Protein AF-A0A8C9L721-F1 (afdb_monomer_lite)

Structure (mmCIF, N/CA/C/O backbone):
data_AF-A0A8C9L721-F1
#
_entry.id   AF-A0A8C9L721-F1
#
loop_
_atom_site.group_PDB
_atom_site.id
_atom_site.type_symbol
_atom_site.label_atom_id
_atom_site.label_alt_id
_atom_site.label_comp_id
_atom_site.label_asym_id
_atom_site.label_entity_id
_atom_site.label_seq_id
_atom_site.pdbx_PDB_ins_code
_atom_site.Cartn_x
_atom_site.Cartn_y
_atom_site.Cartn_z
_atom_site.occupancy
_atom_site.B_iso_or_equiv
_atom_site.auth_seq_id
_atom_site.auth_comp_id
_atom_site.auth_asym_id
_atom_site.auth_atom_id
_atom_site.pdbx_PDB_model_num
ATOM 1 N N . MET A 1 1 ? 0.630 -38.611 5.380 1.00 27.62 1 MET A N 1
ATOM 2 C CA . MET A 1 1 ? 1.529 -37.898 6.313 1.00 27.62 1 MET A CA 1
ATOM 3 C C . MET A 1 1 ? 2.645 -37.284 5.487 1.00 27.62 1 MET A C 1
ATOM 5 O O . MET A 1 1 ? 3.509 -38.022 5.042 1.00 27.62 1 MET A O 1
ATOM 9 N N . ALA A 1 2 ? 2.596 -35.982 5.201 1.00 31.92 2 ALA A N 1
ATOM 10 C CA . ALA A 1 2 ? 3.755 -35.307 4.624 1.00 31.92 2 ALA A CA 1
ATOM 11 C C . ALA A 1 2 ? 4.780 -35.137 5.751 1.00 31.92 2 ALA A C 1
ATOM 13 O O . ALA A 1 2 ? 4.496 -34.458 6.738 1.00 31.92 2 ALA A O 1
ATOM 14 N N . VAL A 1 3 ? 5.934 -35.797 5.644 1.00 42.75 3 VAL A N 1
ATOM 15 C CA . VAL A 1 3 ? 7.074 -35.469 6.505 1.00 42.75 3 VAL A CA 1
ATOM 16 C C . VAL A 1 3 ? 7.469 -34.032 6.157 1.00 42.75 3 VAL A C 1
ATOM 18 O O . VAL A 1 3 ? 7.448 -33.647 4.986 1.00 42.75 3 VAL A O 1
ATOM 21 N N . VAL A 1 4 ? 7.741 -33.207 7.167 1.00 55.75 4 VAL A N 1
ATOM 22 C CA . VAL A 1 4 ? 8.250 -31.848 6.969 1.00 55.75 4 VAL A CA 1
ATOM 23 C C . VAL A 1 4 ? 9.596 -31.749 7.661 1.00 55.75 4 VAL A C 1
ATOM 25 O O . VAL A 1 4 ? 9.678 -31.876 8.880 1.00 55.75 4 VAL A O 1
ATOM 28 N N . PHE A 1 5 ? 10.651 -31.512 6.883 1.00 54.56 5 PHE A N 1
ATOM 29 C CA . PHE A 1 5 ? 11.982 -31.252 7.427 1.00 54.56 5 PHE A CA 1
ATOM 30 C C . PHE A 1 5 ? 12.206 -29.748 7.580 1.00 54.56 5 PHE A C 1
ATOM 32 O O . PHE A 1 5 ? 12.015 -28.981 6.632 1.00 54.56 5 PHE A O 1
ATOM 39 N N . LEU A 1 6 ? 12.649 -29.355 8.775 1.00 56.16 6 LEU A N 1
ATOM 40 C CA . LEU A 1 6 ? 12.871 -27.972 9.187 1.00 56.16 6 LEU A CA 1
ATOM 41 C C . LEU A 1 6 ? 14.358 -27.676 9.277 1.00 56.16 6 LEU A C 1
ATOM 43 O O . LEU A 1 6 ? 15.097 -28.453 9.875 1.00 56.16 6 LEU A O 1
ATOM 47 N N . LEU A 1 7 ? 14.783 -26.537 8.737 1.00 57.34 7 LEU A N 1
ATOM 48 C CA . LEU A 1 7 ? 16.129 -26.012 8.944 1.00 57.34 7 LEU A CA 1
ATOM 49 C C . LEU A 1 7 ? 16.066 -24.493 9.111 1.00 57.34 7 LEU A C 1
ATOM 51 O O . LEU A 1 7 ? 15.284 -23.816 8.442 1.00 57.34 7 LEU A O 1
ATOM 55 N N . SER A 1 8 ? 16.908 -23.961 9.992 1.00 47.88 8 SER A N 1
ATOM 56 C CA . SER A 1 8 ? 17.230 -22.538 10.064 1.00 47.88 8 SER A CA 1
ATOM 57 C C . SER A 1 8 ? 18.633 -22.319 9.499 1.00 47.88 8 SER A C 1
ATOM 59 O O . SER A 1 8 ? 19.533 -23.140 9.658 1.00 47.88 8 SER A O 1
ATOM 61 N N . HIS A 1 9 ? 18.804 -21.242 8.738 1.00 56.25 9 HIS A N 1
ATOM 62 C CA . HIS A 1 9 ? 20.070 -20.907 8.091 1.00 56.25 9 HIS A CA 1
ATOM 63 C C . HIS A 1 9 ? 20.909 -20.001 8.996 1.00 56.25 9 HIS A C 1
ATOM 65 O O . HIS A 1 9 ? 20.568 -18.835 9.203 1.00 56.25 9 HIS A O 1
ATOM 71 N N . THR A 1 10 ? 22.050 -20.509 9.453 1.00 41.94 10 THR A N 1
ATOM 72 C CA . THR A 1 10 ? 23.167 -19.716 9.977 1.00 41.94 10 THR A CA 1
ATOM 73 C C . THR A 1 10 ? 24.354 -19.876 9.017 1.00 41.94 10 THR A C 1
ATOM 75 O O . THR A 1 10 ? 25.065 -20.868 9.019 1.00 41.94 10 THR A O 1
ATOM 78 N N . ALA A 1 11 ? 24.519 -18.899 8.116 1.00 37.19 11 ALA A N 1
ATOM 79 C CA . ALA A 1 11 ? 25.670 -18.661 7.221 1.00 37.19 11 ALA A CA 1
ATOM 80 C C . ALA A 1 11 ? 26.119 -19.752 6.208 1.00 37.19 11 ALA A C 1
ATOM 82 O O . ALA A 1 11 ? 26.709 -19.400 5.190 1.00 37.19 11 ALA A O 1
ATOM 83 N N . SER A 1 12 ? 25.791 -21.031 6.383 1.00 43.59 12 SER A N 1
ATOM 84 C CA . SER A 1 12 ? 26.000 -22.105 5.404 1.00 43.59 12 SER A CA 1
ATOM 85 C C . SER A 1 12 ? 24.781 -23.025 5.428 1.00 43.59 12 SER A C 1
ATOM 87 O O . SER A 1 12 ? 24.272 -23.362 6.494 1.00 43.59 12 SER A O 1
ATOM 89 N N . SER A 1 13 ? 24.221 -23.361 4.265 1.00 57.38 13 SER A N 1
ATOM 90 C CA . SER A 1 13 ? 23.044 -24.231 4.242 1.00 57.38 13 SER A CA 1
ATOM 91 C C . SER A 1 13 ? 23.449 -25.620 4.774 1.00 57.38 13 SER A C 1
ATOM 93 O O . SER A 1 13 ? 24.449 -26.173 4.302 1.00 57.38 13 SER A O 1
ATOM 95 N N . PRO A 1 14 ? 22.704 -26.213 5.728 1.00 64.56 14 PRO A N 1
ATOM 96 C CA . PRO A 1 14 ? 23.053 -27.520 6.286 1.00 64.56 14 PRO A CA 1
ATOM 97 C C . PRO A 1 14 ? 23.048 -28.623 5.224 1.00 64.56 14 PRO A C 1
ATOM 99 O O . PRO A 1 14 ? 23.810 -29.576 5.315 1.00 64.56 14 PRO A O 1
ATOM 102 N N . ARG A 1 15 ? 22.218 -28.499 4.179 1.00 73.38 15 ARG A N 1
ATOM 103 C CA . ARG A 1 15 ? 22.037 -29.556 3.171 1.00 73.38 15 ARG A CA 1
ATOM 104 C C . ARG A 1 15 ? 23.202 -29.699 2.186 1.00 73.38 15 ARG A C 1
ATOM 106 O O . ARG A 1 15 ? 23.622 -30.831 2.003 1.00 73.38 15 ARG A O 1
ATOM 113 N N . PRO A 1 16 ? 23.792 -28.630 1.607 1.00 83.69 16 PRO A N 1
ATOM 114 C CA . PRO A 1 16 ? 25.094 -28.718 0.942 1.00 83.69 16 PRO A CA 1
ATOM 115 C C . PRO A 1 16 ? 26.176 -29.367 1.790 1.00 83.69 16 PRO A C 1
ATOM 117 O O . PRO A 1 16 ? 26.946 -30.165 1.268 1.00 83.69 16 PRO A O 1
ATOM 120 N N . PHE A 1 17 ? 26.223 -29.048 3.084 1.00 85.31 17 PHE A N 1
ATOM 121 C CA . PHE A 1 17 ? 27.205 -29.643 3.978 1.00 85.31 17 PHE A CA 1
ATOM 122 C C . PHE A 1 17 ? 26.949 -31.143 4.169 1.00 85.31 17 PHE A C 1
ATOM 124 O O . PHE A 1 17 ? 27.862 -31.944 3.986 1.00 85.31 17 PHE A O 1
ATOM 131 N N . VAL A 1 18 ? 25.708 -31.539 4.465 1.00 87.19 18 VAL A N 1
ATOM 132 C CA . VAL A 1 18 ? 25.321 -32.951 4.619 1.00 87.19 18 VAL A CA 1
ATOM 133 C C . VAL A 1 18 ? 25.528 -33.732 3.320 1.00 87.19 18 VAL A C 1
ATOM 135 O O . VAL A 1 18 ? 26.094 -34.815 3.377 1.00 87.19 18 VAL A O 1
ATOM 138 N N . GLU A 1 19 ? 25.158 -33.184 2.159 1.00 88.50 19 GLU A N 1
ATOM 139 C CA . GLU A 1 19 ? 25.389 -33.811 0.850 1.00 88.50 19 GLU A CA 1
ATOM 140 C C . GLU A 1 19 ? 26.885 -34.029 0.593 1.00 88.50 19 GLU A C 1
ATOM 142 O O . GLU A 1 19 ? 27.294 -35.137 0.255 1.00 88.50 19 GLU A O 1
ATOM 147 N N . ALA A 1 20 ? 27.717 -33.003 0.806 1.00 90.31 20 ALA A N 1
ATOM 148 C CA . ALA A 1 20 ? 29.160 -33.104 0.604 1.00 90.31 20 ALA A CA 1
ATOM 149 C C . ALA A 1 20 ? 29.812 -34.106 1.571 1.00 90.31 20 ALA A C 1
ATOM 151 O O . ALA A 1 20 ? 30.707 -34.855 1.180 1.00 90.31 20 ALA A O 1
ATOM 152 N N . ARG A 1 21 ? 29.358 -34.153 2.831 1.00 91.69 21 ARG A N 1
ATOM 153 C CA . ARG A 1 21 ? 29.836 -35.130 3.820 1.00 91.69 21 ARG A CA 1
ATOM 154 C C . ARG A 1 21 ? 29.367 -36.544 3.496 1.00 91.69 21 ARG A C 1
ATOM 156 O O . ARG A 1 21 ? 30.176 -37.456 3.597 1.00 91.69 21 ARG A O 1
ATOM 163 N N . ALA A 1 22 ? 28.115 -36.725 3.083 1.00 91.06 22 ALA A N 1
ATOM 164 C CA . ALA A 1 22 ? 27.593 -38.013 2.635 1.00 91.06 22 ALA A CA 1
ATOM 165 C C . ALA A 1 22 ? 28.398 -38.527 1.433 1.00 91.06 22 ALA A C 1
ATOM 167 O O . ALA A 1 22 ? 28.913 -39.641 1.479 1.00 91.06 22 ALA A O 1
ATOM 168 N N . ALA A 1 23 ? 28.626 -37.673 0.431 1.00 92.62 23 ALA A N 1
ATOM 169 C CA . ALA A 1 23 ? 29.434 -38.005 -0.738 1.00 92.62 23 ALA A CA 1
ATOM 170 C C . ALA A 1 23 ? 30.878 -38.388 -0.366 1.00 92.62 23 ALA A C 1
ATOM 172 O O . ALA A 1 23 ? 31.403 -39.365 -0.895 1.00 92.62 23 ALA A O 1
ATOM 173 N N . ALA A 1 24 ? 31.502 -37.682 0.587 1.00 94.88 24 ALA A N 1
ATOM 174 C CA . ALA A 1 24 ? 32.840 -38.019 1.087 1.00 94.88 24 ALA A CA 1
ATOM 175 C C . ALA A 1 24 ? 32.913 -39.402 1.767 1.00 94.88 24 ALA A C 1
ATOM 177 O O . ALA A 1 24 ? 33.985 -40.000 1.808 1.00 94.88 24 ALA A O 1
ATOM 178 N N . HIS A 1 25 ? 31.787 -39.913 2.271 1.00 94.69 25 HIS A N 1
ATOM 179 C CA . HIS A 1 25 ? 31.655 -41.251 2.860 1.00 94.69 25 HIS A CA 1
ATOM 180 C C . HIS A 1 25 ? 31.055 -42.282 1.890 1.00 94.69 25 HIS A C 1
ATOM 182 O O . HIS A 1 25 ? 30.687 -43.374 2.311 1.00 94.69 25 HIS A O 1
ATOM 188 N N . GLY A 1 26 ? 30.938 -41.955 0.597 1.00 94.94 26 GLY A N 1
ATOM 189 C CA . GLY A 1 26 ? 30.370 -42.852 -0.416 1.00 94.94 26 GLY A CA 1
ATOM 190 C C . GLY A 1 26 ? 28.850 -43.034 -0.329 1.00 94.94 26 GLY A C 1
ATOM 191 O O . GLY A 1 26 ? 28.313 -43.955 -0.937 1.00 94.94 26 GLY A O 1
ATOM 192 N N . ILE A 1 27 ? 28.151 -42.169 0.411 1.00 95.44 27 ILE A N 1
ATOM 193 C CA . ILE A 1 27 ? 26.700 -42.215 0.607 1.00 95.44 27 ILE A CA 1
ATOM 194 C C . ILE A 1 27 ? 26.024 -41.242 -0.363 1.00 95.44 27 ILE A C 1
ATOM 196 O O . ILE A 1 27 ? 26.324 -40.045 -0.380 1.00 95.44 27 ILE A O 1
ATOM 200 N N . ASN A 1 28 ? 25.063 -41.734 -1.148 1.00 92.69 28 ASN A N 1
ATOM 201 C CA . ASN A 1 28 ? 24.274 -40.899 -2.050 1.00 92.69 28 ASN A CA 1
ATOM 202 C C . ASN A 1 28 ? 23.003 -40.392 -1.350 1.00 92.69 28 ASN A C 1
ATOM 204 O O . ASN A 1 28 ? 22.022 -41.118 -1.210 1.00 92.69 28 ASN A O 1
ATOM 208 N N . MET A 1 29 ? 22.991 -39.113 -0.959 1.00 90.25 29 MET A N 1
ATOM 209 C CA . MET A 1 29 ? 21.868 -38.510 -0.227 1.00 90.25 29 MET A CA 1
ATOM 210 C C . MET A 1 29 ? 20.521 -38.598 -0.970 1.00 90.25 29 MET A C 1
ATOM 212 O O . MET A 1 29 ? 19.475 -38.723 -0.331 1.00 90.25 29 MET A O 1
ATOM 216 N N . TYR A 1 30 ? 20.520 -38.555 -2.305 1.00 91.38 30 TYR A N 1
ATOM 217 C CA . TYR A 1 30 ? 19.290 -38.693 -3.082 1.00 91.38 30 TYR A CA 1
ATOM 218 C C . TYR A 1 30 ? 18.730 -40.117 -3.003 1.00 91.38 30 TYR A C 1
ATOM 220 O O . TYR A 1 30 ? 17.527 -40.284 -2.825 1.00 91.38 30 TYR A O 1
ATOM 228 N N . GLN A 1 31 ? 19.588 -41.136 -3.075 1.00 92.81 31 GLN A N 1
ATOM 229 C CA . GLN A 1 31 ? 19.161 -42.532 -2.940 1.00 92.81 31 GLN A CA 1
ATOM 230 C C . GLN A 1 31 ? 18.671 -42.849 -1.522 1.00 92.81 31 GLN A C 1
ATOM 232 O O . GLN A 1 31 ? 17.670 -43.542 -1.373 1.00 92.81 31 GLN A O 1
ATOM 237 N N . GLU A 1 32 ? 19.330 -42.301 -0.498 1.00 92.25 32 GLU A N 1
ATOM 238 C CA . GLU A 1 32 ? 18.984 -42.568 0.904 1.00 92.25 32 GLU A CA 1
ATOM 239 C C . GLU A 1 32 ? 17.699 -41.861 1.360 1.00 92.25 32 GLU A C 1
ATOM 241 O O . GLU A 1 32 ? 16.858 -42.459 2.028 1.00 92.25 32 GLU A O 1
ATOM 246 N N . ILE A 1 33 ? 17.542 -40.568 1.038 1.00 89.38 33 ILE A N 1
ATOM 247 C CA . ILE A 1 33 ? 16.460 -39.732 1.598 1.00 89.38 33 ILE A CA 1
ATOM 248 C C . ILE A 1 33 ? 15.685 -38.912 0.557 1.00 89.38 33 ILE A C 1
ATOM 250 O O . ILE A 1 33 ? 14.844 -38.089 0.923 1.00 89.38 33 ILE A O 1
ATOM 254 N N . GLY A 1 34 ? 15.951 -39.096 -0.739 1.00 89.81 34 GLY A N 1
ATOM 255 C CA . GLY A 1 34 ? 15.190 -38.472 -1.829 1.00 89.81 34 GLY A CA 1
ATOM 256 C C . GLY A 1 34 ? 15.448 -36.978 -2.050 1.00 89.81 34 GLY A C 1
ATOM 257 O O . GLY A 1 34 ? 14.745 -36.358 -2.847 1.00 89.81 34 GLY A O 1
ATOM 258 N N . PHE A 1 35 ? 16.422 -36.381 -1.356 1.00 89.62 35 PHE A N 1
ATOM 259 C CA . PHE A 1 35 ? 16.755 -34.962 -1.492 1.00 89.62 35 PHE A CA 1
ATOM 260 C C . PHE A 1 35 ? 17.794 -34.721 -2.584 1.00 89.62 35 PHE A C 1
ATOM 262 O O . PHE A 1 35 ? 18.860 -35.327 -2.571 1.00 89.62 35 PHE A O 1
ATOM 269 N N . GLN A 1 36 ? 17.518 -33.762 -3.466 1.00 89.62 36 GLN A N 1
ATOM 270 C CA . GLN A 1 36 ? 18.462 -33.283 -4.478 1.00 89.62 36 GLN A CA 1
ATOM 271 C C . GLN A 1 36 ? 18.302 -31.779 -4.713 1.00 89.62 36 GLN A C 1
ATOM 273 O O . GLN A 1 36 ? 17.271 -31.195 -4.366 1.00 89.62 36 GLN A O 1
ATOM 278 N N . LYS A 1 37 ? 19.327 -31.155 -5.301 1.00 89.00 37 LYS A N 1
ATOM 279 C CA . LYS A 1 37 ? 19.274 -29.756 -5.737 1.00 89.00 37 LYS A CA 1
ATOM 280 C C . LYS A 1 37 ? 18.410 -29.609 -6.989 1.00 89.00 37 LYS A C 1
ATOM 282 O O . LYS A 1 37 ? 18.523 -30.405 -7.918 1.00 89.00 37 LYS A O 1
ATOM 287 N N . ASP A 1 38 ? 17.593 -28.566 -7.026 1.00 87.44 38 ASP A N 1
ATOM 288 C CA . ASP A 1 38 ? 16.947 -28.103 -8.250 1.00 87.44 38 ASP A CA 1
ATOM 289 C C . ASP A 1 38 ? 17.869 -27.175 -9.067 1.00 87.44 38 ASP A C 1
ATOM 291 O O . ASP A 1 38 ? 19.021 -26.917 -8.704 1.00 87.44 38 ASP A O 1
ATOM 295 N N . SER A 1 39 ? 17.356 -26.635 -10.176 1.00 87.69 39 SER A N 1
ATOM 296 C CA . SER A 1 39 ? 18.099 -25.707 -11.040 1.00 87.69 39 SER A CA 1
ATOM 297 C C . SER A 1 39 ? 18.474 -24.381 -10.364 1.00 87.69 39 SER A C 1
ATOM 299 O O . SER A 1 39 ? 19.284 -23.633 -10.905 1.00 87.69 39 SER A O 1
ATOM 301 N N . GLN A 1 40 ? 17.884 -24.061 -9.208 1.00 84.94 40 GLN A N 1
ATOM 302 C CA . GLN A 1 40 ? 18.195 -22.879 -8.399 1.00 84.94 40 GLN A CA 1
ATOM 303 C C . GLN A 1 40 ? 19.148 -23.210 -7.238 1.00 84.94 40 GLN A C 1
ATOM 305 O O . GLN A 1 40 ? 19.455 -22.341 -6.420 1.00 84.94 40 GLN A O 1
ATOM 310 N N . GLY A 1 41 ? 19.643 -24.452 -7.169 1.00 86.00 41 GLY A N 1
ATOM 311 C CA . GLY A 1 41 ? 20.522 -24.925 -6.103 1.00 86.00 41 GLY A CA 1
ATOM 312 C C . GLY A 1 41 ? 19.796 -25.177 -4.779 1.00 86.00 41 GLY A C 1
ATOM 313 O O . GLY A 1 41 ? 20.450 -25.320 -3.743 1.00 86.00 41 GLY A O 1
ATOM 314 N N . GLU A 1 42 ? 18.463 -25.231 -4.786 1.00 86.94 42 GLU A N 1
ATOM 315 C CA . GLU A 1 42 ? 17.656 -25.482 -3.599 1.00 86.94 42 GLU A CA 1
ATOM 316 C C . GLU A 1 42 ? 17.351 -26.968 -3.439 1.00 86.94 42 GLU A C 1
ATOM 318 O O . GLU A 1 42 ? 17.026 -27.661 -4.397 1.00 86.94 42 GLU A O 1
ATOM 323 N N . TYR A 1 43 ? 17.405 -27.465 -2.204 1.00 88.12 43 TYR A N 1
ATOM 324 C CA . TYR A 1 43 ? 17.099 -28.867 -1.932 1.00 88.12 43 TYR A CA 1
ATOM 325 C C . TYR A 1 43 ? 15.605 -29.112 -1.832 1.00 88.12 43 TYR A C 1
ATOM 327 O O . TYR A 1 43 ? 14.927 -28.485 -1.004 1.00 88.12 43 TYR A O 1
ATOM 335 N N . LYS A 1 44 ? 15.142 -30.087 -2.613 1.00 87.88 44 LYS A N 1
ATOM 336 C CA . LYS A 1 44 ? 13.755 -30.549 -2.680 1.00 87.88 44 LYS A CA 1
ATOM 337 C C . LYS A 1 44 ? 13.715 -32.076 -2.689 1.00 87.88 44 LYS A C 1
ATOM 339 O O . LYS A 1 44 ? 14.697 -32.724 -3.052 1.00 87.88 44 LYS A O 1
ATOM 344 N N . ALA A 1 45 ? 12.585 -32.630 -2.268 1.00 88.00 45 ALA A N 1
ATOM 345 C CA . ALA A 1 45 ? 12.292 -34.056 -2.313 1.00 88.00 45 ALA A CA 1
ATOM 346 C C . ALA A 1 45 ? 10.826 -34.246 -2.718 1.00 88.00 45 ALA A C 1
ATOM 348 O O . ALA A 1 45 ? 9.976 -33.440 -2.352 1.00 88.00 45 ALA A O 1
ATOM 349 N N . SER A 1 46 ? 10.516 -35.315 -3.450 1.00 86.19 46 SER A N 1
ATOM 350 C CA . SER A 1 46 ? 9.137 -35.622 -3.865 1.00 86.19 46 SER A CA 1
ATOM 351 C C . SER A 1 46 ? 8.267 -36.123 -2.707 1.00 86.19 46 SER A C 1
ATOM 353 O O . SER A 1 46 ? 7.076 -35.846 -2.648 1.00 86.19 46 SER A O 1
ATOM 355 N N . GLN A 1 47 ? 8.873 -36.850 -1.767 1.00 86.31 47 GLN A N 1
ATOM 356 C CA . GLN A 1 47 ? 8.193 -37.498 -0.638 1.00 86.31 47 GLN A CA 1
ATOM 357 C C . GLN A 1 47 ? 8.004 -36.558 0.572 1.00 86.31 47 GLN A C 1
ATOM 359 O O . GLN A 1 47 ? 7.273 -36.881 1.509 1.00 86.31 47 GLN A O 1
ATOM 364 N N . CYS A 1 48 ? 8.704 -35.418 0.602 1.00 85.25 48 CYS A N 1
ATOM 365 C CA . CYS A 1 48 ? 8.803 -34.556 1.778 1.00 85.25 48 CYS A CA 1
ATOM 366 C C . CYS A 1 48 ? 8.933 -33.082 1.395 1.00 85.25 48 CYS A C 1
ATOM 368 O O . CYS A 1 48 ? 9.769 -32.714 0.571 1.00 85.25 48 CYS A O 1
ATOM 370 N N . ILE A 1 49 ? 8.200 -32.220 2.101 1.00 88.56 49 ILE A N 1
ATOM 371 C CA . ILE A 1 49 ? 8.280 -30.773 1.895 1.00 88.56 49 ILE A CA 1
ATOM 372 C C . ILE A 1 49 ? 9.425 -30.200 2.729 1.00 88.56 49 ILE A C 1
ATOM 374 O O . ILE A 1 49 ? 9.551 -30.485 3.925 1.00 88.56 49 ILE A O 1
ATOM 378 N N . HIS A 1 50 ? 10.255 -29.366 2.107 1.00 88.62 50 HIS A N 1
ATOM 379 C CA . HIS A 1 50 ? 11.347 -28.689 2.787 1.00 88.62 50 HIS A CA 1
ATOM 380 C C . HIS A 1 50 ? 10.944 -27.266 3.166 1.00 88.62 50 HIS A C 1
ATOM 382 O O . HIS A 1 50 ? 10.948 -26.358 2.332 1.00 88.62 50 HIS A O 1
ATOM 388 N N . MET A 1 51 ? 10.632 -27.072 4.447 1.00 89.06 51 MET A N 1
ATOM 389 C CA . MET A 1 51 ? 10.186 -25.786 4.975 1.00 89.06 51 MET A CA 1
ATOM 390 C C . MET A 1 51 ? 11.359 -25.021 5.589 1.00 89.06 51 MET A C 1
ATOM 392 O O . MET A 1 51 ? 11.656 -25.148 6.777 1.00 89.06 51 MET A O 1
ATOM 396 N N . ASP A 1 52 ? 12.028 -24.216 4.766 1.00 88.75 52 ASP A N 1
ATOM 397 C CA . ASP A 1 52 ? 13.062 -23.286 5.224 1.00 88.75 52 ASP A CA 1
ATOM 398 C C . ASP A 1 52 ? 12.425 -22.058 5.898 1.00 88.75 52 ASP A C 1
ATOM 400 O O . ASP A 1 52 ? 11.952 -21.123 5.240 1.00 88.75 52 ASP A O 1
ATOM 404 N N . CYS A 1 53 ? 12.438 -22.043 7.233 1.00 88.62 53 CYS A N 1
ATOM 405 C CA . CYS A 1 53 ? 11.878 -20.952 8.029 1.00 88.62 53 CYS A CA 1
ATOM 406 C C . CYS A 1 53 ? 12.508 -19.590 7.698 1.00 88.62 53 CYS A C 1
ATOM 408 O O . CYS A 1 53 ? 11.837 -18.568 7.855 1.00 88.62 53 CYS A O 1
ATOM 410 N N . LEU A 1 54 ? 13.756 -19.536 7.205 1.00 87.00 54 LEU A N 1
ATOM 411 C CA . LEU A 1 54 ? 14.389 -18.267 6.840 1.00 87.00 54 LEU A CA 1
ATOM 412 C C . LEU A 1 54 ? 13.686 -17.604 5.648 1.00 87.00 54 LEU A C 1
ATOM 414 O O . LEU A 1 54 ? 13.640 -16.375 5.580 1.00 87.00 54 LEU A O 1
ATOM 418 N N . ARG A 1 55 ? 13.107 -18.383 4.725 1.00 89.81 55 ARG A N 1
ATOM 419 C CA . ARG A 1 55 ? 12.325 -17.837 3.601 1.00 89.81 55 ARG A CA 1
ATOM 420 C C . ARG A 1 55 ? 11.106 -17.071 4.109 1.00 89.81 55 ARG A C 1
ATOM 422 O O . ARG A 1 55 ? 10.904 -15.925 3.709 1.00 89.81 55 ARG A O 1
ATOM 429 N N . TRP A 1 56 ? 10.382 -17.651 5.066 1.00 90.31 56 TRP A N 1
ATOM 430 C CA . TRP A 1 56 ? 9.269 -16.980 5.740 1.00 90.31 56 TRP A CA 1
ATOM 431 C C . TRP A 1 56 ? 9.745 -15.770 6.553 1.00 90.31 56 TRP A C 1
ATOM 433 O O . TRP A 1 56 ? 9.152 -14.698 6.455 1.00 90.31 56 TRP A O 1
ATOM 443 N N . VAL A 1 57 ? 10.855 -15.886 7.297 1.00 87.56 57 VAL A N 1
ATOM 444 C CA . VAL A 1 57 ? 11.412 -14.755 8.061 1.00 87.56 57 VAL A CA 1
ATOM 445 C C . VAL A 1 57 ? 11.718 -13.571 7.143 1.00 87.56 57 VAL A C 1
ATOM 447 O O . VAL A 1 57 ? 11.333 -12.444 7.445 1.00 87.56 57 VAL A O 1
ATOM 450 N N . LYS A 1 58 ? 12.350 -13.815 5.996 1.00 87.44 58 LYS A N 1
ATOM 451 C CA . LYS A 1 58 ? 12.699 -12.758 5.042 1.00 87.44 58 LYS A CA 1
ATOM 452 C C . LYS A 1 58 ? 11.482 -12.112 4.385 1.00 87.44 58 LYS A C 1
ATOM 454 O O . LYS A 1 58 ? 11.505 -10.905 4.163 1.00 87.44 58 LYS A O 1
ATOM 459 N N . ARG A 1 59 ? 10.461 -12.905 4.041 1.00 88.00 59 ARG A N 1
ATOM 460 C CA . ARG A 1 59 ? 9.327 -12.445 3.227 1.00 88.00 59 ARG A CA 1
ATOM 461 C C . ARG A 1 59 ? 8.135 -11.958 4.051 1.00 88.00 59 ARG A C 1
ATOM 463 O O . ARG A 1 59 ? 7.585 -10.910 3.742 1.00 88.00 59 ARG A O 1
ATOM 470 N N . ASP A 1 60 ? 7.757 -12.697 5.092 1.00 86.38 60 ASP A N 1
ATOM 471 C CA . ASP A 1 60 ? 6.441 -12.580 5.734 1.00 86.38 60 ASP A CA 1
ATOM 472 C C . ASP A 1 60 ? 6.507 -12.191 7.223 1.00 86.38 60 ASP A C 1
ATOM 474 O O . ASP A 1 60 ? 5.483 -11.872 7.825 1.00 86.38 60 ASP A O 1
ATOM 478 N N . SER A 1 61 ? 7.690 -12.182 7.856 1.00 82.25 61 SER A N 1
ATOM 479 C CA . SER A 1 61 ? 7.782 -11.881 9.298 1.00 82.25 61 SER A CA 1
ATOM 480 C C . SER A 1 61 ? 7.648 -10.400 9.660 1.00 82.25 61 SER A C 1
ATOM 482 O O . SER A 1 61 ? 7.443 -10.095 10.840 1.00 82.25 61 SER A O 1
ATOM 484 N N . TYR A 1 62 ? 7.788 -9.495 8.684 1.00 79.75 62 TYR A N 1
ATOM 485 C CA . TYR A 1 62 ? 7.894 -8.040 8.875 1.00 79.75 62 TYR A CA 1
ATOM 486 C C . TYR A 1 62 ? 9.060 -7.595 9.782 1.00 79.75 62 TYR A C 1
ATOM 488 O O . TYR A 1 62 ? 9.071 -6.472 10.283 1.00 79.75 62 TYR A O 1
ATOM 496 N N . LEU A 1 63 ? 10.059 -8.458 10.000 1.00 79.69 63 LEU A N 1
ATOM 497 C CA . LEU A 1 63 ? 11.266 -8.095 10.738 1.00 79.69 63 LEU A CA 1
ATOM 498 C C . LEU A 1 63 ? 12.241 -7.310 9.847 1.00 79.69 63 LEU A C 1
ATOM 500 O O . LEU A 1 63 ? 12.384 -7.630 8.661 1.00 79.69 63 LEU A O 1
ATOM 504 N N . PRO A 1 64 ? 12.968 -6.321 10.403 1.00 81.75 64 PRO A N 1
ATOM 505 C CA . PRO A 1 64 ? 14.033 -5.649 9.672 1.00 81.75 64 PRO A CA 1
ATOM 506 C C . PRO A 1 64 ? 15.151 -6.642 9.335 1.00 81.75 64 PRO A C 1
ATOM 508 O O . PRO A 1 64 ? 15.394 -7.588 10.082 1.00 81.75 64 PRO A O 1
ATOM 511 N N . VAL A 1 65 ? 15.877 -6.396 8.241 1.00 82.31 65 VAL A N 1
ATOM 512 C CA . VAL A 1 65 ? 16.926 -7.306 7.730 1.00 82.31 65 VAL A CA 1
ATOM 513 C C . VAL A 1 65 ? 17.974 -7.658 8.794 1.00 82.31 65 VAL A C 1
ATOM 515 O O . VAL A 1 65 ? 18.397 -8.807 8.897 1.00 82.31 65 VAL A O 1
ATOM 518 N N . GLY A 1 66 ? 18.339 -6.702 9.657 1.00 82.38 66 GLY A N 1
ATOM 519 C CA . GLY A 1 66 ? 19.272 -6.937 10.769 1.00 82.38 66 GLY A CA 1
ATOM 520 C C . GLY A 1 66 ? 18.775 -7.937 11.826 1.00 82.38 66 GLY A C 1
ATOM 521 O O . GLY A 1 66 ? 19.572 -8.454 12.606 1.00 82.38 66 GLY A O 1
ATOM 522 N N . SER A 1 67 ? 17.478 -8.244 11.837 1.00 82.38 67 SER A N 1
ATOM 523 C CA . SER A 1 67 ? 16.821 -9.173 12.761 1.00 82.38 67 SER A CA 1
ATOM 524 C C . SER A 1 67 ? 16.410 -10.495 12.100 1.00 82.38 67 SER A C 1
ATOM 526 O O . SER A 1 67 ? 15.627 -11.242 12.678 1.00 82.38 67 SER A O 1
ATOM 528 N N . HIS A 1 68 ? 16.922 -10.807 10.903 1.00 85.56 68 HIS A N 1
ATOM 529 C CA . HIS A 1 68 ? 16.609 -12.062 10.195 1.00 85.56 68 HIS A CA 1
ATOM 530 C C . HIS A 1 68 ? 17.404 -13.277 10.685 1.00 85.56 68 HIS A C 1
ATOM 532 O O . HIS A 1 68 ? 17.116 -14.398 10.273 1.00 85.56 68 HIS A O 1
ATOM 538 N N . ASN A 1 69 ? 18.402 -13.081 11.550 1.00 83.69 69 ASN A N 1
ATOM 539 C CA . ASN A 1 69 ? 19.099 -14.197 12.185 1.00 83.69 69 ASN A CA 1
ATOM 540 C C . ASN A 1 69 ? 18.167 -14.938 13.160 1.00 83.69 69 ASN A C 1
ATOM 542 O O . ASN A 1 69 ? 17.244 -14.341 13.717 1.00 83.69 69 ASN A O 1
ATOM 546 N N . LEU A 1 70 ? 18.425 -16.234 13.377 1.00 82.19 70 LEU A N 1
ATOM 547 C CA . LEU A 1 70 ? 17.559 -17.096 14.187 1.00 82.19 70 LEU A CA 1
ATOM 548 C C . LEU A 1 70 ? 17.325 -16.527 15.587 1.00 82.19 70 LEU A C 1
ATOM 550 O O . LEU A 1 70 ? 16.183 -16.488 16.031 1.00 82.19 70 LEU A O 1
ATOM 554 N N . LYS A 1 71 ? 18.373 -16.023 16.248 1.00 80.75 71 LYS A N 1
ATOM 555 C CA . LYS A 1 71 ? 18.278 -15.448 17.594 1.00 80.75 71 LYS A CA 1
ATOM 556 C C . LYS A 1 71 ? 17.315 -14.266 17.650 1.00 80.75 71 LYS A C 1
ATOM 558 O O . LYS A 1 71 ? 16.388 -14.256 18.455 1.00 80.75 71 LYS A O 1
ATOM 563 N N . ALA A 1 72 ? 17.518 -13.266 16.797 1.00 81.88 72 ALA A N 1
ATOM 564 C CA . ALA A 1 72 ? 16.687 -12.069 16.768 1.00 81.88 72 ALA A CA 1
ATOM 565 C C . ALA A 1 72 ? 15.250 -12.392 16.338 1.00 81.88 72 ALA A C 1
ATOM 567 O O . ALA A 1 72 ? 14.308 -11.863 16.929 1.00 81.88 72 ALA A O 1
ATOM 568 N N . ALA A 1 73 ? 15.076 -13.296 15.369 1.00 82.50 73 ALA A N 1
ATOM 569 C CA . ALA A 1 73 ? 13.762 -13.748 14.935 1.00 82.50 73 ALA A CA 1
ATOM 570 C C . ALA A 1 73 ? 13.030 -14.518 16.046 1.00 82.50 73 ALA A C 1
ATOM 572 O O . ALA A 1 73 ? 11.868 -14.224 16.325 1.00 82.50 73 ALA A O 1
ATOM 573 N N . ALA A 1 74 ? 13.706 -15.452 16.722 1.00 81.06 74 ALA A N 1
ATOM 574 C CA . ALA A 1 74 ? 13.166 -16.203 17.854 1.00 81.06 74 ALA A CA 1
ATOM 575 C C . ALA A 1 74 ? 12.814 -15.275 19.018 1.00 81.06 74 ALA A C 1
ATOM 577 O O . ALA A 1 74 ? 11.708 -15.355 19.539 1.00 81.06 74 ALA A O 1
ATOM 578 N N . LYS A 1 75 ? 13.677 -14.316 19.357 1.00 79.38 75 LYS A N 1
ATOM 579 C CA . LYS A 1 75 ? 13.387 -13.322 20.394 1.00 79.38 75 LYS A CA 1
ATOM 580 C C . LYS A 1 75 ? 12.159 -12.479 20.062 1.00 79.38 75 LYS A C 1
ATOM 582 O O . LYS A 1 75 ? 11.285 -12.311 20.906 1.00 79.38 75 LYS A O 1
ATOM 587 N N . ALA A 1 76 ? 12.069 -11.982 18.830 1.00 76.38 76 ALA A N 1
ATOM 588 C CA . ALA A 1 76 ? 10.975 -11.114 18.409 1.00 76.38 76 ALA A CA 1
ATOM 589 C C . ALA A 1 76 ? 9.637 -11.852 18.240 1.00 76.38 76 ALA A C 1
ATOM 591 O O . ALA A 1 76 ? 8.587 -11.253 18.455 1.00 76.38 76 ALA A O 1
ATOM 592 N N . LYS A 1 77 ? 9.656 -13.124 17.822 1.00 78.69 77 LYS A N 1
ATOM 593 C CA . LYS A 1 77 ? 8.435 -13.895 17.535 1.00 78.69 77 LYS A CA 1
ATOM 594 C C . LYS A 1 77 ? 8.058 -14.862 18.653 1.00 78.69 77 LYS A C 1
ATOM 596 O O . LYS A 1 77 ? 6.896 -14.953 19.009 1.00 78.69 77 LYS A O 1
ATOM 601 N N . LEU A 1 78 ? 9.013 -15.584 19.227 1.00 77.12 78 LEU A N 1
ATOM 602 C CA . LEU A 1 78 ? 8.750 -16.595 20.256 1.00 77.12 78 LEU A CA 1
ATOM 603 C C . LEU A 1 78 ? 8.788 -16.035 21.683 1.00 77.12 78 LEU A C 1
ATOM 605 O O . LEU A 1 78 ? 8.308 -16.717 22.587 1.00 77.12 78 LEU A O 1
ATOM 609 N N . GLY A 1 79 ? 9.315 -14.822 21.891 1.00 68.50 79 GLY A N 1
ATOM 610 C CA . GLY A 1 79 ? 9.277 -14.133 23.185 1.00 68.50 79 GLY A CA 1
ATOM 611 C C . GLY A 1 79 ? 10.230 -14.696 24.245 1.00 68.50 79 GLY A C 1
ATOM 612 O O . GLY A 1 79 ? 10.061 -14.403 25.423 1.00 68.50 79 GLY A O 1
ATOM 613 N N . TYR A 1 80 ? 11.229 -15.488 23.847 1.00 69.19 80 TYR A N 1
ATOM 614 C CA . TYR A 1 80 ? 12.316 -15.932 24.723 1.00 69.19 80 TYR A CA 1
ATOM 615 C C . TYR A 1 80 ? 13.670 -15.571 24.103 1.00 69.19 80 TYR A C 1
ATOM 617 O O . TYR A 1 80 ? 13.799 -15.527 22.880 1.00 69.19 80 TYR A O 1
ATOM 625 N N . ASP A 1 81 ? 14.671 -15.283 24.936 1.00 63.78 81 ASP A N 1
ATOM 626 C CA . ASP A 1 81 ? 16.051 -15.102 24.476 1.00 63.78 81 ASP A CA 1
ATOM 627 C C . ASP A 1 81 ? 16.685 -16.498 24.402 1.00 63.78 81 ASP A C 1
ATOM 629 O O . ASP A 1 81 ? 16.879 -17.112 25.456 1.00 63.78 81 ASP A O 1
ATOM 633 N N . PRO A 1 82 ? 16.925 -17.073 23.207 1.00 61.22 82 PRO A N 1
ATOM 634 C CA . PRO A 1 82 ? 17.659 -18.326 23.135 1.00 61.22 82 PRO A CA 1
ATOM 635 C C . PRO A 1 82 ? 19.037 -18.097 23.757 1.00 61.22 82 PRO A C 1
ATOM 637 O O . PRO A 1 82 ? 19.680 -17.078 23.488 1.00 61.22 82 PRO A O 1
ATOM 640 N N . VAL A 1 83 ? 19.443 -19.017 24.634 1.00 60.00 83 VAL A N 1
ATOM 641 C CA . VAL A 1 83 ? 20.698 -18.920 25.386 1.00 60.00 83 VAL A CA 1
ATOM 642 C C . VAL A 1 83 ? 21.843 -18.690 24.397 1.00 60.00 83 VAL A C 1
ATOM 644 O O . VAL A 1 83 ? 21.946 -19.416 23.407 1.00 60.00 83 VAL A O 1
ATOM 647 N N . GLU A 1 84 ? 22.666 -17.659 24.632 1.00 57.00 84 GLU A N 1
ATOM 648 C CA . GLU A 1 84 ? 23.952 -17.523 23.941 1.00 57.00 84 GLU A CA 1
ATOM 649 C C . GLU A 1 84 ? 24.840 -18.649 24.438 1.00 57.00 84 GLU A C 1
ATOM 651 O O . GLU A 1 84 ? 25.434 -18.563 25.509 1.00 57.00 84 GLU A O 1
ATOM 656 N N . LEU A 1 85 ? 24.850 -19.730 23.680 1.00 55.91 85 LEU A N 1
ATOM 657 C CA . LEU A 1 85 ? 25.774 -20.818 23.885 1.00 55.91 85 LEU A CA 1
ATOM 658 C C . LEU A 1 85 ? 26.917 -20.664 22.895 1.00 55.91 85 LEU A C 1
ATOM 660 O O . LEU A 1 85 ? 26.722 -20.167 21.779 1.00 55.91 85 LEU A O 1
ATOM 664 N N . ASP A 1 86 ? 28.108 -21.089 23.310 1.00 53.41 86 ASP A N 1
ATOM 665 C CA . ASP A 1 86 ? 29.190 -21.320 22.364 1.00 53.41 86 ASP A CA 1
ATOM 666 C C . ASP A 1 86 ? 28.688 -22.261 21.249 1.00 53.41 86 ASP A C 1
ATOM 668 O O . ASP A 1 86 ? 27.813 -23.095 21.510 1.00 53.41 86 ASP A O 1
ATOM 672 N N . PRO A 1 87 ? 29.208 -22.156 20.008 1.00 54.81 87 PRO A N 1
ATOM 673 C CA . PRO A 1 87 ? 28.723 -22.905 18.838 1.00 54.81 87 PRO A CA 1
ATOM 674 C C . PRO A 1 87 ? 28.617 -24.435 18.999 1.00 54.81 87 PRO A C 1
ATOM 676 O O . PRO A 1 87 ? 28.082 -25.106 18.117 1.00 54.81 87 PRO A O 1
ATOM 679 N N . GLU A 1 88 ? 29.130 -24.988 20.098 1.00 48.19 88 GLU A N 1
ATOM 680 C CA . GLU A 1 88 ? 29.161 -26.409 20.425 1.00 48.19 88 GLU A CA 1
ATOM 681 C C . GLU A 1 88 ? 27.894 -26.931 21.149 1.00 48.19 88 GLU A C 1
ATOM 683 O O . GLU A 1 88 ? 27.672 -28.141 21.146 1.00 48.19 88 GLU A O 1
ATOM 688 N N . GLU A 1 89 ? 26.991 -26.084 21.677 1.00 52.06 89 GLU A N 1
ATOM 689 C CA . GLU A 1 89 ? 25.725 -26.542 22.300 1.00 52.06 89 GLU A CA 1
ATOM 690 C C . GLU A 1 89 ? 24.481 -26.285 21.412 1.00 52.06 89 GLU A C 1
ATOM 692 O O . GLU A 1 89 ? 23.695 -25.353 21.592 1.00 52.06 89 GLU A O 1
ATOM 697 N N . MET A 1 90 ? 24.269 -27.166 20.428 1.00 56.94 90 MET A N 1
ATOM 698 C CA . MET A 1 90 ? 23.310 -26.992 19.316 1.00 56.94 90 MET A CA 1
ATOM 699 C C . MET A 1 90 ? 21.816 -27.262 19.629 1.00 56.94 90 MET A C 1
ATOM 701 O O . MET A 1 90 ? 20.973 -27.172 18.731 1.00 56.94 90 MET A O 1
ATOM 705 N N . LEU A 1 91 ? 21.439 -27.609 20.868 1.00 60.03 91 LEU A N 1
ATOM 706 C CA . LEU A 1 91 ? 20.054 -28.009 21.192 1.00 60.03 91 LEU A CA 1
ATOM 707 C C . LEU A 1 91 ? 19.061 -26.827 21.128 1.00 60.03 91 LEU A C 1
ATOM 709 O O . LEU A 1 91 ? 17.897 -27.003 20.761 1.00 60.03 91 LEU A O 1
ATOM 713 N N . SER A 1 92 ? 19.528 -25.614 21.441 1.00 70.25 92 SER A N 1
ATOM 714 C CA . SER A 1 92 ? 18.717 -24.384 21.477 1.00 70.25 92 SER A CA 1
ATOM 715 C C . SER A 1 92 ? 18.146 -24.007 20.098 1.00 70.25 92 SER A C 1
ATOM 717 O O . SER A 1 92 ? 16.963 -23.667 19.973 1.00 70.25 92 SER A O 1
ATOM 719 N N . ASP A 1 93 ? 18.948 -24.154 19.038 1.00 76.50 93 ASP A N 1
ATOM 720 C CA . ASP A 1 93 ? 18.579 -23.764 17.671 1.00 76.50 93 ASP A CA 1
ATOM 721 C C . ASP A 1 93 ? 17.507 -24.678 17.069 1.00 76.50 93 ASP A C 1
ATOM 723 O O . ASP A 1 93 ? 16.590 -24.210 16.383 1.00 76.50 93 ASP A O 1
ATOM 727 N N . ALA A 1 94 ? 17.574 -25.981 17.357 1.00 79.12 94 ALA A N 1
ATOM 728 C CA . ALA A 1 94 ? 16.575 -26.947 16.908 1.00 79.12 94 ALA A CA 1
ATOM 729 C C . ALA A 1 94 ? 15.199 -26.649 17.524 1.00 79.12 94 ALA A C 1
ATOM 731 O O . ALA A 1 94 ? 14.190 -26.612 16.814 1.00 79.12 94 ALA A O 1
ATOM 732 N N . VAL A 1 95 ? 15.166 -26.353 18.829 1.00 80.06 95 VAL A N 1
ATOM 733 C CA . VAL A 1 95 ? 13.940 -25.989 19.554 1.00 80.06 95 VAL A CA 1
ATOM 734 C C . VAL A 1 95 ? 13.355 -24.681 19.011 1.00 80.06 95 VAL A C 1
ATOM 736 O O . VAL A 1 95 ? 12.158 -24.621 18.714 1.00 80.06 95 VAL A O 1
ATOM 739 N N . ALA A 1 96 ? 14.195 -23.661 18.806 1.00 81.31 96 ALA A N 1
ATOM 740 C CA . ALA A 1 96 ? 13.778 -22.389 18.214 1.00 81.31 96 ALA A CA 1
ATOM 741 C C . ALA A 1 96 ? 13.169 -22.581 16.823 1.00 81.31 96 ALA A C 1
ATOM 743 O O . ALA A 1 96 ? 12.089 -22.066 16.530 1.00 81.31 96 ALA A O 1
ATOM 744 N N . THR A 1 97 ? 13.838 -23.366 15.979 1.00 84.56 97 THR A N 1
ATOM 745 C CA . THR A 1 97 ? 13.405 -23.635 14.604 1.00 84.56 97 THR A CA 1
ATOM 746 C C . THR A 1 97 ? 12.079 -24.394 14.576 1.00 84.56 97 THR A C 1
ATOM 748 O O . THR A 1 97 ? 11.176 -24.016 13.826 1.00 84.56 97 THR A O 1
ATOM 751 N N . TYR A 1 98 ? 11.923 -25.415 15.424 1.00 85.19 98 TYR A N 1
ATOM 752 C CA . TYR A 1 98 ? 10.691 -26.196 15.527 1.00 85.19 98 TYR A CA 1
ATOM 753 C C . TYR A 1 98 ? 9.497 -25.340 15.961 1.00 85.19 98 TYR A C 1
ATOM 755 O O . TYR A 1 98 ? 8.452 -25.357 15.308 1.00 85.19 98 TYR A O 1
ATOM 763 N N . TYR A 1 99 ? 9.642 -24.542 17.023 1.00 82.81 99 TYR A N 1
ATOM 764 C CA . TYR A 1 99 ? 8.543 -23.696 17.488 1.00 82.81 99 TYR A CA 1
ATOM 765 C C . TYR A 1 99 ? 8.253 -22.527 16.548 1.00 82.81 99 TYR A C 1
ATOM 767 O O . TYR A 1 99 ? 7.085 -22.172 16.391 1.00 82.81 99 TYR A O 1
ATOM 775 N N . MET A 1 100 ? 9.269 -21.960 15.888 1.00 84.38 100 MET A N 1
ATOM 776 C CA . MET A 1 100 ? 9.069 -20.966 14.828 1.00 84.38 100 MET A CA 1
ATOM 777 C C . MET A 1 100 ? 8.209 -21.546 13.706 1.00 84.38 100 MET A C 1
ATOM 779 O O . MET A 1 100 ? 7.233 -20.927 13.278 1.00 84.38 100 MET A O 1
ATOM 783 N N . TYR A 1 101 ? 8.538 -22.760 13.268 1.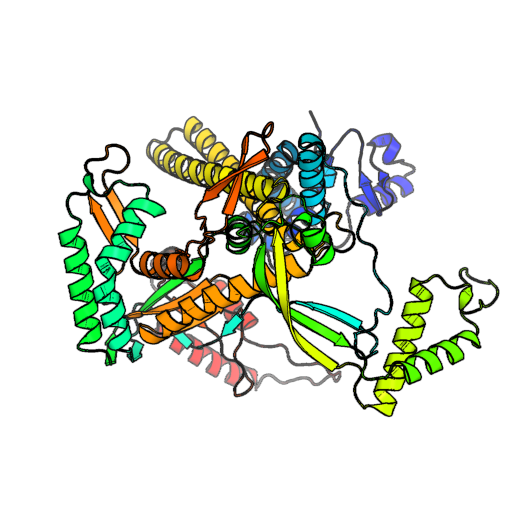00 88.62 101 TYR A N 1
ATOM 784 C CA . TYR A 1 101 ? 7.767 -23.453 12.253 1.00 88.62 101 TYR A CA 1
ATOM 785 C C . TYR A 1 101 ? 6.329 -23.711 12.702 1.00 88.62 101 TYR A C 1
ATOM 787 O O . TYR A 1 101 ? 5.398 -23.257 12.044 1.00 88.62 101 TYR A O 1
ATOM 795 N N . MET A 1 102 ? 6.142 -24.401 13.829 1.00 86.25 102 MET A N 1
ATOM 796 C CA . MET A 1 102 ? 4.816 -24.846 14.265 1.00 86.25 102 MET A CA 1
ATOM 797 C C . MET A 1 102 ? 3.879 -23.681 14.590 1.00 86.25 102 MET A C 1
ATOM 799 O O . MET A 1 102 ? 2.681 -23.785 14.344 1.00 86.25 102 MET A O 1
ATOM 803 N N . LYS A 1 103 ? 4.405 -22.577 15.140 1.00 81.31 103 LYS A N 1
ATOM 804 C CA . LYS A 1 103 ? 3.582 -21.423 15.528 1.00 81.31 103 LYS A CA 1
ATOM 805 C C . LYS A 1 103 ? 3.314 -20.454 14.382 1.00 81.31 103 LYS A C 1
ATOM 807 O O . LYS A 1 103 ? 2.233 -19.882 14.352 1.00 81.31 103 LYS A O 1
ATOM 812 N N . TYR A 1 104 ? 4.274 -20.253 13.478 1.00 83.69 104 TYR A N 1
ATOM 813 C CA . TYR A 1 104 ? 4.178 -19.206 12.458 1.00 83.69 104 TYR A CA 1
ATOM 814 C C . TYR A 1 104 ? 4.157 -19.758 11.035 1.00 83.69 104 TYR A C 1
ATOM 816 O O . TYR A 1 104 ? 3.232 -19.470 10.284 1.00 83.69 104 TYR A O 1
ATOM 824 N N . VAL A 1 105 ? 5.152 -20.558 10.647 1.00 89.38 105 VAL A N 1
ATOM 825 C CA . VAL A 1 105 ? 5.331 -20.951 9.238 1.00 89.38 105 VAL A CA 1
ATOM 826 C C . VAL A 1 105 ? 4.293 -21.982 8.795 1.00 89.38 105 VAL A C 1
ATOM 828 O O . VAL A 1 105 ? 3.691 -21.825 7.737 1.00 89.38 105 VAL A O 1
ATOM 831 N N . HIS A 1 106 ? 4.061 -23.025 9.593 1.00 89.88 106 HIS A N 1
ATOM 832 C CA . HIS A 1 106 ? 3.132 -24.107 9.274 1.00 89.88 106 HIS A CA 1
ATOM 833 C C . HIS A 1 106 ? 1.707 -23.595 9.014 1.00 89.88 106 HIS A C 1
ATOM 835 O O . HIS A 1 106 ? 1.234 -23.754 7.886 1.00 89.88 106 HIS A O 1
ATOM 841 N N . PRO A 1 107 ? 1.018 -22.953 9.984 1.00 87.06 107 PRO A N 1
ATOM 842 C CA . PRO A 1 107 ? -0.359 -22.523 9.764 1.00 87.06 107 PRO A CA 1
ATOM 843 C C . PRO A 1 107 ? -0.455 -21.494 8.634 1.00 87.06 107 PRO A C 1
ATOM 845 O O . PRO A 1 107 ? -1.387 -21.559 7.842 1.00 87.06 107 PRO A O 1
ATOM 848 N N . PHE A 1 108 ? 0.528 -20.599 8.496 1.00 87.56 108 PHE A N 1
ATOM 849 C CA . PHE A 1 108 ? 0.533 -19.563 7.464 1.00 87.56 108 PHE A CA 1
ATOM 850 C C . PHE A 1 108 ? 0.691 -20.121 6.041 1.00 87.56 108 PHE A C 1
ATOM 852 O O . PHE A 1 108 ? -0.102 -19.796 5.157 1.00 87.56 108 PHE A O 1
ATOM 859 N N . ILE A 1 109 ? 1.693 -20.974 5.800 1.00 91.38 109 ILE A N 1
ATOM 860 C CA . ILE A 1 109 ? 1.965 -21.506 4.456 1.00 91.38 109 ILE A CA 1
ATOM 861 C C . ILE A 1 109 ? 0.852 -22.450 4.013 1.00 91.38 109 ILE A C 1
ATOM 863 O O . ILE A 1 109 ? 0.370 -22.330 2.889 1.00 91.38 109 ILE A O 1
ATOM 867 N N . PHE A 1 110 ? 0.392 -23.346 4.888 1.00 89.94 110 PHE A N 1
ATOM 868 C CA . PHE A 1 110 ? -0.706 -24.243 4.534 1.00 89.94 110 PHE A CA 1
ATOM 869 C C . PHE A 1 110 ? -2.032 -23.496 4.370 1.00 89.94 110 PHE A C 1
ATOM 871 O O . PHE A 1 110 ? -2.788 -23.842 3.466 1.00 89.94 110 PHE A O 1
ATOM 878 N N . ALA A 1 111 ? -2.283 -22.427 5.138 1.00 86.56 111 ALA A N 1
ATOM 879 C CA . ALA A 1 111 ? -3.424 -21.544 4.898 1.00 86.56 111 ALA A CA 1
ATOM 880 C C . ALA A 1 111 ? -3.370 -20.919 3.493 1.00 86.56 111 ALA A C 1
ATOM 882 O O . ALA A 1 111 ? -4.360 -20.955 2.765 1.00 86.56 111 ALA A O 1
ATOM 883 N N . LEU A 1 112 ? -2.210 -20.411 3.067 1.00 87.88 112 LEU A N 1
ATOM 884 C CA . LEU A 1 112 ? -2.021 -19.872 1.715 1.00 87.88 112 LEU A CA 1
ATOM 885 C C . LEU A 1 112 ? -2.249 -20.928 0.623 1.00 87.88 112 LEU A C 1
ATOM 887 O O . LEU A 1 112 ? -2.848 -20.616 -0.404 1.00 87.88 112 LEU A O 1
ATOM 891 N N . CYS A 1 113 ? -1.841 -22.178 0.855 1.00 91.19 113 CYS A N 1
ATOM 892 C CA . CYS A 1 113 ? -2.052 -23.284 -0.088 1.00 91.19 113 CYS A CA 1
ATOM 893 C C . CYS A 1 113 ? -3.527 -23.666 -0.266 1.00 91.19 113 CYS A C 1
ATOM 895 O O . CYS A 1 113 ? -3.866 -24.313 -1.249 1.00 91.19 113 CYS A O 1
ATOM 897 N N . THR A 1 114 ? -4.423 -23.264 0.644 1.00 86.94 114 THR A N 1
ATOM 898 C CA . THR A 1 114 ? -5.868 -23.486 0.440 1.00 86.94 114 THR A CA 1
ATOM 899 C C . THR A 1 114 ? -6.459 -22.574 -0.638 1.00 86.94 114 THR A C 1
ATOM 901 O O . THR A 1 114 ? -7.576 -22.807 -1.091 1.00 86.94 114 THR A O 1
ATOM 904 N N . ILE A 1 115 ? -5.717 -21.540 -1.048 1.00 84.94 115 ILE A N 1
ATOM 905 C CA . ILE A 1 115 ? -6.186 -20.503 -1.972 1.00 84.94 115 ILE A CA 1
ATOM 906 C C . ILE A 1 115 ? -5.297 -20.415 -3.213 1.00 84.94 115 ILE A C 1
ATOM 908 O O . ILE A 1 115 ? -5.782 -20.173 -4.316 1.00 84.94 115 ILE A O 1
ATOM 912 N N . ILE A 1 116 ? -3.988 -20.589 -3.041 1.00 90.38 116 ILE A N 1
ATOM 913 C CA . ILE A 1 116 ? -3.014 -20.508 -4.123 1.00 90.38 116 ILE A CA 1
ATOM 914 C C . ILE A 1 116 ? -2.816 -21.912 -4.700 1.00 90.38 116 ILE A C 1
ATOM 916 O O . ILE A 1 116 ? -2.466 -22.818 -3.943 1.00 90.38 116 ILE A O 1
ATOM 920 N N . PRO A 1 117 ? -2.961 -22.100 -6.025 1.00 91.38 117 PRO A N 1
ATOM 921 C CA . PRO A 1 117 ? -2.795 -23.396 -6.683 1.00 91.38 117 PRO A CA 1
ATOM 922 C C . PRO A 1 117 ? -1.304 -23.747 -6.854 1.00 91.38 117 PRO A C 1
ATOM 924 O O . PRO A 1 117 ? -0.803 -23.876 -7.970 1.00 91.38 117 PRO A O 1
ATOM 927 N N . MET A 1 118 ? -0.563 -23.824 -5.750 1.00 92.62 118 MET A N 1
ATOM 928 C CA . MET A 1 118 ? 0.870 -24.120 -5.721 1.00 92.62 118 MET A CA 1
ATOM 929 C C . MET A 1 118 ? 1.204 -25.032 -4.547 1.00 92.62 118 MET A C 1
ATOM 931 O O . MET A 1 118 ? 0.544 -25.010 -3.508 1.00 92.62 118 MET A O 1
ATOM 935 N N . GLU A 1 119 ? 2.275 -25.805 -4.699 1.00 91.88 119 GLU A N 1
ATOM 936 C CA . GLU A 1 119 ? 2.777 -26.646 -3.620 1.00 91.88 119 GLU A CA 1
ATOM 937 C C . GLU A 1 119 ? 3.326 -25.793 -2.464 1.00 91.88 119 GLU A C 1
ATOM 939 O O . GLU A 1 119 ? 3.876 -24.711 -2.700 1.00 91.88 119 GLU A O 1
ATOM 944 N N . PRO A 1 120 ? 3.267 -26.276 -1.208 1.00 91.94 120 PRO A N 1
ATOM 945 C CA . PRO A 1 120 ? 3.710 -25.491 -0.056 1.00 91.94 120 PRO A CA 1
ATOM 946 C C . PRO A 1 120 ? 5.179 -25.046 -0.131 1.00 91.94 120 PRO A C 1
ATOM 948 O O . PRO A 1 120 ? 5.529 -23.965 0.346 1.00 91.94 120 PRO A O 1
ATOM 951 N N . ASP A 1 121 ? 6.028 -25.847 -0.780 1.00 89.12 121 ASP A N 1
ATOM 952 C CA . ASP A 1 121 ? 7.432 -25.520 -1.035 1.00 89.12 121 ASP A CA 1
ATOM 953 C C . ASP A 1 121 ? 7.581 -24.260 -1.911 1.00 89.12 121 ASP A C 1
ATOM 955 O O . ASP A 1 121 ? 8.378 -23.368 -1.601 1.00 89.12 121 ASP A O 1
ATOM 959 N N . GLU A 1 122 ? 6.757 -24.151 -2.959 1.00 90.94 122 GLU A N 1
ATOM 960 C CA . GLU A 1 122 ? 6.707 -22.998 -3.857 1.00 90.94 122 GLU A CA 1
ATOM 961 C C . GLU A 1 122 ? 6.050 -21.786 -3.196 1.00 90.94 122 GLU A C 1
ATOM 963 O O . GLU A 1 122 ? 6.559 -20.669 -3.325 1.00 90.94 122 GLU A O 1
ATOM 968 N N . VAL A 1 123 ? 4.960 -21.997 -2.449 1.00 93.31 123 VAL A N 1
ATOM 969 C CA . VAL A 1 123 ? 4.268 -20.937 -1.697 1.00 93.31 123 VAL A CA 1
ATOM 970 C C . VAL A 1 123 ? 5.194 -20.300 -0.669 1.00 93.31 123 VAL A C 1
ATOM 972 O O . VAL A 1 123 ? 5.090 -19.100 -0.435 1.00 93.31 123 VAL A O 1
ATOM 975 N N . LEU A 1 124 ? 6.136 -21.041 -0.083 1.00 92.44 124 LEU A N 1
ATOM 976 C CA . LEU A 1 124 ? 7.144 -20.501 0.835 1.00 92.44 124 LEU A CA 1
ATOM 977 C C . LEU A 1 124 ? 8.246 -19.691 0.127 1.00 92.44 124 LEU A C 1
ATOM 979 O O . LEU A 1 124 ? 8.768 -18.734 0.698 1.00 92.44 124 LEU A O 1
ATOM 983 N N . ARG A 1 125 ? 8.618 -20.065 -1.101 1.00 90.75 125 ARG A N 1
ATOM 984 C CA . ARG A 1 125 ? 9.819 -19.540 -1.779 1.00 90.75 125 ARG A CA 1
ATOM 985 C C . ARG A 1 125 ? 9.548 -18.450 -2.803 1.00 90.75 125 ARG A C 1
ATOM 987 O O . ARG A 1 125 ? 10.357 -17.533 -2.943 1.00 90.75 125 ARG A O 1
ATOM 994 N N . LYS A 1 126 ? 8.445 -18.547 -3.546 1.00 91.88 126 LYS A N 1
ATOM 995 C CA . LYS A 1 126 ? 8.117 -17.595 -4.615 1.00 91.88 126 LYS A CA 1
ATOM 996 C C . LYS A 1 126 ? 7.799 -16.220 -4.024 1.00 91.88 126 LYS A C 1
ATOM 998 O O . LYS A 1 126 ? 7.267 -16.101 -2.927 1.00 91.88 126 LYS A O 1
ATOM 1003 N N . GLY A 1 127 ? 8.122 -15.149 -4.745 1.00 90.94 127 GLY A N 1
ATOM 1004 C CA . GLY A 1 127 ? 7.745 -13.798 -4.321 1.00 90.94 127 GLY A CA 1
ATOM 1005 C C . GLY A 1 127 ? 6.222 -13.635 -4.257 1.00 90.94 127 GLY A C 1
ATOM 1006 O O .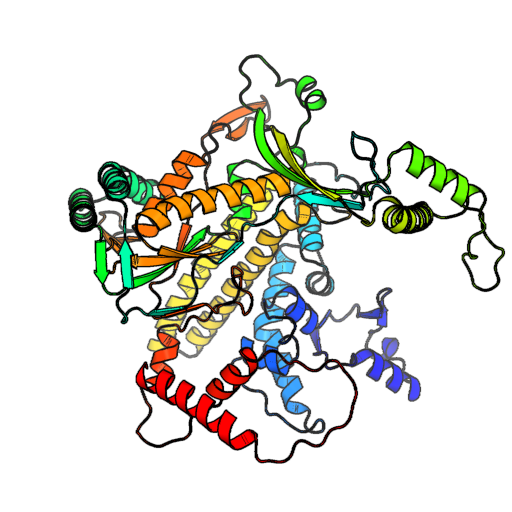 GLY A 1 127 ? 5.504 -14.256 -5.041 1.00 90.94 127 GLY A O 1
ATOM 1007 N N . SER A 1 128 ? 5.725 -12.769 -3.371 1.00 89.06 128 SER A N 1
ATOM 1008 C CA . SER A 1 128 ? 4.282 -12.541 -3.197 1.00 89.06 128 SER A CA 1
ATOM 1009 C C . SER A 1 128 ? 3.582 -12.062 -4.478 1.00 89.06 128 SER A C 1
ATOM 1011 O O . SER A 1 128 ? 2.436 -12.422 -4.724 1.00 89.06 128 SER A O 1
ATOM 1013 N N . GLY A 1 129 ? 4.288 -11.346 -5.362 1.00 91.69 129 GLY A N 1
ATOM 1014 C CA . GLY A 1 129 ? 3.776 -10.989 -6.690 1.00 91.69 129 GLY A CA 1
ATOM 1015 C C . GLY A 1 129 ? 3.510 -12.200 -7.595 1.00 91.69 129 GLY A C 1
ATOM 1016 O O . GLY A 1 129 ? 2.546 -12.196 -8.349 1.00 91.69 129 GLY A O 1
ATOM 1017 N N . THR A 1 130 ? 4.306 -13.269 -7.501 1.00 93.38 130 THR A N 1
ATOM 1018 C CA . THR A 1 130 ? 4.048 -14.516 -8.247 1.00 93.38 130 THR A CA 1
ATOM 1019 C C . THR A 1 130 ? 2.861 -15.282 -7.661 1.00 93.38 130 THR A C 1
ATOM 1021 O O . THR A 1 130 ? 2.099 -15.897 -8.401 1.00 93.38 130 THR A O 1
ATOM 1024 N N . LEU A 1 131 ? 2.689 -15.230 -6.337 1.00 93.31 131 LEU A N 1
ATOM 1025 C CA . LEU A 1 131 ? 1.517 -15.791 -5.662 1.00 93.31 131 LEU A CA 1
ATOM 1026 C C . LEU A 1 131 ? 0.231 -15.074 -6.106 1.00 93.31 131 LEU A C 1
ATOM 1028 O O . LEU A 1 131 ? -0.760 -15.723 -6.430 1.00 93.31 131 LEU A O 1
ATOM 1032 N N . CYS A 1 132 ? 0.284 -13.741 -6.186 1.00 93.75 132 CYS A N 1
ATOM 1033 C CA . CYS A 1 132 ? -0.790 -12.903 -6.715 1.00 93.75 132 CYS A CA 1
ATOM 1034 C C . CYS A 1 132 ? -1.095 -13.216 -8.193 1.00 93.75 132 CYS A C 1
ATOM 1036 O O . CYS A 1 132 ? -2.256 -13.389 -8.550 1.00 93.75 132 CYS A O 1
ATOM 1038 N N . GLU A 1 133 ? -0.072 -13.385 -9.038 1.00 95.31 133 GLU A N 1
ATOM 1039 C CA . GLU A 1 133 ? -0.244 -13.769 -10.448 1.00 95.31 133 GLU A CA 1
ATOM 1040 C C . GLU A 1 133 ? -0.998 -15.092 -10.612 1.00 95.31 133 GLU A C 1
ATOM 1042 O O . GLU A 1 133 ? -1.943 -15.172 -11.391 1.00 95.31 133 GLU A O 1
ATOM 1047 N N . ALA A 1 134 ? -0.602 -16.127 -9.868 1.00 94.88 134 ALA A N 1
ATOM 1048 C CA . ALA A 1 134 ? -1.230 -17.443 -9.954 1.00 94.88 134 ALA A CA 1
ATOM 1049 C C . ALA A 1 134 ? -2.699 -17.415 -9.527 1.00 94.88 134 ALA A C 1
ATOM 1051 O O . ALA A 1 134 ? -3.543 -18.070 -10.135 1.00 94.88 134 ALA A O 1
ATOM 1052 N N . LEU A 1 135 ? -3.006 -16.611 -8.512 1.00 93.31 135 LEU A N 1
ATOM 1053 C CA . LEU A 1 135 ? -4.372 -16.366 -8.087 1.00 93.31 135 LEU A CA 1
ATOM 1054 C C . LEU A 1 135 ? -5.193 -15.674 -9.184 1.00 93.31 135 LEU A C 1
ATOM 1056 O O . LEU A 1 135 ? -6.284 -16.131 -9.518 1.00 93.31 135 LEU A O 1
ATOM 1060 N N . LEU A 1 136 ? -4.668 -14.592 -9.762 1.00 95.56 136 LEU A N 1
ATOM 1061 C CA . LEU A 1 136 ? -5.337 -13.861 -10.838 1.00 95.56 136 LEU A CA 1
ATOM 1062 C C . LEU A 1 136 ? -5.548 -14.744 -12.074 1.00 95.56 136 LEU A C 1
ATOM 1064 O O . LEU A 1 136 ? -6.581 -14.633 -12.723 1.00 95.56 136 LEU A O 1
ATOM 1068 N N . MET A 1 137 ? -4.624 -15.666 -12.365 1.00 96.12 137 MET A N 1
ATOM 1069 C CA . MET A 1 137 ? -4.786 -16.662 -13.431 1.00 96.12 137 MET A CA 1
ATOM 1070 C C . MET A 1 137 ? -5.961 -17.611 -13.174 1.00 96.12 137 MET A C 1
ATOM 1072 O O . MET A 1 137 ? -6.706 -17.898 -14.105 1.00 96.12 137 MET A O 1
ATOM 1076 N N . VAL A 1 138 ? -6.175 -18.060 -11.934 1.00 95.12 138 VAL A N 1
ATOM 1077 C CA . VAL A 1 138 ? -7.354 -18.876 -11.580 1.00 95.12 138 VAL A CA 1
ATOM 1078 C C . VAL A 1 138 ? -8.645 -18.088 -11.797 1.00 95.12 138 VAL A C 1
ATOM 1080 O O . VAL A 1 138 ? -9.588 -18.597 -12.395 1.00 95.12 138 VAL A O 1
ATOM 1083 N N . GLN A 1 139 ? -8.681 -16.830 -11.357 1.00 95.00 139 GLN A N 1
ATOM 1084 C CA . GLN A 1 139 ? -9.876 -15.988 -11.482 1.00 95.00 139 GLN A CA 1
ATOM 1085 C C . GLN A 1 139 ? -10.169 -15.624 -12.943 1.00 95.00 139 GLN A C 1
ATOM 1087 O O . GLN A 1 139 ? -11.308 -15.731 -13.386 1.00 95.00 139 GLN A O 1
ATOM 1092 N N . ALA A 1 140 ? -9.138 -15.300 -13.725 1.00 96.31 140 ALA A N 1
ATOM 1093 C CA . ALA A 1 140 ? -9.258 -15.084 -15.163 1.00 96.31 140 ALA A CA 1
ATOM 1094 C C . ALA A 1 140 ? -9.719 -16.354 -15.899 1.00 96.31 140 ALA A C 1
ATOM 1096 O O . ALA A 1 140 ? -10.575 -16.263 -16.773 1.00 96.31 140 ALA A O 1
ATOM 1097 N N . TYR A 1 141 ? -9.227 -17.538 -15.514 1.00 96.19 141 TYR A N 1
ATOM 1098 C CA . TYR A 1 141 ? -9.685 -18.811 -16.080 1.00 96.19 141 TYR A CA 1
ATOM 1099 C C . TYR A 1 141 ? -11.179 -19.041 -15.824 1.00 96.19 141 TYR A C 1
ATOM 1101 O O . TYR A 1 141 ? -11.919 -19.354 -16.753 1.00 96.19 141 TYR A O 1
ATOM 1109 N N . HIS A 1 142 ? -11.645 -18.826 -14.588 1.00 94.56 142 HIS A N 1
ATOM 1110 C CA . HIS A 1 142 ? -13.067 -18.942 -14.250 1.00 94.56 142 HIS A CA 1
ATOM 1111 C C . HIS A 1 142 ? -13.943 -17.910 -14.968 1.00 94.56 142 HIS A C 1
ATOM 1113 O O . HIS A 1 142 ? -15.081 -18.218 -15.312 1.00 94.56 142 HIS A O 1
ATOM 1119 N N . ALA A 1 143 ? -13.409 -16.718 -15.233 1.00 94.19 143 ALA A N 1
ATOM 1120 C CA . ALA A 1 143 ? -14.075 -15.681 -16.014 1.00 94.19 143 ALA A CA 1
ATOM 1121 C C . ALA A 1 143 ? -13.945 -15.877 -17.541 1.00 94.19 143 ALA A C 1
ATOM 1123 O O . ALA A 1 143 ? -14.436 -15.040 -18.296 1.00 94.19 143 ALA A O 1
ATOM 1124 N N . ASN A 1 144 ? -13.299 -16.957 -18.001 1.00 96.12 144 ASN A N 1
ATOM 1125 C CA . ASN A 1 144 ? -13.005 -17.233 -19.412 1.00 96.12 144 ASN A CA 1
ATOM 1126 C C . ASN A 1 144 ? -12.239 -16.091 -20.118 1.00 96.12 144 ASN A C 1
ATOM 1128 O O . ASN A 1 144 ? -12.523 -15.728 -21.259 1.00 96.12 144 ASN A O 1
ATOM 1132 N N . ILE A 1 145 ? -11.264 -15.506 -19.419 1.00 96.44 145 ILE A N 1
ATOM 1133 C CA . ILE A 1 145 ? -10.419 -14.410 -19.899 1.00 96.44 145 ILE A CA 1
ATOM 1134 C C . ILE A 1 145 ? -9.055 -14.966 -20.304 1.00 96.44 145 ILE A C 1
ATOM 1136 O O . ILE A 1 145 ? -8.379 -15.642 -19.524 1.00 96.44 145 ILE A O 1
ATOM 1140 N N . ILE A 1 146 ? -8.622 -14.635 -21.521 1.00 96.50 146 ILE A N 1
ATOM 1141 C CA . ILE A 1 146 ? -7.308 -15.029 -22.034 1.00 96.50 146 ILE A CA 1
ATOM 1142 C C . ILE A 1 146 ? -6.211 -14.339 -21.221 1.00 96.50 146 ILE A C 1
ATOM 1144 O O . ILE A 1 146 ? -6.240 -13.129 -20.993 1.00 96.50 146 ILE A O 1
ATOM 1148 N N . PHE A 1 147 ? -5.210 -15.111 -20.805 1.00 94.94 147 PHE A N 1
ATOM 1149 C CA . PHE A 1 147 ? -4.067 -14.568 -20.084 1.00 94.94 147 PHE A CA 1
ATOM 1150 C C . PHE A 1 147 ? -3.189 -13.743 -21.029 1.00 94.94 147 PHE A C 1
ATOM 1152 O O . PHE A 1 147 ? -2.725 -14.285 -22.036 1.00 94.94 147 PHE A O 1
ATOM 1159 N N . PRO A 1 148 ? -2.865 -12.485 -20.690 1.00 96.00 148 PRO A N 1
ATOM 1160 C CA . PRO A 1 148 ? -1.857 -11.748 -21.430 1.00 96.00 148 PRO A CA 1
ATOM 1161 C C . PRO A 1 148 ? -0.502 -12.458 -21.360 1.00 96.00 148 PRO A C 1
ATOM 1163 O O . PRO A 1 148 ? -0.175 -13.140 -20.374 1.00 96.00 148 PRO A O 1
ATOM 1166 N N . ASN A 1 149 ? 0.317 -12.263 -22.392 1.00 96.19 149 ASN A N 1
ATOM 1167 C CA . ASN A 1 149 ? 1.731 -12.609 -22.320 1.00 96.19 149 ASN A CA 1
ATOM 1168 C C . ASN A 1 149 ? 2.412 -11.808 -21.206 1.00 96.19 149 ASN A C 1
ATOM 1170 O O . ASN A 1 149 ? 1.919 -10.775 -20.754 1.00 96.19 149 ASN A O 1
ATOM 1174 N N . LYS A 1 150 ? 3.544 -12.315 -20.719 1.00 95.75 150 LYS A N 1
ATOM 1175 C CA . LYS A 1 150 ? 4.317 -11.584 -19.715 1.00 95.75 150 LYS A CA 1
ATOM 1176 C C . LYS A 1 150 ? 4.836 -10.288 -20.322 1.00 95.75 150 LYS A C 1
ATOM 1178 O O . LYS A 1 150 ? 5.299 -10.296 -21.457 1.00 95.75 150 LYS A O 1
ATOM 1183 N N . GLN A 1 151 ? 4.788 -9.212 -19.544 1.00 93.69 151 GLN A N 1
ATOM 1184 C CA . GLN A 1 151 ? 5.353 -7.931 -19.940 1.00 93.69 151 GLN A CA 1
ATOM 1185 C C . GLN A 1 151 ? 6.841 -8.082 -20.279 1.00 93.69 151 GLN A C 1
ATOM 1187 O O . GLN A 1 151 ? 7.634 -8.568 -19.469 1.00 93.69 151 GLN A O 1
ATOM 1192 N N . GLU A 1 152 ? 7.211 -7.660 -21.483 1.00 90.44 152 GLU A N 1
ATOM 1193 C CA . GLU A 1 152 ? 8.597 -7.624 -21.932 1.00 90.44 152 GLU A CA 1
ATOM 1194 C C . GLU A 1 152 ? 9.215 -6.264 -21.614 1.00 90.44 152 GLU A C 1
ATOM 1196 O O . GLU A 1 152 ? 8.549 -5.226 -21.643 1.00 90.44 152 GLU A O 1
ATOM 1201 N N . GLN A 1 153 ? 10.502 -6.267 -21.273 1.00 84.88 153 GLN A N 1
ATOM 1202 C CA . GLN A 1 153 ? 11.222 -5.032 -21.014 1.00 84.88 153 GLN A CA 1
ATOM 1203 C C . GLN A 1 153 ? 11.556 -4.339 -22.337 1.00 84.88 153 GLN A C 1
ATOM 1205 O O . GLN A 1 153 ? 12.242 -4.903 -23.186 1.00 84.88 153 GLN A O 1
ATOM 1210 N N . GLU A 1 154 ? 11.131 -3.086 -22.471 1.00 89.25 154 GLU A N 1
ATOM 1211 C CA . GLU A 1 154 ? 11.564 -2.217 -23.558 1.00 89.25 154 GLU A CA 1
ATOM 1212 C C . GLU A 1 154 ? 12.956 -1.650 -23.238 1.00 89.25 154 GLU A C 1
ATOM 1214 O O . GLU A 1 154 ? 13.182 -1.047 -22.183 1.00 89.25 154 GLU A O 1
ATOM 1219 N N . PHE A 1 155 ? 13.922 -1.888 -24.125 1.00 89.19 155 PHE A N 1
ATOM 1220 C CA . PHE A 1 155 ? 15.291 -1.409 -23.958 1.00 89.19 155 PHE A CA 1
ATOM 1221 C C . PHE A 1 155 ? 15.473 -0.050 -24.630 1.00 89.19 155 PHE A C 1
ATOM 1223 O O . PHE A 1 155 ? 15.027 0.148 -25.754 1.00 89.19 155 PHE A O 1
ATOM 1230 N N . ASN A 1 156 ? 16.171 0.862 -23.947 1.00 89.00 156 ASN A N 1
ATOM 1231 C CA . ASN A 1 156 ? 16.551 2.183 -24.463 1.00 89.00 156 ASN A CA 1
ATOM 1232 C C . ASN A 1 156 ? 15.389 2.988 -25.057 1.00 89.00 156 AS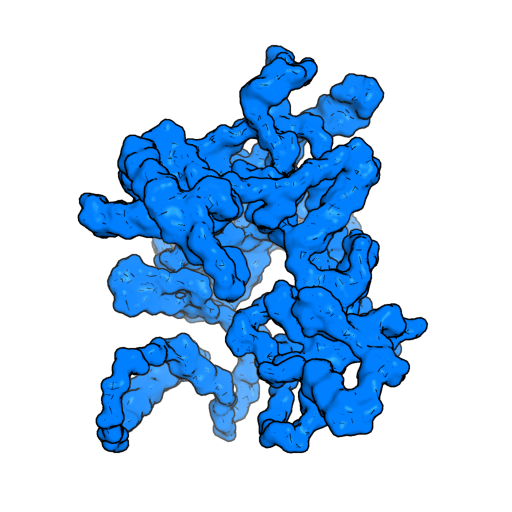N A C 1
ATOM 1234 O O . ASN A 1 156 ? 15.555 3.712 -26.037 1.00 89.00 156 ASN A O 1
ATOM 1238 N N . LYS A 1 157 ? 14.220 2.880 -24.415 1.00 93.06 157 LYS A N 1
ATOM 1239 C CA . LYS A 1 157 ? 13.037 3.685 -24.709 1.00 93.06 157 LYS A CA 1
ATOM 1240 C C . LYS A 1 157 ? 13.411 5.166 -24.781 1.00 93.06 157 LYS A C 1
ATOM 1242 O O . LYS A 1 157 ? 14.142 5.667 -23.924 1.00 93.06 157 LYS A O 1
ATOM 1247 N N . LEU A 1 158 ? 12.914 5.856 -25.801 1.00 92.50 158 LEU A N 1
ATOM 1248 C CA . LEU A 1 158 ? 13.087 7.297 -25.943 1.00 92.50 158 LEU A CA 1
ATOM 1249 C C . LEU A 1 158 ? 11.886 8.023 -25.337 1.00 92.50 158 LEU A C 1
ATOM 1251 O O . LEU A 1 158 ? 10.747 7.576 -25.466 1.00 92.50 158 LEU A O 1
ATOM 1255 N N . THR A 1 159 ? 12.137 9.151 -24.687 1.00 91.25 159 THR A N 1
ATOM 1256 C CA . THR A 1 159 ? 11.093 10.124 -24.362 1.00 91.25 159 THR A CA 1
ATOM 1257 C C . THR A 1 159 ? 10.571 10.789 -25.640 1.00 91.25 159 THR A C 1
ATOM 1259 O O . THR A 1 159 ? 11.213 10.730 -26.692 1.00 91.25 159 THR A O 1
ATOM 1262 N N . GLU A 1 160 ? 9.417 11.455 -25.562 1.00 87.81 160 GLU A N 1
ATOM 1263 C CA . GLU A 1 160 ? 8.824 12.168 -26.708 1.00 87.81 160 GLU A CA 1
ATOM 1264 C C . GLU A 1 160 ? 9.757 13.250 -27.284 1.00 87.81 160 GLU A C 1
ATOM 1266 O O . GLU A 1 160 ? 9.806 13.456 -28.495 1.00 87.81 160 GLU A O 1
ATOM 1271 N N . ASP A 1 161 ? 10.560 13.890 -26.431 1.00 88.94 161 ASP A N 1
ATOM 1272 C CA . ASP A 1 161 ? 11.593 14.871 -26.789 1.00 88.94 161 ASP A CA 1
ATOM 1273 C C . ASP A 1 161 ? 12.939 14.239 -27.213 1.00 88.94 161 ASP A C 1
ATOM 1275 O O . ASP A 1 161 ? 13.887 14.946 -27.558 1.00 88.94 161 ASP A O 1
ATOM 1279 N N . GLY A 1 162 ? 13.019 12.905 -27.285 1.00 92.69 162 GLY A N 1
ATOM 1280 C CA . GLY A 1 162 ? 14.123 12.177 -27.915 1.00 92.69 162 GLY A CA 1
ATOM 1281 C C . GLY A 1 162 ? 15.319 11.876 -27.011 1.00 92.69 162 GLY A C 1
ATOM 1282 O O . GLY A 1 162 ? 16.418 11.657 -27.525 1.00 92.69 162 GLY A O 1
ATOM 1283 N N . HIS A 1 163 ? 15.133 11.847 -25.693 1.00 94.62 163 HIS A N 1
ATOM 1284 C CA . HIS A 1 163 ? 16.160 11.453 -24.730 1.00 94.62 163 HIS A CA 1
ATOM 1285 C C . HIS A 1 163 ? 16.049 9.973 -24.362 1.00 94.62 163 HIS A C 1
ATOM 1287 O O . HIS A 1 163 ? 14.952 9.434 -24.233 1.00 94.62 163 HIS A O 1
ATOM 1293 N N . VAL A 1 164 ? 17.185 9.302 -24.151 1.00 95.56 164 VAL A N 1
ATOM 1294 C CA . VAL A 1 164 ? 17.183 7.899 -23.707 1.00 95.56 164 VAL A CA 1
ATOM 1295 C C . VAL A 1 164 ? 16.763 7.827 -22.251 1.00 95.56 164 VAL A C 1
ATOM 1297 O O . VAL A 1 164 ? 17.422 8.374 -21.360 1.00 95.56 164 VAL A O 1
ATOM 1300 N N . LEU A 1 165 ? 15.675 7.110 -22.019 1.00 94.25 165 LEU A N 1
ATOM 1301 C CA . LEU A 1 165 ? 15.102 6.885 -20.713 1.00 94.25 165 LEU A CA 1
ATOM 1302 C C . LEU A 1 165 ? 15.886 5.783 -19.997 1.00 94.25 165 LEU A C 1
ATOM 1304 O O . LEU A 1 165 ? 16.022 4.652 -20.476 1.00 94.25 165 LEU A O 1
ATOM 1308 N N . ASP A 1 166 ? 16.448 6.123 -18.841 1.00 91.00 166 ASP A N 1
ATOM 1309 C CA . ASP A 1 166 ? 17.199 5.160 -18.049 1.00 91.00 166 ASP A CA 1
ATOM 1310 C C . ASP A 1 166 ? 16.272 4.352 -17.144 1.00 91.00 166 ASP A C 1
ATOM 1312 O O . ASP A 1 166 ? 16.331 3.117 -17.139 1.00 91.00 166 ASP A O 1
ATOM 1316 N N . SER A 1 167 ? 15.377 5.053 -16.447 1.00 91.56 167 SER A N 1
ATOM 1317 C CA . SER A 1 167 ? 14.295 4.460 -15.671 1.00 91.56 167 SER A CA 1
ATOM 1318 C C . SER A 1 167 ? 13.032 5.318 -15.730 1.00 91.56 167 SER A C 1
ATOM 1320 O O . SER A 1 167 ? 13.090 6.542 -15.847 1.00 91.56 167 SER A O 1
ATOM 1322 N N . GLU A 1 168 ? 11.874 4.668 -15.664 1.00 93.19 168 GLU A N 1
ATOM 1323 C CA . GLU A 1 168 ? 10.583 5.326 -15.484 1.00 93.19 168 GLU A CA 1
ATOM 1324 C C . GLU A 1 168 ? 9.818 4.663 -14.355 1.00 93.19 168 GLU A C 1
ATOM 1326 O O . GLU A 1 168 ? 9.906 3.455 -14.120 1.00 93.19 168 GLU A O 1
ATOM 1331 N N . THR A 1 169 ? 9.090 5.494 -13.631 1.00 95.19 169 THR A N 1
ATOM 1332 C CA . THR A 1 169 ? 8.243 5.107 -12.517 1.00 95.19 169 THR A CA 1
ATOM 1333 C C . THR A 1 169 ? 7.194 6.198 -12.306 1.00 95.19 169 THR A C 1
ATOM 1335 O O . THR A 1 169 ? 7.073 7.135 -13.091 1.00 95.19 169 THR A O 1
ATOM 1338 N N . TYR A 1 170 ? 6.438 6.101 -11.228 1.00 95.44 170 TYR A N 1
ATOM 1339 C CA . TYR A 1 170 ? 5.531 7.133 -10.742 1.00 95.44 170 TYR A CA 1
ATOM 1340 C C . TYR A 1 170 ? 6.040 7.693 -9.409 1.00 95.44 170 TYR A C 1
ATOM 1342 O O . TYR A 1 170 ? 6.935 7.134 -8.761 1.00 95.44 170 TYR A O 1
ATOM 1350 N N . VAL A 1 171 ? 5.478 8.822 -8.986 1.00 93.88 171 VAL A N 1
ATOM 1351 C CA . VAL A 1 171 ? 5.717 9.360 -7.642 1.00 93.88 171 VAL A CA 1
ATOM 1352 C C . VAL A 1 171 ? 5.002 8.468 -6.621 1.00 93.88 171 VAL A C 1
ATOM 1354 O O . VAL A 1 171 ? 3.785 8.318 -6.657 1.00 93.88 171 VAL A O 1
ATOM 1357 N N . GLY A 1 172 ? 5.780 7.818 -5.750 1.00 89.81 172 GLY A N 1
ATOM 1358 C CA . GLY A 1 172 ? 5.274 6.875 -4.749 1.00 89.81 172 GLY A CA 1
ATOM 1359 C C . GLY A 1 172 ? 4.631 7.541 -3.527 1.00 89.81 172 GLY A C 1
ATOM 1360 O O . GLY A 1 172 ? 4.276 8.715 -3.551 1.00 89.81 172 GLY A O 1
ATOM 1361 N N . GLY A 1 173 ? 4.509 6.777 -2.436 1.00 83.12 173 GLY A N 1
ATOM 1362 C CA . GLY A 1 173 ? 3.889 7.234 -1.189 1.00 83.12 173 GLY A CA 1
ATOM 1363 C C . GLY A 1 173 ? 4.482 8.536 -0.639 1.00 83.12 173 GLY A C 1
ATOM 1364 O O . GLY A 1 173 ? 5.700 8.743 -0.645 1.00 83.12 173 GLY A O 1
ATOM 1365 N N . HIS A 1 174 ? 3.602 9.404 -0.145 1.00 84.19 174 HIS A N 1
ATOM 1366 C CA . HIS A 1 174 ? 3.970 10.673 0.463 1.00 84.19 174 HIS A CA 1
ATOM 1367 C C . HIS A 1 174 ? 4.428 10.449 1.910 1.00 84.19 174 HIS A C 1
ATOM 1369 O O . HIS A 1 174 ? 3.769 9.757 2.682 1.00 84.19 174 HIS A O 1
ATOM 1375 N N . VAL A 1 175 ? 5.597 10.983 2.268 1.00 86.44 175 VAL A N 1
ATOM 1376 C CA . VAL A 1 175 ? 6.179 10.816 3.607 1.00 86.44 175 VAL A CA 1
ATOM 1377 C C . VAL A 1 175 ? 6.775 12.138 4.047 1.00 86.44 175 VAL A C 1
ATOM 1379 O O . VAL A 1 175 ? 7.674 12.667 3.380 1.00 86.44 175 VAL A O 1
ATOM 1382 N N . GLU A 1 176 ? 6.357 12.627 5.205 1.00 86.12 176 GLU A N 1
ATOM 1383 C CA . GLU A 1 176 ? 6.813 13.894 5.766 1.00 86.12 176 GLU A CA 1
ATOM 1384 C C . GLU A 1 176 ? 7.107 13.759 7.256 1.00 86.12 176 GLU A C 1
ATOM 1386 O O . GLU A 1 176 ? 6.360 13.152 8.013 1.00 86.12 176 GLU A O 1
ATOM 1391 N N . ALA A 1 177 ? 8.222 14.346 7.685 1.00 85.88 177 ALA A N 1
ATOM 1392 C CA . ALA A 1 177 ? 8.501 14.550 9.097 1.00 85.88 177 ALA A CA 1
ATOM 1393 C C . ALA A 1 177 ? 8.250 16.031 9.374 1.00 85.88 177 ALA A C 1
ATOM 1395 O O . ALA A 1 177 ? 8.954 16.884 8.826 1.00 85.88 177 ALA A O 1
ATOM 1396 N N . LEU A 1 178 ? 7.229 16.333 10.169 1.00 89.12 178 LEU A N 1
ATOM 1397 C CA . LEU A 1 178 ? 6.754 17.697 10.401 1.00 89.12 178 LEU A CA 1
ATOM 1398 C C . LEU A 1 178 ? 7.301 18.243 11.710 1.00 89.12 178 LEU A C 1
ATOM 1400 O O . LEU A 1 178 ? 7.748 19.386 11.754 1.00 89.12 178 LEU A O 1
ATOM 1404 N N . GLU A 1 179 ? 7.413 17.406 12.733 1.00 90.50 179 GLU A N 1
ATOM 1405 C CA . GLU A 1 179 ? 7.983 17.794 14.015 1.00 90.50 179 GLU A CA 1
ATOM 1406 C C . GLU A 1 179 ? 8.942 16.730 14.563 1.00 90.50 179 GLU A C 1
ATOM 1408 O O . GLU A 1 179 ? 8.866 15.549 14.236 1.00 90.50 179 GLU A O 1
ATOM 1413 N N . SER A 1 180 ? 9.882 17.169 15.397 1.00 90.88 180 SER A N 1
ATOM 1414 C CA . SER A 1 180 ? 10.789 16.300 16.151 1.00 90.88 180 SER A CA 1
ATOM 1415 C C . SER A 1 180 ? 10.763 16.717 17.613 1.00 90.88 180 SER A C 1
ATOM 1417 O O . SER A 1 180 ? 10.708 17.912 17.901 1.00 90.88 180 SER A O 1
ATOM 1419 N N . GLY A 1 181 ? 10.844 15.761 18.532 1.00 91.75 181 GLY A N 1
ATOM 1420 C CA . GLY A 1 181 ? 10.758 16.040 19.960 1.00 91.75 181 GLY A CA 1
ATOM 1421 C C . GLY A 1 181 ? 10.203 14.872 20.763 1.00 91.75 181 GLY A C 1
ATOM 1422 O O . GLY A 1 181 ? 10.056 13.757 20.258 1.00 91.75 181 GLY A O 1
ATOM 1423 N N . VAL A 1 182 ? 9.919 15.153 22.034 1.00 93.06 182 VAL A N 1
ATOM 1424 C CA . VAL A 1 182 ? 9.269 14.234 22.971 1.00 93.06 182 VAL A CA 1
ATOM 1425 C C . VAL A 1 182 ? 7.862 14.756 23.231 1.00 93.06 182 VAL A C 1
ATOM 1427 O O . VAL A 1 182 ? 7.702 15.853 23.761 1.00 93.06 182 VAL A O 1
ATOM 1430 N N . PHE A 1 183 ? 6.861 13.964 22.866 1.00 94.38 183 PHE A N 1
ATOM 1431 C CA . PHE A 1 183 ? 5.450 14.238 23.119 1.00 94.38 183 PHE A CA 1
ATOM 1432 C C . PHE A 1 183 ? 4.950 13.207 24.118 1.00 94.38 183 PHE A C 1
ATOM 1434 O O . PHE A 1 183 ? 5.169 12.013 23.915 1.00 94.38 183 PHE A O 1
ATOM 1441 N N . ARG A 1 184 ? 4.316 13.648 25.203 1.00 93.81 184 ARG A N 1
ATOM 1442 C CA . ARG A 1 184 ? 3.774 12.763 26.237 1.00 93.81 184 ARG A CA 1
ATOM 1443 C C . ARG A 1 184 ? 2.412 13.251 26.693 1.00 93.81 184 ARG A C 1
ATOM 1445 O O . ARG A 1 184 ? 2.201 14.458 26.762 1.00 93.81 184 ARG A O 1
ATOM 1452 N N . SER A 1 185 ? 1.536 12.322 27.057 1.00 93.00 185 SER A N 1
ATOM 1453 C CA . SER A 1 185 ? 0.186 12.608 27.551 1.00 93.00 185 SER A CA 1
ATOM 1454 C C . SER A 1 185 ? 0.164 13.382 28.874 1.00 93.00 185 SER A C 1
ATOM 1456 O O . SER A 1 185 ? -0.871 13.910 29.257 1.00 93.00 185 SER A O 1
ATOM 1458 N N . ASP A 1 186 ? 1.286 13.455 29.591 1.00 92.94 186 ASP A N 1
ATOM 1459 C CA . ASP A 1 186 ? 1.440 14.169 30.862 1.00 92.94 186 ASP A CA 1
ATOM 1460 C C . ASP A 1 186 ? 2.293 15.448 30.757 1.00 92.94 186 ASP A C 1
ATOM 1462 O O . ASP A 1 186 ? 2.468 16.149 31.752 1.00 92.94 186 ASP A O 1
ATOM 1466 N N . ILE A 1 187 ? 2.803 15.787 29.565 1.00 94.25 187 ILE A N 1
ATOM 1467 C CA . ILE A 1 187 ? 3.580 17.013 29.335 1.00 94.25 187 ILE A CA 1
ATOM 1468 C C . ILE A 1 187 ? 2.756 17.987 28.481 1.00 94.25 187 ILE A C 1
ATOM 1470 O O . ILE A 1 187 ? 2.477 17.686 27.317 1.00 94.25 187 ILE A O 1
ATOM 1474 N N . PRO A 1 188 ? 2.406 19.181 29.003 1.00 95.88 188 PRO A N 1
ATOM 1475 C CA . PRO A 1 188 ? 1.624 20.155 28.257 1.00 95.88 188 PRO A CA 1
ATOM 1476 C C . PRO A 1 188 ? 2.289 20.590 26.950 1.00 95.88 188 PRO A C 1
ATOM 1478 O O . PRO A 1 188 ? 3.477 20.915 26.898 1.00 95.88 188 PRO A O 1
ATOM 1481 N N . CYS A 1 189 ? 1.484 20.657 25.896 1.00 94.56 189 CYS A N 1
ATOM 1482 C CA . CYS A 1 189 ? 1.858 21.157 24.585 1.00 94.56 189 CYS A CA 1
ATOM 1483 C C . CYS A 1 189 ? 1.141 22.478 24.306 1.00 94.56 189 CYS A C 1
ATOM 1485 O O . CYS A 1 189 ? -0.010 22.682 24.688 1.00 94.56 189 CYS A O 1
ATOM 1487 N N . ARG A 1 190 ? 1.820 23.386 23.599 1.00 96.44 190 ARG A N 1
ATOM 1488 C CA . ARG A 1 190 ? 1.175 24.584 23.058 1.00 96.44 190 ARG A CA 1
ATOM 1489 C C . ARG A 1 190 ? 0.431 24.220 21.776 1.00 96.44 190 ARG A C 1
ATOM 1491 O O . ARG A 1 190 ? 1.020 23.613 20.879 1.00 96.44 190 ARG A O 1
ATOM 1498 N N . PHE A 1 191 ? -0.821 24.647 21.686 1.00 96.94 191 PHE A N 1
ATOM 1499 C CA . PHE A 1 191 ? -1.668 24.529 20.506 1.00 96.94 191 PHE A CA 1
ATOM 1500 C C . PHE A 1 191 ? -2.032 25.923 20.001 1.00 96.94 191 PHE A C 1
ATOM 1502 O O . PHE A 1 191 ? -2.390 26.806 20.786 1.00 96.94 191 PHE A O 1
ATOM 1509 N N . LYS A 1 192 ? -1.913 26.114 18.687 1.00 96.00 192 LYS A N 1
ATOM 1510 C CA . LYS A 1 192 ? -2.383 27.295 17.962 1.00 96.00 192 LYS A CA 1
ATOM 1511 C C . LYS A 1 192 ? -3.289 26.794 16.850 1.00 96.00 192 LYS A C 1
ATOM 1513 O O . LYS A 1 192 ? -2.796 26.337 15.827 1.00 96.00 192 LYS A O 1
ATOM 1518 N N . MET A 1 193 ? -4.588 26.853 17.090 1.00 95.88 193 MET A N 1
ATOM 1519 C CA . MET A 1 193 ? -5.589 26.270 16.203 1.00 95.88 193 MET A CA 1
ATOM 1520 C C . MET A 1 193 ? -6.333 27.361 15.427 1.00 95.88 193 MET A C 1
ATOM 1522 O O . MET A 1 193 ? -6.283 28.539 15.789 1.00 95.88 193 MET A O 1
ATOM 1526 N N . ASN A 1 194 ? -7.011 26.976 14.350 1.00 97.12 194 ASN A N 1
ATOM 1527 C CA . ASN A 1 194 ? -7.791 27.868 13.501 1.00 97.12 194 ASN A CA 1
ATOM 1528 C C . ASN A 1 194 ? -9.280 27.837 13.905 1.00 97.12 194 ASN A C 1
ATOM 1530 O O . ASN A 1 194 ? -9.933 26.815 13.684 1.00 97.12 194 ASN A O 1
ATOM 1534 N N . PRO A 1 195 ? -9.859 28.937 14.429 1.00 97.00 195 PRO A N 1
ATOM 1535 C CA . PRO A 1 195 ? -11.284 28.998 14.771 1.00 97.00 195 PRO A CA 1
ATOM 1536 C C . PRO A 1 195 ? -12.218 28.627 13.613 1.00 97.00 195 PRO A C 1
ATOM 1538 O O . PRO A 1 195 ? -13.222 27.957 13.838 1.00 97.00 195 PRO A O 1
ATOM 1541 N N . ALA A 1 196 ? -11.861 28.991 12.375 1.00 97.38 196 ALA A N 1
ATOM 1542 C CA . ALA A 1 196 ? -12.682 28.703 11.198 1.00 97.38 196 ALA A CA 1
ATOM 1543 C C . ALA A 1 196 ? -12.812 27.194 10.918 1.00 97.38 196 ALA A C 1
ATOM 1545 O O . ALA A 1 196 ? -13.853 26.740 10.444 1.00 97.38 196 ALA A O 1
ATOM 1546 N N . ALA A 1 197 ? -11.787 26.401 11.253 1.00 96.81 197 ALA A N 1
ATOM 1547 C CA . ALA A 1 197 ? -11.853 24.946 11.132 1.00 96.81 197 ALA A CA 1
ATOM 1548 C C . ALA A 1 197 ? -12.846 24.349 12.137 1.00 96.81 197 ALA A C 1
ATOM 1550 O O . ALA A 1 197 ? -13.612 23.452 11.794 1.00 96.81 197 ALA A O 1
ATOM 1551 N N . PHE A 1 198 ? -12.888 24.876 13.364 1.00 97.31 198 PHE A N 1
ATOM 1552 C CA . PHE A 1 198 ? -13.879 24.448 14.350 1.00 97.31 198 PHE A CA 1
ATOM 1553 C C . PHE A 1 198 ? -15.294 24.869 13.970 1.00 97.31 198 PHE A C 1
ATOM 1555 O O . PHE A 1 198 ? -16.207 24.077 14.170 1.00 97.31 198 PHE A O 1
ATOM 1562 N N . ASP A 1 199 ? -15.484 26.048 13.373 1.00 96.81 199 ASP A N 1
ATOM 1563 C CA . ASP A 1 199 ? -16.785 26.445 12.820 1.00 96.81 199 ASP A CA 1
ATOM 1564 C C . ASP A 1 199 ? -17.287 25.451 11.772 1.00 96.81 199 ASP A C 1
ATOM 1566 O O . ASP A 1 199 ? -18.431 24.997 11.843 1.00 96.81 199 ASP A O 1
ATOM 1570 N N . TYR A 1 200 ? -16.411 25.056 10.847 1.00 96.38 200 TYR A N 1
ATOM 1571 C CA . TYR A 1 200 ? -16.717 24.019 9.867 1.00 96.38 200 TYR A CA 1
ATOM 1572 C C . TYR A 1 200 ? -17.084 22.687 10.543 1.00 96.38 200 TYR A C 1
ATOM 1574 O O . TYR A 1 200 ? -18.105 22.090 10.201 1.00 96.38 200 TYR A O 1
ATOM 1582 N N . LEU A 1 201 ? -16.308 22.235 11.535 1.00 97.19 201 LEU A N 1
ATOM 1583 C CA . LEU A 1 201 ? -16.601 20.991 12.254 1.00 97.19 201 LEU A CA 1
ATOM 1584 C C . LEU A 1 201 ? -17.936 21.062 13.009 1.00 97.19 201 LEU A C 1
ATOM 1586 O O . LEU A 1 201 ? -18.726 20.129 12.908 1.00 97.19 201 LEU A O 1
ATOM 1590 N N . VAL A 1 202 ? -18.221 22.167 13.709 1.00 97.75 202 VAL A N 1
ATOM 1591 C CA . VAL A 1 202 ? -19.468 22.390 14.466 1.00 97.75 202 VAL A CA 1
ATOM 1592 C C . VAL A 1 202 ? -20.692 22.322 13.552 1.00 97.75 202 VAL A C 1
ATOM 1594 O O . VAL A 1 202 ? -21.684 21.683 13.910 1.00 97.75 202 VAL A O 1
ATOM 1597 N N . GLN A 1 203 ? -20.620 22.938 12.369 1.00 97.19 203 GLN A N 1
ATOM 1598 C CA . GLN A 1 203 ? -21.702 22.913 11.378 1.00 97.19 203 GLN A CA 1
ATOM 1599 C C . GLN A 1 203 ? -21.947 21.510 10.809 1.00 97.19 203 GLN A C 1
ATOM 1601 O O . GLN A 1 203 ? -23.077 21.188 10.447 1.00 97.19 203 GLN A O 1
ATOM 1606 N N . ASN A 1 204 ? -20.914 20.663 10.762 1.00 96.81 204 ASN A N 1
ATOM 1607 C CA . ASN A 1 204 ? -20.986 19.336 10.155 1.00 96.81 204 ASN A CA 1
ATOM 1608 C C . ASN A 1 204 ? -21.152 18.182 11.158 1.00 96.81 204 ASN A C 1
ATOM 1610 O O . ASN A 1 204 ? -21.339 17.055 10.711 1.00 96.81 204 ASN A O 1
ATOM 1614 N N . VAL A 1 205 ? -21.159 18.418 12.481 1.00 97.88 205 VAL A N 1
ATOM 1615 C CA . VAL A 1 205 ? -21.253 17.350 13.509 1.00 97.88 205 VAL A CA 1
ATOM 1616 C C . VAL A 1 205 ? -22.373 16.347 13.224 1.00 97.88 205 VAL A C 1
ATOM 1618 O O . VAL A 1 205 ? -22.146 15.141 13.273 1.00 97.88 205 VAL A O 1
ATOM 1621 N N . GLU A 1 206 ? -23.576 16.829 12.906 1.00 97.12 206 GLU A N 1
ATOM 1622 C CA . GLU A 1 206 ? -24.731 15.958 12.649 1.00 97.12 206 GLU A CA 1
ATOM 1623 C C . GLU A 1 206 ? -24.541 15.098 11.398 1.00 97.12 206 GLU A C 1
ATOM 1625 O O . GLU A 1 206 ? -24.886 13.917 11.403 1.00 97.12 206 GLU A O 1
ATOM 1630 N N . LYS A 1 207 ? -23.959 15.670 10.338 1.00 97.00 207 LYS A N 1
ATOM 1631 C CA . LYS A 1 207 ? -23.641 14.951 9.100 1.00 97.00 207 LYS A CA 1
ATOM 1632 C C . LYS A 1 207 ? -22.563 13.896 9.346 1.00 97.00 207 LYS A C 1
ATOM 1634 O O . LYS A 1 207 ? -22.732 12.751 8.936 1.00 97.00 207 LYS A O 1
ATOM 1639 N N . THR A 1 208 ? -21.507 14.267 10.069 1.00 97.38 208 THR A N 1
ATOM 1640 C CA . THR A 1 208 ? -20.406 13.381 10.464 1.00 97.38 208 THR A CA 1
ATOM 1641 C C . THR A 1 208 ? -20.914 12.192 11.275 1.00 97.38 208 THR A C 1
ATOM 1643 O O . THR A 1 208 ? -20.615 11.047 10.947 1.00 97.38 208 THR A O 1
ATOM 1646 N N . LEU A 1 209 ? -21.722 12.439 12.312 1.00 97.44 209 LEU A N 1
ATOM 1647 C CA . LEU A 1 209 ? -22.259 11.365 13.145 1.00 97.44 209 LEU A CA 1
ATOM 1648 C C . LEU A 1 209 ? -23.275 10.503 12.403 1.00 97.44 209 LEU A C 1
ATOM 1650 O O . LEU A 1 209 ? -23.271 9.292 12.589 1.00 97.44 209 LEU A O 1
ATOM 1654 N N . ARG A 1 210 ? -24.117 11.091 11.547 1.00 96.81 210 ARG A N 1
ATOM 1655 C CA . ARG A 1 210 ? -25.029 10.319 10.697 1.00 96.81 210 ARG A CA 1
ATOM 1656 C C . ARG A 1 210 ? -24.256 9.348 9.807 1.00 96.81 210 ARG A C 1
ATOM 1658 O O . ARG A 1 210 ? -24.589 8.171 9.794 1.00 96.81 210 ARG A O 1
ATOM 1665 N N . HIS A 1 211 ? -23.205 9.819 9.135 1.00 95.81 211 HIS A N 1
ATOM 1666 C CA . HIS A 1 211 ? -22.349 8.970 8.305 1.00 95.81 211 HIS A CA 1
ATOM 1667 C C . HIS A 1 211 ? -21.688 7.848 9.120 1.00 95.81 211 HIS A C 1
ATOM 1669 O O . HIS A 1 211 ? -21.784 6.680 8.748 1.00 95.81 211 HIS A O 1
ATOM 1675 N N . ALA A 1 212 ? -21.105 8.173 10.277 1.00 96.25 212 ALA A N 1
ATOM 1676 C CA . ALA A 1 212 ? -20.481 7.176 11.144 1.00 96.25 212 ALA A CA 1
ATOM 1677 C C . ALA A 1 212 ? -21.481 6.122 11.668 1.00 96.25 212 ALA A C 1
ATOM 1679 O O . ALA A 1 212 ? -21.155 4.944 11.786 1.00 96.25 212 ALA A O 1
ATOM 1680 N N . ILE A 1 213 ? -22.720 6.521 11.963 1.00 95.56 213 ILE A N 1
ATOM 1681 C CA . ILE A 1 213 ? -23.770 5.619 12.456 1.00 95.56 213 ILE A CA 1
ATOM 1682 C C . ILE A 1 213 ? -24.330 4.744 11.324 1.00 95.56 213 ILE A C 1
ATOM 1684 O O . ILE A 1 213 ? -24.396 3.521 11.464 1.00 95.56 213 ILE A O 1
ATOM 1688 N N . GLU A 1 214 ? -24.737 5.357 10.211 1.00 94.56 214 GLU A N 1
ATOM 1689 C CA . GLU A 1 214 ? -25.472 4.679 9.139 1.00 94.56 214 GLU A CA 1
ATOM 1690 C C . GLU A 1 214 ? -24.545 3.925 8.177 1.00 94.56 214 GLU A C 1
ATOM 1692 O O . GLU A 1 214 ? -24.844 2.783 7.831 1.00 94.56 214 GLU A O 1
ATOM 1697 N N . GLU A 1 215 ? -23.419 4.515 7.763 1.00 91.81 215 GLU A N 1
ATOM 1698 C CA . GLU A 1 215 ? -22.518 3.919 6.763 1.00 91.81 215 GLU A CA 1
ATOM 1699 C C . GLU A 1 215 ? -21.390 3.097 7.395 1.00 91.81 215 GLU A C 1
ATOM 1701 O O . GLU A 1 215 ? -21.176 1.954 6.989 1.00 91.81 215 GLU A O 1
ATOM 1706 N N . GLU A 1 216 ? -20.678 3.633 8.393 1.00 92.00 216 GLU A N 1
ATOM 1707 C CA . GLU A 1 216 ? -19.541 2.916 8.999 1.00 92.00 216 GLU A CA 1
ATOM 1708 C C . GLU A 1 216 ? -20.017 1.775 9.911 1.00 92.00 216 GLU A C 1
ATOM 1710 O O . GLU A 1 216 ? -19.488 0.660 9.880 1.00 92.00 216 GLU A O 1
ATOM 1715 N N . GLU A 1 217 ? -21.057 2.033 10.705 1.00 91.81 217 GLU A N 1
ATOM 1716 C CA . GLU A 1 217 ? -21.596 1.075 11.668 1.00 91.81 217 GLU A CA 1
ATOM 1717 C C . GLU A 1 217 ? -22.833 0.323 11.158 1.00 91.81 217 GLU A C 1
ATOM 1719 O O . GLU A 1 217 ? -23.241 -0.666 11.778 1.00 91.81 217 GLU A O 1
ATOM 1724 N N . GLY A 1 218 ? -23.423 0.710 10.025 1.00 91.88 218 GLY A N 1
ATOM 1725 C CA . GLY A 1 218 ? -24.583 0.009 9.462 1.00 91.88 218 GLY A CA 1
ATOM 1726 C C . GLY A 1 218 ? -25.803 0.017 10.389 1.00 91.88 218 GLY A C 1
ATOM 1727 O O . GLY A 1 218 ? -26.571 -0.950 10.402 1.00 91.88 218 GLY A O 1
ATOM 1728 N N . LEU A 1 219 ? -25.939 1.047 11.230 1.00 92.75 219 LEU A N 1
ATOM 1729 C CA . LEU A 1 219 ? -27.031 1.195 12.181 1.00 92.75 219 LEU A CA 1
ATOM 1730 C C . LEU A 1 219 ? -28.028 2.245 11.664 1.00 92.75 219 LEU A C 1
ATOM 1732 O O . LEU A 1 219 ? -27.656 3.403 11.511 1.00 92.75 219 LEU A O 1
ATOM 1736 N N . PRO A 1 220 ? -29.299 1.883 11.427 1.00 93.81 220 PRO A N 1
ATOM 1737 C CA . PRO A 1 220 ? -30.326 2.852 11.057 1.00 93.81 220 PRO A CA 1
ATOM 1738 C C . PRO A 1 220 ? -30.521 3.927 12.136 1.00 93.81 220 PRO A C 1
ATOM 1740 O O . PRO A 1 220 ? -30.623 3.609 13.327 1.00 93.81 220 PRO A O 1
ATOM 1743 N N . LEU A 1 221 ? -30.577 5.202 11.737 1.00 93.06 221 LEU A N 1
ATOM 1744 C CA . LEU A 1 221 ? -30.642 6.313 12.693 1.00 93.06 221 LEU A CA 1
ATOM 1745 C C . LEU A 1 221 ? -31.943 6.332 13.515 1.00 93.06 221 LEU A C 1
ATOM 1747 O O . LEU A 1 221 ? -31.943 6.790 14.655 1.00 93.06 221 LEU A O 1
ATOM 1751 N N . ASP A 1 222 ? -33.036 5.791 12.979 1.00 93.62 222 ASP A N 1
ATOM 1752 C CA . ASP A 1 222 ? -34.318 5.623 13.680 1.00 93.62 222 ASP A CA 1
ATOM 1753 C C . ASP A 1 222 ? -34.217 4.707 14.914 1.00 93.62 222 ASP A C 1
ATOM 1755 O O . ASP A 1 222 ? -35.022 4.809 15.840 1.00 93.62 222 ASP A O 1
ATOM 1759 N N . GLN A 1 223 ? -33.201 3.843 14.964 1.00 93.38 223 GLN A N 1
ATOM 1760 C CA . GLN A 1 223 ? -32.925 2.962 16.098 1.00 93.38 223 GLN A CA 1
ATOM 1761 C C . GLN A 1 223 ? -32.018 3.609 17.150 1.00 93.38 223 GLN A C 1
ATOM 1763 O O . GLN A 1 223 ? -31.728 2.968 18.165 1.00 93.38 223 GLN A O 1
ATOM 1768 N N . VAL A 1 224 ? -31.530 4.834 16.935 1.00 95.25 224 VAL A N 1
ATOM 1769 C CA . VAL A 1 224 ? -30.630 5.539 17.857 1.00 95.25 224 VAL A CA 1
ATOM 1770 C C . VAL A 1 224 ? -31.424 6.422 18.814 1.00 95.25 224 VAL A C 1
ATOM 1772 O O . VAL A 1 224 ? -32.207 7.270 18.400 1.00 95.25 224 VAL A O 1
ATOM 1775 N N . THR A 1 225 ? -31.187 6.270 20.118 1.00 96.06 225 THR A N 1
ATOM 1776 C CA . THR A 1 225 ? -31.992 6.956 21.145 1.00 96.06 225 THR A CA 1
ATOM 1777 C C . THR A 1 225 ? -31.371 8.249 21.672 1.00 96.06 225 THR A C 1
ATOM 1779 O O . THR A 1 225 ? -32.074 9.053 22.271 1.00 96.06 225 THR A O 1
ATOM 1782 N N . ASN A 1 226 ? -30.060 8.445 21.510 1.00 96.94 226 ASN A N 1
ATOM 1783 C CA . ASN A 1 226 ? -29.315 9.570 22.093 1.00 96.94 226 ASN A CA 1
ATOM 1784 C C . ASN A 1 226 ? -28.538 10.393 21.052 1.00 96.94 226 ASN A C 1
ATOM 1786 O O . ASN A 1 226 ? -27.511 10.982 21.376 1.00 96.94 226 ASN A O 1
ATOM 1790 N N . PHE A 1 227 ? -29.008 10.430 19.802 1.00 96.88 227 PHE A N 1
ATOM 1791 C CA . PHE A 1 227 ? -28.308 11.114 18.710 1.00 96.88 227 PHE A CA 1
ATOM 1792 C C . PHE A 1 227 ? -28.062 12.599 19.013 1.00 96.88 227 PHE A C 1
ATOM 1794 O O . PHE A 1 227 ? -26.920 13.049 18.993 1.00 96.88 227 PHE A O 1
ATOM 1801 N N . GLN A 1 228 ? -29.119 13.340 19.364 1.00 97.00 228 GLN A N 1
ATOM 1802 C CA . GLN A 1 228 ? -29.013 14.780 19.614 1.00 97.00 228 GLN A CA 1
ATOM 1803 C C . GLN A 1 228 ? -28.137 15.102 20.833 1.00 97.00 228 GLN A C 1
ATOM 1805 O O . GLN A 1 228 ? -27.324 16.016 20.769 1.00 97.00 228 GLN A O 1
ATOM 1810 N N . GLU A 1 229 ? -28.247 14.310 21.905 1.00 97.12 229 GLU A N 1
ATOM 1811 C CA . GLU A 1 229 ? -27.424 14.454 23.116 1.00 97.12 229 GLU A CA 1
ATOM 1812 C C . GLU A 1 229 ? -25.927 14.391 22.778 1.00 97.12 229 GLU A C 1
ATOM 1814 O O . GLU A 1 229 ? -25.149 15.244 23.203 1.00 97.12 229 GLU A O 1
ATOM 1819 N N . VAL A 1 230 ? -25.531 13.415 21.955 1.00 97.31 230 VAL A N 1
ATOM 1820 C CA . VAL A 1 230 ? -24.133 13.238 21.544 1.00 97.31 230 VAL A CA 1
ATOM 1821 C C . VAL A 1 230 ? -23.684 14.350 20.593 1.00 97.31 230 VAL A C 1
ATOM 1823 O O . VAL A 1 230 ? -22.576 14.865 20.744 1.00 97.31 230 VAL A O 1
ATOM 1826 N N . CYS A 1 231 ? -24.536 14.770 19.651 1.00 97.69 231 CYS A N 1
ATOM 1827 C CA . CYS A 1 231 ? -24.259 15.925 18.793 1.00 97.69 231 CYS A CA 1
ATOM 1828 C C . CYS A 1 231 ? -23.970 17.184 19.623 1.00 97.69 231 CYS A C 1
ATOM 1830 O O . CYS A 1 231 ? -22.993 17.887 19.361 1.00 97.69 231 CYS A O 1
ATOM 1832 N N . ASP A 1 232 ? -24.801 17.460 20.626 1.00 97.94 232 ASP A N 1
ATOM 1833 C CA . ASP A 1 232 ? -24.673 18.651 21.461 1.00 97.94 232 ASP A CA 1
ATOM 1834 C C . ASP A 1 232 ? -23.422 18.578 22.350 1.00 97.94 232 ASP A C 1
ATOM 1836 O O . ASP A 1 232 ? -22.691 19.565 22.450 1.00 97.94 232 ASP A O 1
ATOM 1840 N N . GLU A 1 233 ? -23.090 17.405 22.907 1.00 97.62 233 GLU A N 1
ATOM 1841 C CA . GLU A 1 233 ? -21.851 17.205 23.675 1.00 97.62 233 GLU A CA 1
ATOM 1842 C C . GLU A 1 233 ? -20.598 17.498 22.828 1.00 97.62 233 GLU A C 1
ATOM 1844 O O . GLU A 1 233 ? -19.675 18.189 23.280 1.00 97.62 233 GLU A O 1
ATOM 1849 N N . ILE A 1 234 ? -20.568 17.020 21.579 1.00 98.00 234 ILE A N 1
ATOM 1850 C CA . ILE A 1 234 ? -19.465 17.287 20.644 1.00 98.00 234 ILE A CA 1
ATOM 1851 C C . ILE A 1 234 ? -19.395 18.778 20.311 1.00 98.00 234 ILE A C 1
ATOM 1853 O O . ILE A 1 234 ? -18.316 19.371 20.392 1.00 98.00 234 ILE A O 1
ATOM 1857 N N . LYS A 1 235 ? -20.531 19.406 19.981 1.00 98.25 235 LYS A N 1
ATOM 1858 C CA . LYS A 1 235 ? -20.595 20.843 19.667 1.00 98.25 235 LYS A CA 1
ATOM 1859 C C . LYS A 1 235 ? -20.094 21.694 20.836 1.00 98.25 235 LYS A C 1
ATOM 1861 O O . LYS A 1 235 ? -19.361 22.649 20.600 1.00 98.25 235 LYS A O 1
ATOM 1866 N N . VAL A 1 236 ? -20.416 21.346 22.084 1.00 98.06 236 VAL A N 1
ATOM 1867 C CA . VAL A 1 236 ? -19.913 22.054 23.278 1.00 98.06 236 VAL A CA 1
ATOM 1868 C C . VAL A 1 236 ? -18.386 21.989 23.363 1.00 98.06 236 VAL A C 1
ATOM 1870 O O . VAL A 1 236 ? -17.737 23.025 23.528 1.00 98.06 236 VAL A O 1
ATOM 1873 N N . LYS A 1 237 ? -17.794 20.799 23.194 1.00 97.75 237 LYS A N 1
ATOM 1874 C CA . LYS A 1 237 ? -16.330 20.626 23.213 1.00 97.75 237 LYS A CA 1
ATOM 1875 C C . LYS A 1 237 ? -15.651 21.395 22.071 1.00 97.75 237 LYS A C 1
ATOM 1877 O O . LYS A 1 237 ? -14.663 22.089 22.306 1.00 97.75 237 LYS A O 1
ATOM 1882 N N . LEU A 1 238 ? -16.204 21.342 20.857 1.00 97.94 238 LEU A N 1
ATOM 1883 C CA . LEU A 1 238 ? -15.676 22.076 19.699 1.00 97.94 238 LEU A CA 1
ATOM 1884 C C . LEU A 1 238 ? -15.802 23.600 19.849 1.00 97.94 238 LEU A C 1
ATOM 1886 O O . LEU A 1 238 ? -14.859 24.316 19.520 1.00 97.94 238 LEU A O 1
ATOM 1890 N N . ASN A 1 239 ? -16.915 24.106 20.386 1.00 97.88 239 ASN A N 1
ATOM 1891 C CA . ASN A 1 239 ? -17.079 25.538 20.657 1.00 97.88 239 ASN A CA 1
ATOM 1892 C C . ASN A 1 239 ? -16.080 26.023 21.716 1.00 97.88 239 ASN A C 1
ATOM 1894 O O . ASN A 1 239 ? -15.444 27.055 21.527 1.00 97.88 239 ASN A O 1
ATOM 1898 N N . SER A 1 240 ? -15.829 25.234 22.767 1.00 96.75 240 SER A N 1
ATOM 1899 C CA . SER A 1 240 ? -14.776 25.555 23.739 1.00 96.75 240 SER A CA 1
ATOM 1900 C C . SER A 1 240 ? -13.398 25.678 23.076 1.00 96.75 240 SER A C 1
ATOM 1902 O O . SER A 1 240 ? -12.625 26.576 23.418 1.00 96.75 240 SER A O 1
ATOM 1904 N N . LEU A 1 241 ? -13.081 24.796 22.121 1.00 96.25 241 LEU A N 1
ATOM 1905 C CA . LEU A 1 241 ? -11.844 24.833 21.328 1.00 96.25 241 LEU A CA 1
ATOM 1906 C C . LEU A 1 241 ? -11.750 26.066 20.431 1.00 96.25 241 LEU A C 1
ATOM 1908 O O . LEU A 1 241 ? -10.692 26.696 20.368 1.00 96.25 241 LEU A O 1
ATOM 1912 N N . LYS A 1 242 ? -12.865 26.431 19.799 1.00 96.12 242 LYS A N 1
ATOM 1913 C CA . LYS A 1 242 ? -13.007 27.620 18.959 1.00 96.12 242 LYS A CA 1
ATOM 1914 C C . LYS A 1 242 ? -12.802 28.918 19.742 1.00 96.12 242 LYS A C 1
ATOM 1916 O O . LYS A 1 242 ? -12.070 29.784 19.268 1.00 96.12 242 LYS A O 1
ATOM 1921 N N . ASP A 1 243 ? -13.426 29.047 20.912 1.00 96.69 243 ASP A N 1
ATOM 1922 C CA . ASP A 1 243 ? -13.422 30.284 21.705 1.00 96.69 243 ASP A CA 1
ATOM 1923 C C . ASP A 1 243 ? -12.033 30.591 22.288 1.00 96.69 243 ASP A C 1
ATOM 1925 O O . ASP A 1 243 ? -11.638 31.752 22.411 1.00 96.69 243 ASP A O 1
ATOM 1929 N N . VAL A 1 244 ? -11.253 29.548 22.601 1.00 95.50 244 VAL A N 1
ATOM 1930 C CA . VAL A 1 244 ? -9.871 29.671 23.098 1.00 95.50 244 VAL A CA 1
ATOM 1931 C C . VAL A 1 244 ? -8.915 28.858 22.208 1.00 95.50 244 VAL A C 1
ATOM 1933 O O . VAL A 1 244 ? -8.426 27.798 22.611 1.00 95.50 244 VAL A O 1
ATOM 1936 N N . PRO A 1 245 ? -8.614 29.327 20.984 1.00 93.38 245 PRO A N 1
ATOM 1937 C CA . PRO A 1 245 ? -7.874 28.552 19.982 1.00 93.38 245 PRO A CA 1
ATOM 1938 C C . PRO A 1 245 ? -6.366 28.472 20.268 1.00 93.38 245 PRO A C 1
ATOM 1940 O O . PRO A 1 245 ? -5.661 27.615 19.734 1.00 93.38 245 PRO A O 1
ATOM 1943 N N . ASN A 1 246 ? -5.857 29.368 21.117 1.00 96.69 246 ASN A N 1
ATOM 1944 C CA . ASN A 1 246 ? -4.490 29.341 21.624 1.00 96.69 246 ASN A CA 1
ATOM 1945 C C . ASN A 1 246 ? -4.517 28.813 23.056 1.00 96.69 246 ASN A C 1
ATOM 1947 O O . ASN A 1 246 ? -4.977 29.515 23.955 1.00 96.69 246 ASN A O 1
ATOM 1951 N N . ARG A 1 247 ? -4.016 27.597 23.275 1.00 94.31 247 ARG A N 1
ATOM 1952 C CA . ARG A 1 247 ? -4.057 26.949 24.593 1.00 94.31 247 ARG A CA 1
ATOM 1953 C C . ARG A 1 247 ? -2.800 26.149 24.889 1.00 94.31 247 ARG A C 1
ATOM 1955 O O . ARG A 1 247 ? -2.028 25.811 23.990 1.00 94.31 247 ARG A O 1
ATOM 1962 N N . ILE A 1 248 ? -2.598 25.878 26.171 1.00 96.25 248 ILE A N 1
ATOM 1963 C CA . ILE A 1 248 ? -1.553 24.992 26.673 1.00 96.25 248 ILE A CA 1
ATOM 1964 C C . ILE A 1 248 ? -2.258 23.934 27.509 1.00 96.25 248 ILE A C 1
ATOM 1966 O O . ILE A 1 248 ? -2.832 24.254 28.546 1.00 96.25 248 ILE A O 1
ATOM 1970 N N . GLU A 1 249 ? -2.235 22.694 27.044 1.00 95.94 249 GLU A N 1
ATOM 1971 C CA . GLU A 1 249 ? -2.793 21.551 27.765 1.00 95.94 249 GLU A CA 1
ATOM 1972 C C . GLU A 1 249 ? -2.058 20.271 27.371 1.00 95.94 249 GLU A C 1
ATOM 1974 O O . GLU A 1 249 ? -1.256 20.267 26.432 1.00 95.94 249 GLU A O 1
ATOM 1979 N N . CYS A 1 250 ? -2.287 19.187 28.107 1.00 96.31 250 CYS A N 1
ATOM 1980 C CA . CYS A 1 250 ? -1.730 17.890 27.748 1.00 96.31 250 CYS A CA 1
ATOM 1981 C C . CYS A 1 250 ? -2.247 17.430 26.369 1.00 96.31 250 CYS A C 1
ATOM 1983 O O . CYS A 1 250 ? -3.385 17.736 26.011 1.00 96.31 250 CYS A O 1
ATOM 1985 N N . PRO A 1 251 ? -1.423 16.743 25.563 1.00 96.75 251 PRO A N 1
ATOM 1986 C CA . PRO A 1 251 ? -1.833 16.238 24.263 1.00 96.75 251 PRO A CA 1
ATOM 1987 C C . PRO A 1 251 ? -2.462 14.841 24.343 1.00 96.75 251 PRO A C 1
ATOM 1989 O O . PRO A 1 251 ? -2.046 13.995 25.133 1.00 96.75 251 PRO A O 1
ATOM 1992 N N . LEU A 1 252 ? -3.367 14.569 23.410 1.00 95.94 252 LEU A N 1
ATOM 1993 C CA . LEU A 1 252 ? -3.781 13.230 23.005 1.00 95.94 252 LEU A CA 1
ATOM 1994 C C . LEU A 1 252 ? -2.945 12.826 21.799 1.00 95.94 252 LEU A C 1
ATOM 1996 O O . LEU A 1 252 ? -2.962 13.517 20.780 1.00 95.94 252 LEU A O 1
ATOM 2000 N N . ILE A 1 253 ? -2.197 11.732 21.911 1.00 96.12 253 ILE A N 1
ATOM 2001 C CA . ILE A 1 253 ? -1.318 11.253 20.841 1.00 96.12 253 ILE A CA 1
ATOM 2002 C C . ILE A 1 253 ? -2.069 10.184 20.048 1.00 96.12 253 ILE A C 1
ATOM 2004 O O . ILE A 1 253 ? -2.328 9.103 20.575 1.00 96.12 253 ILE A O 1
ATOM 2008 N N . TYR A 1 254 ? -2.386 10.471 18.788 1.00 95.38 254 TYR A N 1
ATOM 2009 C CA . TYR A 1 254 ? -3.153 9.580 17.919 1.00 95.38 254 TYR A CA 1
ATOM 2010 C C . TYR A 1 254 ? -2.383 9.187 16.663 1.00 95.38 254 TYR A C 1
ATOM 2012 O O . TYR A 1 254 ? -1.571 9.953 16.134 1.00 95.38 254 TYR A O 1
ATOM 2020 N N . HIS A 1 255 ? -2.708 7.994 16.174 1.00 94.56 255 HIS A N 1
ATOM 2021 C CA . HIS A 1 255 ? -2.427 7.549 14.823 1.00 94.56 255 HIS A CA 1
ATOM 2022 C C . HIS A 1 255 ? -3.740 7.407 14.063 1.00 94.56 255 HIS A C 1
ATOM 2024 O O . HIS A 1 255 ? -4.612 6.632 14.456 1.00 94.56 255 HIS A O 1
ATOM 2030 N N . LEU A 1 256 ? -3.876 8.177 12.991 1.00 94.88 256 LEU A N 1
ATOM 2031 C CA . LEU A 1 256 ? -5.029 8.148 12.099 1.00 94.88 256 LEU A CA 1
ATOM 2032 C C . LEU A 1 256 ? -4.565 7.489 10.800 1.00 94.88 256 LEU A C 1
ATOM 2034 O O . LEU A 1 256 ? -3.820 8.111 10.044 1.00 94.88 256 LEU A O 1
ATOM 2038 N N . ASP A 1 257 ? -4.951 6.233 10.580 1.00 94.38 257 ASP A N 1
ATOM 2039 C CA . ASP A 1 257 ? -4.427 5.364 9.514 1.00 94.38 257 ASP A CA 1
ATOM 2040 C C . ASP A 1 257 ? -5.534 4.902 8.575 1.00 94.38 257 ASP A C 1
ATOM 2042 O O . ASP A 1 257 ? -6.577 4.451 9.034 1.00 94.38 257 ASP A O 1
ATOM 2046 N N . VAL A 1 258 ? -5.334 4.959 7.261 1.00 93.12 258 VAL A N 1
ATOM 2047 C CA . VAL A 1 258 ? -6.333 4.443 6.318 1.00 93.12 258 VAL A CA 1
ATOM 2048 C C . VAL A 1 258 ? -6.246 2.918 6.238 1.00 93.12 258 VAL A C 1
ATOM 2050 O O . VAL A 1 258 ? -5.325 2.345 5.646 1.00 93.12 258 VAL A O 1
ATOM 2053 N N . GLY A 1 259 ? -7.274 2.240 6.749 1.00 88.38 259 GLY A N 1
ATOM 2054 C CA . GLY A 1 259 ? -7.343 0.784 6.768 1.00 88.38 259 GLY A CA 1
ATOM 2055 C C . GLY A 1 259 ? -7.243 0.193 5.360 1.00 88.38 259 GLY A C 1
ATOM 2056 O O . GLY A 1 259 ? -8.118 0.404 4.523 1.00 88.38 259 GLY A O 1
ATOM 2057 N N . ALA A 1 260 ? -6.178 -0.573 5.089 1.00 87.81 260 ALA A N 1
ATOM 2058 C CA . ALA A 1 260 ? -5.921 -1.184 3.776 1.00 87.81 260 ALA A CA 1
ATOM 2059 C C . ALA A 1 260 ? -6.062 -0.182 2.607 1.00 87.81 260 ALA A C 1
ATOM 2061 O O . ALA A 1 260 ? -6.751 -0.460 1.621 1.00 87.81 260 ALA A O 1
ATOM 2062 N N . MET A 1 261 ? -5.396 0.970 2.733 1.00 92.94 261 MET A N 1
ATOM 2063 C CA . MET A 1 261 ? -5.494 2.121 1.831 1.00 92.94 261 MET A CA 1
ATOM 2064 C C . MET A 1 261 ? -5.504 1.765 0.337 1.00 92.94 261 MET A C 1
ATOM 2066 O O . MET A 1 261 ? -6.499 1.995 -0.346 1.00 92.94 261 MET A O 1
ATOM 2070 N N . TYR A 1 262 ? -4.418 1.187 -0.189 1.00 94.75 262 TYR A N 1
ATOM 2071 C CA . TYR A 1 262 ? -4.291 0.922 -1.628 1.00 94.75 262 TYR A CA 1
ATOM 2072 C C . TYR A 1 262 ? -5.347 -0.053 -2.166 1.00 94.75 262 TYR A C 1
ATOM 2074 O O . TYR A 1 262 ? -5.973 0.276 -3.173 1.00 94.75 262 TYR A O 1
ATOM 2082 N N . PRO A 1 263 ? -5.621 -1.203 -1.518 1.00 95.00 263 PRO A N 1
ATOM 2083 C CA . PRO A 1 263 ? -6.759 -2.042 -1.882 1.00 95.00 263 PRO A CA 1
ATOM 2084 C C . PRO A 1 263 ? -8.086 -1.280 -1.931 1.00 95.00 263 PRO A C 1
ATOM 2086 O O . PRO A 1 263 ? -8.828 -1.421 -2.895 1.00 95.00 263 PRO A O 1
ATOM 2089 N N . ASN A 1 264 ? -8.382 -0.434 -0.944 1.00 95.62 264 ASN A N 1
ATOM 2090 C CA . ASN A 1 264 ? -9.640 0.311 -0.925 1.00 95.62 264 ASN A CA 1
ATOM 2091 C C . ASN A 1 264 ? -9.705 1.423 -1.986 1.00 95.62 264 ASN A C 1
ATOM 2093 O O . ASN A 1 264 ? -10.776 1.646 -2.547 1.00 95.62 264 ASN A O 1
ATOM 2097 N N . ILE A 1 265 ? -8.581 2.052 -2.347 1.00 97.50 265 ILE A N 1
ATOM 2098 C CA . ILE A 1 265 ? -8.504 2.978 -3.494 1.00 97.50 265 ILE A CA 1
ATOM 2099 C C . ILE A 1 265 ? -8.751 2.233 -4.812 1.00 97.50 265 ILE A C 1
ATOM 2101 O O . ILE A 1 265 ? -9.511 2.723 -5.653 1.00 97.50 265 ILE A O 1
ATOM 2105 N N . ILE A 1 266 ? -8.144 1.049 -4.974 1.00 97.62 266 ILE A N 1
ATOM 2106 C CA . ILE A 1 266 ? -8.353 0.157 -6.125 1.00 97.62 266 ILE A CA 1
ATOM 2107 C C . ILE A 1 266 ? -9.833 -0.192 -6.260 1.00 97.62 266 ILE A C 1
ATOM 2109 O O . ILE A 1 266 ? -10.402 -0.037 -7.340 1.00 97.62 266 ILE A O 1
ATOM 2113 N N . LEU A 1 267 ? -10.457 -0.625 -5.163 1.00 97.25 267 LEU A N 1
ATOM 2114 C CA . LEU A 1 267 ? -11.860 -1.020 -5.140 1.00 97.25 267 LEU A CA 1
ATOM 2115 C C . LEU A 1 267 ? -12.786 0.161 -5.413 1.00 97.25 267 LEU A C 1
ATOM 2117 O O . LEU A 1 267 ? -13.639 0.034 -6.277 1.00 97.25 267 LEU A O 1
ATOM 2121 N N . THR A 1 268 ? -12.568 1.308 -4.769 1.00 97.88 268 THR A N 1
ATOM 2122 C CA . THR A 1 268 ? -13.389 2.522 -4.926 1.00 97.88 268 THR A CA 1
ATOM 2123 C C . THR A 1 268 ? -13.389 3.037 -6.365 1.00 97.88 268 THR A C 1
ATOM 2125 O O . THR A 1 268 ? -14.432 3.354 -6.933 1.00 97.88 268 THR A O 1
ATOM 2128 N N . ASN A 1 269 ? -12.219 3.078 -7.002 1.00 98.19 269 ASN A N 1
ATOM 2129 C CA . ASN A 1 269 ? -12.064 3.646 -8.344 1.00 98.19 269 ASN A CA 1
ATOM 2130 C C . ASN A 1 269 ? -12.121 2.595 -9.464 1.00 98.19 269 ASN A C 1
ATOM 2132 O O . ASN A 1 269 ? -11.921 2.934 -10.633 1.00 98.19 269 ASN A O 1
ATOM 2136 N N . ARG A 1 270 ? -12.400 1.330 -9.114 1.00 97.75 270 ARG A N 1
ATOM 2137 C CA . ARG A 1 270 ? -12.468 0.192 -10.042 1.00 97.75 270 ARG A CA 1
ATOM 2138 C C . ARG A 1 270 ? -11.187 0.032 -10.874 1.00 97.75 270 ARG A C 1
ATOM 2140 O O . ARG A 1 270 ? -11.231 -0.203 -12.081 1.00 97.75 270 ARG A O 1
ATOM 2147 N N . LEU A 1 271 ? -10.035 0.204 -10.226 1.00 98.12 271 LEU A N 1
ATOM 2148 C CA . LEU A 1 271 ? -8.735 0.223 -10.894 1.00 98.12 271 LEU A CA 1
ATOM 2149 C C . LEU A 1 271 ? -8.268 -1.197 -11.205 1.00 98.12 271 LEU A C 1
ATOM 2151 O O . LEU A 1 271 ? -8.126 -2.032 -10.316 1.00 98.12 271 LEU A O 1
ATOM 2155 N N . GLN A 1 272 ? -7.981 -1.456 -12.471 1.00 97.19 272 GLN A N 1
ATOM 2156 C CA . GLN A 1 272 ? -7.380 -2.702 -12.928 1.00 97.19 272 GLN A CA 1
ATOM 2157 C C . GLN A 1 272 ? -6.636 -2.459 -14.244 1.00 97.19 272 GLN A C 1
ATOM 2159 O O . GLN A 1 272 ? -7.045 -1.571 -14.996 1.00 97.19 272 GLN A O 1
ATOM 2164 N N . PRO A 1 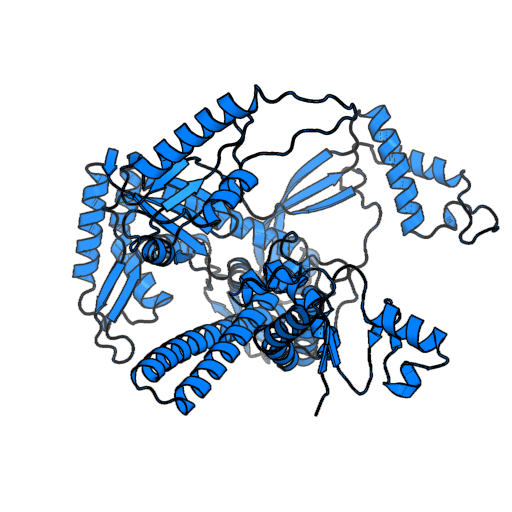273 ? -5.590 -3.241 -14.564 1.00 97.00 273 PRO A N 1
ATOM 2165 C CA . PRO A 1 273 ? -4.757 -2.972 -15.736 1.00 97.00 273 PRO A CA 1
ATOM 2166 C C . PRO A 1 273 ? -5.536 -2.977 -17.055 1.00 97.00 273 PRO A C 1
ATOM 2168 O O . PRO A 1 273 ? -5.324 -2.105 -17.886 1.00 97.00 273 PRO A O 1
ATOM 2171 N N . SER A 1 274 ? -6.501 -3.889 -17.216 1.00 95.81 274 SER A N 1
ATOM 2172 C CA . SER A 1 274 ? -7.349 -3.963 -18.416 1.00 95.81 274 SER A CA 1
ATOM 2173 C C . SER A 1 274 ? -8.328 -2.796 -18.568 1.00 95.81 274 SER A C 1
ATOM 2175 O O . SER A 1 274 ? -8.822 -2.570 -19.662 1.00 95.81 274 SER A O 1
ATOM 2177 N N . ALA A 1 275 ? -8.622 -2.053 -17.495 1.00 97.25 275 ALA A N 1
ATOM 2178 C CA . ALA A 1 275 ? -9.548 -0.922 -17.549 1.00 97.25 275 ALA A CA 1
ATOM 2179 C C . ALA A 1 275 ? -8.864 0.397 -17.939 1.00 97.25 275 ALA A C 1
ATOM 2181 O O . ALA A 1 275 ? -9.566 1.385 -18.151 1.00 97.25 275 ALA A O 1
ATOM 2182 N N . MET A 1 276 ? -7.529 0.432 -18.010 1.00 97.06 276 MET A N 1
ATOM 2183 C CA . MET A 1 276 ? -6.777 1.601 -18.465 1.00 97.06 276 MET A CA 1
ATOM 2184 C C . MET A 1 276 ? -6.867 1.664 -19.990 1.00 97.06 276 MET A C 1
ATOM 2186 O O . MET A 1 276 ? -6.179 0.920 -20.684 1.00 97.06 276 MET A O 1
ATOM 2190 N N . VAL A 1 277 ? -7.751 2.516 -20.506 1.00 95.88 277 VAL A N 1
ATOM 2191 C CA . VAL A 1 277 ? -8.045 2.601 -21.943 1.00 95.88 277 VAL A CA 1
ATOM 2192 C C . VAL A 1 277 ? -7.528 3.907 -22.530 1.00 95.88 277 VAL A C 1
ATOM 2194 O O . VAL A 1 277 ? -7.605 4.965 -21.899 1.00 95.88 277 VAL A O 1
ATOM 2197 N N . ASP A 1 278 ? -7.021 3.831 -23.756 1.00 94.25 278 ASP A N 1
ATOM 2198 C CA . ASP A 1 278 ? -6.697 5.000 -24.565 1.00 94.25 278 ASP A CA 1
ATOM 2199 C C . ASP A 1 278 ? -7.918 5.475 -25.374 1.00 94.25 278 ASP A C 1
ATOM 2201 O O . ASP A 1 278 ? -8.991 4.857 -25.383 1.00 94.25 278 ASP A O 1
ATOM 2205 N N . GLU A 1 279 ? -7.768 6.616 -26.046 1.00 91.81 279 GLU A N 1
ATOM 2206 C CA . GLU A 1 279 ? -8.843 7.205 -26.849 1.00 91.81 279 GLU A CA 1
ATOM 2207 C C . GLU A 1 279 ? -9.257 6.297 -28.012 1.00 91.81 279 GLU A C 1
ATOM 2209 O O . GLU A 1 279 ? -10.445 6.203 -28.311 1.00 91.81 279 GLU A O 1
ATOM 2214 N N . ALA A 1 280 ? -8.310 5.583 -28.628 1.00 94.44 280 ALA A N 1
ATOM 2215 C CA . ALA A 1 280 ? -8.582 4.679 -29.743 1.00 94.44 280 ALA A CA 1
ATOM 2216 C C . ALA A 1 280 ? -9.443 3.479 -29.314 1.00 94.44 280 ALA A C 1
ATOM 2218 O O . ALA A 1 280 ? -10.456 3.179 -29.949 1.00 94.44 280 ALA A O 1
ATOM 2219 N N . THR A 1 281 ? -9.089 2.833 -28.200 1.00 94.12 281 THR A N 1
ATOM 2220 C CA . THR A 1 281 ? -9.850 1.716 -27.621 1.00 94.12 281 THR A CA 1
ATOM 2221 C C . THR A 1 281 ? -11.244 2.170 -27.211 1.00 94.12 281 THR A C 1
ATOM 2223 O O . THR A 1 281 ? -12.233 1.484 -27.470 1.00 94.12 281 THR A O 1
ATOM 2226 N N . CYS A 1 282 ? -11.350 3.352 -26.599 1.00 93.44 282 CYS A N 1
ATOM 2227 C CA . CYS A 1 282 ? -12.640 3.883 -26.186 1.00 93.44 282 CYS A CA 1
ATOM 2228 C C . CYS A 1 282 ? -13.514 4.280 -27.387 1.00 93.44 282 CYS A C 1
ATOM 2230 O O . CYS A 1 282 ? -14.717 4.029 -27.370 1.00 93.44 282 CYS A O 1
ATOM 2232 N N . ALA A 1 283 ? -12.920 4.828 -28.451 1.00 93.31 283 ALA A N 1
ATOM 2233 C CA . ALA A 1 283 ? -13.623 5.176 -29.684 1.00 93.31 283 ALA A CA 1
ATOM 2234 C C . ALA A 1 283 ? -14.226 3.954 -30.391 1.00 93.31 283 ALA A C 1
ATOM 2236 O O . ALA A 1 283 ? -15.318 4.058 -30.945 1.00 93.31 283 ALA A O 1
ATOM 2237 N N . ALA A 1 284 ? -13.549 2.804 -30.332 1.00 95.25 284 ALA A N 1
ATOM 2238 C CA . ALA A 1 284 ? -14.018 1.546 -30.913 1.00 95.25 284 ALA A CA 1
ATOM 2239 C C . ALA A 1 284 ? -15.096 0.826 -30.075 1.00 95.25 284 ALA A C 1
ATOM 2241 O O . ALA A 1 284 ? -15.629 -0.191 -30.510 1.00 95.25 284 ALA A O 1
ATOM 2242 N N . CYS A 1 285 ? -15.407 1.312 -28.871 1.00 94.56 285 CYS A N 1
ATOM 2243 C CA . CYS A 1 285 ? -16.334 0.658 -27.955 1.00 94.56 285 CYS A CA 1
ATOM 2244 C C . CYS A 1 285 ? -17.801 0.958 -28.306 1.00 94.56 285 CYS A C 1
ATOM 2246 O O . CYS A 1 285 ? -18.201 2.120 -28.372 1.00 94.56 285 CYS A O 1
ATOM 2248 N N . ASP A 1 286 ? -18.643 -0.077 -28.390 1.00 93.00 286 ASP A N 1
ATOM 2249 C CA . ASP A 1 286 ? -20.090 0.046 -28.660 1.00 93.00 286 ASP A CA 1
ATOM 2250 C C . ASP A 1 286 ? -20.840 0.905 -27.628 1.00 93.00 286 ASP A C 1
ATOM 2252 O O . ASP A 1 286 ? -21.934 1.421 -27.878 1.00 93.00 286 ASP A O 1
ATOM 2256 N N . PHE A 1 287 ? -20.261 1.056 -26.436 1.00 92.62 287 PHE A N 1
ATOM 2257 C CA . PHE A 1 287 ? -20.811 1.860 -25.352 1.00 92.62 287 PHE A CA 1
ATOM 2258 C C . PHE A 1 287 ? -20.417 3.337 -25.411 1.00 92.62 287 PHE A C 1
ATOM 2260 O O . PHE A 1 287 ? -20.952 4.121 -24.622 1.00 92.62 287 PHE A O 1
ATOM 2267 N N . ASN A 1 288 ? -19.526 3.731 -26.324 1.00 92.19 288 ASN A N 1
ATOM 2268 C CA . ASN A 1 288 ? -19.129 5.120 -26.523 1.00 92.19 288 ASN A CA 1
ATOM 2269 C C . ASN A 1 288 ? -20.234 5.900 -27.254 1.00 92.19 288 ASN A C 1
ATOM 2271 O O . ASN A 1 288 ? -20.165 6.182 -28.449 1.00 92.19 288 ASN A O 1
ATOM 2275 N N . LYS A 1 289 ? -21.303 6.201 -26.516 1.00 91.50 289 LYS A N 1
ATOM 2276 C CA . LYS A 1 289 ? -22.488 6.926 -26.981 1.00 91.50 289 LYS A CA 1
ATOM 2277 C C . LYS A 1 289 ? -22.577 8.289 -26.288 1.00 91.50 289 LYS A C 1
ATOM 2279 O O . LYS A 1 289 ? -22.070 8.436 -25.173 1.00 91.50 289 LYS A O 1
ATOM 2284 N N . PRO A 1 290 ? -23.264 9.281 -26.884 1.00 89.31 290 PRO A N 1
ATOM 2285 C CA . PRO A 1 290 ? -23.562 10.533 -26.195 1.00 89.31 290 PRO A CA 1
ATOM 2286 C C . PRO A 1 290 ? -24.213 10.271 -24.828 1.00 89.31 290 PRO A C 1
ATOM 2288 O O . PRO A 1 290 ? -25.153 9.486 -24.727 1.00 89.31 290 PRO A O 1
ATOM 2291 N N . GLY A 1 291 ? -23.692 10.903 -23.773 1.00 85.25 291 GLY A N 1
ATOM 2292 C CA . GLY A 1 291 ? -24.154 10.692 -22.394 1.00 85.25 291 GLY A CA 1
ATOM 2293 C C . GLY A 1 291 ? -23.548 9.479 -21.673 1.00 85.25 291 GLY A C 1
ATOM 2294 O O . GLY A 1 291 ? -23.941 9.194 -20.542 1.00 85.25 291 GLY A O 1
ATOM 2295 N N . ALA A 1 292 ? -22.590 8.763 -22.274 1.00 89.12 292 ALA A N 1
ATOM 2296 C CA . ALA A 1 292 ? -21.866 7.696 -21.588 1.00 89.12 292 ALA A CA 1
ATOM 2297 C C . ALA A 1 292 ? -21.055 8.245 -20.398 1.00 89.12 292 ALA A C 1
ATOM 2299 O O . ALA A 1 292 ? -20.176 9.084 -20.558 1.00 89.12 292 ALA A O 1
ATOM 2300 N N . ASN A 1 293 ? -21.325 7.720 -19.199 1.00 93.50 293 ASN A N 1
ATOM 2301 C CA . ASN A 1 293 ? -20.659 8.111 -17.949 1.00 93.50 293 ASN A CA 1
ATOM 2302 C C . ASN A 1 293 ? -19.704 7.017 -17.426 1.00 93.50 293 ASN A C 1
ATOM 2304 O O . ASN A 1 293 ? -19.592 6.792 -16.225 1.00 93.50 293 ASN A O 1
ATOM 2308 N N . CYS A 1 294 ? -19.091 6.240 -18.326 1.00 94.56 294 CYS A N 1
ATOM 2309 C CA . CYS A 1 294 ? -18.201 5.124 -17.968 1.00 94.56 294 CYS A CA 1
ATOM 2310 C C . CYS A 1 294 ? -16.705 5.456 -18.081 1.00 94.56 294 CYS A C 1
ATOM 2312 O O . CYS A 1 294 ? -15.875 4.599 -17.789 1.00 94.56 294 CYS A O 1
ATOM 2314 N N . GLN A 1 295 ? -16.355 6.664 -18.529 1.00 95.94 295 GLN A N 1
ATOM 2315 C CA . GLN A 1 295 ? -14.979 7.122 -18.728 1.00 95.94 295 GLN A CA 1
ATOM 2316 C C . GLN A 1 295 ? -14.517 7.929 -17.507 1.00 95.94 295 GLN A C 1
ATOM 2318 O O . GLN A 1 295 ? -14.602 9.159 -17.490 1.00 95.94 295 GLN A O 1
ATOM 2323 N N . ARG A 1 296 ? -14.020 7.248 -16.469 1.00 97.19 296 ARG A N 1
ATOM 2324 C CA . ARG A 1 296 ? -13.488 7.935 -15.286 1.00 97.19 296 ARG A CA 1
ATOM 2325 C C . ARG A 1 296 ? -12.075 8.423 -15.580 1.00 97.19 296 ARG A C 1
ATOM 2327 O O . ARG A 1 296 ? -11.187 7.606 -15.775 1.00 97.19 296 ARG A O 1
ATOM 2334 N N . ARG A 1 297 ? -11.840 9.733 -15.611 1.00 97.44 297 ARG A N 1
ATOM 2335 C CA . ARG A 1 297 ? -10.494 10.297 -15.813 1.00 97.44 297 ARG A CA 1
ATOM 2336 C C . ARG A 1 297 ? -9.825 10.522 -14.465 1.00 97.44 297 ARG A C 1
ATOM 2338 O O . ARG A 1 297 ? -10.399 11.192 -13.612 1.00 97.44 297 ARG A O 1
ATOM 2345 N N . MET A 1 298 ? -8.627 9.977 -14.273 1.00 98.12 298 MET A N 1
ATOM 2346 C CA . MET A 1 298 ? -7.858 10.179 -13.044 1.00 98.12 298 MET A CA 1
ATOM 2347 C C . MET A 1 298 ? -6.432 10.610 -13.344 1.00 98.12 298 MET A C 1
ATOM 2349 O O . MET A 1 298 ? -5.790 10.131 -14.281 1.00 98.12 298 MET A O 1
ATOM 2353 N N . THR A 1 299 ? -5.959 11.524 -12.510 1.00 98.06 299 THR A N 1
ATOM 2354 C CA . THR A 1 299 ? -4.626 12.107 -12.582 1.00 98.06 299 THR A CA 1
ATOM 2355 C C . THR A 1 299 ? -3.614 11.252 -11.822 1.00 98.06 299 THR A C 1
ATOM 2357 O O . THR A 1 299 ? -3.945 10.629 -10.812 1.00 98.06 299 THR A O 1
ATOM 2360 N N . TRP A 1 300 ? -2.372 11.230 -12.295 1.00 97.81 300 TRP A N 1
ATOM 2361 C CA . TRP A 1 300 ? -1.229 10.631 -11.615 1.00 97.81 300 TRP A CA 1
ATOM 2362 C C . TRP A 1 300 ? 0.072 11.334 -12.007 1.00 97.81 300 TRP A C 1
ATOM 2364 O O . TRP A 1 300 ? 0.128 12.057 -12.997 1.00 97.81 300 TRP A O 1
ATOM 2374 N N . GLN A 1 301 ? 1.134 11.127 -11.230 1.00 97.25 301 GLN A N 1
ATOM 2375 C CA . GLN A 1 301 ? 2.437 11.737 -11.495 1.00 97.25 301 GLN A CA 1
ATOM 2376 C C . GLN A 1 301 ? 3.433 10.700 -12.006 1.00 97.25 301 GLN A C 1
ATOM 2378 O O . GLN A 1 301 ? 3.888 9.833 -11.254 1.00 97.25 301 GLN A O 1
ATOM 2383 N N . TRP A 1 302 ? 3.800 10.822 -13.278 1.00 97.06 302 TRP A N 1
ATOM 2384 C CA . TRP A 1 302 ? 4.899 10.078 -13.879 1.00 97.06 302 TRP A CA 1
ATOM 2385 C C . TRP A 1 302 ? 6.235 10.708 -13.488 1.00 97.06 302 TRP A C 1
ATOM 2387 O O . TRP A 1 302 ? 6.364 11.927 -13.374 1.00 97.06 302 TRP A O 1
ATOM 2397 N N . ARG A 1 303 ? 7.249 9.871 -13.288 1.00 96.31 303 ARG A N 1
ATOM 2398 C CA . ARG A 1 303 ? 8.619 10.268 -12.977 1.00 96.31 303 ARG A CA 1
ATOM 2399 C C . ARG A 1 303 ? 9.585 9.489 -13.861 1.00 96.31 303 ARG A C 1
ATOM 2401 O O . ARG A 1 303 ? 9.806 8.297 -13.650 1.00 96.31 303 ARG A O 1
ATOM 2408 N N . GLY A 1 304 ? 10.217 10.192 -14.789 1.00 95.12 304 GLY A N 1
ATOM 2409 C CA . GLY A 1 304 ? 11.285 9.654 -15.623 1.00 95.12 304 GLY A CA 1
ATOM 2410 C C . GLY A 1 304 ? 12.655 10.145 -15.187 1.00 95.12 304 GLY A C 1
ATOM 2411 O O . GLY A 1 304 ? 12.832 11.302 -14.795 1.00 95.12 304 GLY A O 1
ATOM 2412 N N . GLU A 1 305 ? 13.639 9.265 -15.297 1.00 95.56 305 GLU A N 1
ATOM 2413 C CA . GLU A 1 305 ? 15.055 9.590 -15.244 1.00 95.56 305 GLU A CA 1
ATOM 2414 C C . GLU A 1 305 ? 15.667 9.279 -16.611 1.00 95.56 305 GLU A C 1
ATOM 2416 O O . GLU A 1 305 ? 15.706 8.124 -17.037 1.00 95.56 305 GLU A O 1
ATOM 2421 N N . PHE A 1 306 ? 16.124 10.311 -17.316 1.00 95.50 306 PHE A N 1
ATOM 2422 C CA . PHE A 1 306 ? 16.658 10.189 -18.673 1.00 95.50 306 PHE A CA 1
ATOM 2423 C C . PHE A 1 306 ? 18.050 10.800 -18.785 1.00 95.50 306 PHE A C 1
ATOM 2425 O O . PHE A 1 306 ? 18.461 11.639 -17.978 1.00 95.50 306 PHE A O 1
ATOM 2432 N N . MET A 1 307 ? 18.798 10.357 -19.789 1.00 96.19 307 MET A N 1
ATOM 2433 C CA . MET A 1 307 ? 20.119 10.896 -20.089 1.00 96.19 307 MET A CA 1
ATOM 2434 C C . MET A 1 307 ? 19.980 12.191 -20.905 1.00 96.19 307 MET A C 1
ATOM 2436 O O . MET A 1 307 ? 19.210 12.216 -21.861 1.00 96.19 307 MET A O 1
ATOM 2440 N N . PRO A 1 308 ? 20.719 13.270 -20.576 1.00 96.38 308 PRO A N 1
ATOM 2441 C CA . PRO A 1 308 ? 20.531 14.590 -21.189 1.00 96.38 308 PRO A CA 1
ATOM 2442 C C . PRO A 1 308 ? 20.912 14.664 -22.675 1.00 96.38 308 PRO A C 1
ATOM 2444 O O . PRO A 1 308 ? 20.587 15.652 -23.328 1.00 96.38 308 PRO A O 1
ATOM 2447 N N . ALA A 1 309 ? 21.615 13.658 -23.199 1.00 96.31 309 ALA A N 1
ATOM 2448 C CA . ALA A 1 309 ? 21.983 13.592 -24.605 1.00 96.31 309 ALA A CA 1
ATOM 2449 C C . ALA A 1 309 ? 20.740 13.560 -25.508 1.00 96.31 309 ALA A C 1
ATOM 2451 O O . ALA A 1 309 ? 19.765 12.858 -25.236 1.00 96.31 309 ALA A O 1
ATOM 2452 N N . SER A 1 310 ? 20.798 14.323 -26.592 1.00 96.25 310 SER A N 1
ATOM 2453 C CA . SER A 1 310 ? 19.785 14.368 -27.643 1.00 96.25 310 SER A CA 1
ATOM 2454 C C . SER A 1 310 ? 19.761 13.082 -28.473 1.00 96.25 310 SER A C 1
ATOM 2456 O O . SER A 1 310 ? 20.751 12.345 -28.558 1.00 96.25 310 SER A O 1
ATOM 2458 N N . ARG A 1 311 ? 18.659 12.868 -29.197 1.00 95.31 311 ARG A N 1
ATOM 2459 C CA . ARG A 1 311 ? 18.503 11.750 -30.137 1.00 95.31 311 ARG A CA 1
ATOM 2460 C C . ARG A 1 311 ? 19.657 11.639 -31.138 1.00 95.31 311 ARG A C 1
ATOM 2462 O O . ARG A 1 311 ? 20.139 10.544 -31.406 1.00 95.31 311 ARG A O 1
ATOM 2469 N N . SER A 1 312 ? 20.138 12.767 -31.665 1.00 95.69 312 SER A N 1
ATOM 2470 C CA . SER A 1 312 ? 21.257 12.789 -32.615 1.00 95.69 312 SER A CA 1
ATOM 2471 C C . SER A 1 312 ? 22.585 12.344 -32.002 1.00 95.69 312 SER A C 1
ATOM 2473 O O . SER A 1 312 ? 23.381 11.677 -32.662 1.00 95.69 312 SER A O 1
ATOM 2475 N N . GLU A 1 313 ? 22.842 12.702 -30.745 1.00 96.25 313 GLU A N 1
ATOM 2476 C CA . GLU A 1 313 ? 24.062 12.291 -30.040 1.00 96.25 313 GLU A CA 1
ATOM 2477 C C . GLU A 1 313 ? 23.997 10.815 -29.663 1.00 96.25 313 GLU A C 1
ATOM 2479 O O . GLU A 1 313 ? 24.997 10.106 -29.782 1.00 96.25 313 GLU A O 1
ATOM 2484 N N . TYR A 1 314 ? 22.809 10.336 -29.289 1.00 95.94 314 TYR A N 1
ATOM 2485 C CA . TYR A 1 314 ? 22.574 8.920 -29.056 1.00 95.94 314 TYR A CA 1
ATOM 2486 C C . TYR A 1 314 ? 22.803 8.089 -30.326 1.00 95.94 314 TYR A C 1
ATOM 2488 O O . TYR A 1 314 ? 23.607 7.160 -30.295 1.00 95.94 314 TYR A O 1
ATOM 2496 N N . HIS A 1 315 ? 22.223 8.474 -31.468 1.00 95.56 315 HIS A N 1
ATOM 2497 C CA . HIS A 1 315 ? 22.456 7.777 -32.741 1.00 95.56 315 HIS A CA 1
ATOM 2498 C C . HIS A 1 315 ? 23.942 7.768 -33.142 1.00 95.56 315 HIS A C 1
ATOM 2500 O O . HIS A 1 315 ? 24.445 6.769 -33.650 1.00 95.56 315 HIS A O 1
ATOM 2506 N N . ARG A 1 316 ? 24.683 8.854 -32.876 1.00 96.12 316 ARG A N 1
ATOM 2507 C CA . ARG A 1 316 ? 26.137 8.894 -33.115 1.00 96.12 316 ARG A CA 1
ATOM 2508 C C . ARG A 1 316 ? 26.880 7.856 -32.272 1.00 96.12 316 ARG A C 1
ATOM 2510 O O . ARG A 1 316 ? 27.843 7.260 -32.744 1.00 96.12 316 ARG A O 1
ATOM 2517 N N . ILE A 1 317 ? 26.450 7.646 -31.031 1.00 94.81 317 ILE A N 1
ATOM 2518 C CA . ILE A 1 317 ? 27.020 6.623 -30.149 1.00 94.81 317 ILE A CA 1
ATOM 2519 C C . ILE A 1 317 ? 26.694 5.216 -30.652 1.00 94.81 317 ILE A C 1
ATOM 2521 O O . ILE A 1 317 ? 27.577 4.361 -30.618 1.00 94.81 317 ILE A O 1
ATOM 2525 N N . GLN A 1 318 ? 25.485 4.987 -31.166 1.00 94.81 318 GLN A N 1
ATOM 2526 C CA . GLN A 1 318 ? 25.126 3.706 -31.782 1.00 94.81 318 GLN A CA 1
ATOM 2527 C C . GLN A 1 318 ? 26.035 3.396 -32.979 1.00 94.81 318 GLN A C 1
ATOM 2529 O O . GLN A 1 318 ? 26.664 2.344 -33.005 1.00 94.81 318 GLN A O 1
ATOM 2534 N N . GLN A 1 319 ? 26.236 4.362 -33.882 1.00 94.62 319 GLN A N 1
ATOM 2535 C CA . GLN A 1 319 ? 27.147 4.212 -35.028 1.00 94.62 319 GLN A CA 1
ATOM 2536 C C . GLN A 1 319 ? 28.599 3.928 -34.610 1.00 94.62 319 GLN A C 1
ATOM 2538 O O . GLN A 1 319 ? 29.300 3.154 -35.259 1.00 94.62 319 GLN A O 1
ATOM 2543 N N . GLN A 1 320 ? 29.073 4.539 -33.518 1.00 94.25 320 GLN A N 1
ATOM 2544 C CA . GLN A 1 320 ? 30.399 4.225 -32.979 1.00 94.25 320 GLN A CA 1
ATOM 2545 C C . GLN A 1 320 ? 30.472 2.771 -32.506 1.00 94.25 320 GLN A C 1
ATOM 2547 O O . GLN A 1 320 ? 31.412 2.065 -32.866 1.00 94.25 320 GLN A O 1
ATOM 2552 N N . LEU A 1 321 ? 29.472 2.311 -31.748 1.00 94.88 321 LEU A N 1
ATOM 2553 C CA . LEU A 1 321 ? 29.421 0.942 -31.231 1.00 94.88 321 LEU A CA 1
ATOM 2554 C C . LEU A 1 321 ? 29.307 -0.103 -32.346 1.00 94.88 321 LEU A C 1
ATOM 2556 O O . LEU A 1 321 ? 29.926 -1.156 -32.235 1.00 94.88 321 LEU A O 1
ATOM 2560 N N . GLU A 1 322 ? 28.604 0.197 -33.439 1.00 93.94 322 GLU A N 1
ATOM 2561 C CA . GLU A 1 322 ? 28.511 -0.680 -34.616 1.00 93.94 322 GLU A CA 1
ATOM 2562 C C . GLU A 1 322 ? 29.874 -0.979 -35.259 1.00 93.94 322 GLU A C 1
ATOM 2564 O O . GLU A 1 322 ? 30.063 -2.056 -35.824 1.00 93.94 322 GLU A O 1
ATOM 2569 N N . SER A 1 323 ? 30.835 -0.056 -35.142 1.00 92.44 323 SER A N 1
ATOM 2570 C CA . SER A 1 323 ? 32.199 -0.227 -35.663 1.00 92.44 323 SER A CA 1
ATOM 2571 C C . SER A 1 323 ? 33.158 -0.950 -34.704 1.00 92.44 323 SER A C 1
ATOM 2573 O O . SER A 1 323 ? 34.271 -1.312 -35.093 1.00 92.44 323 SER A O 1
ATOM 2575 N N . GLU A 1 324 ? 32.750 -1.168 -33.450 1.00 93.69 324 GLU A N 1
ATOM 2576 C CA . GLU A 1 324 ? 33.574 -1.788 -32.411 1.00 93.69 324 GLU A CA 1
ATOM 2577 C C . GLU A 1 324 ? 33.434 -3.323 -32.386 1.00 93.69 324 GLU A C 1
ATOM 2579 O O . GLU A 1 324 ? 32.462 -3.907 -32.869 1.00 93.69 324 GLU A O 1
ATOM 2584 N N . LYS A 1 325 ? 34.429 -3.996 -31.790 1.00 92.81 325 LYS A N 1
ATOM 2585 C CA . LYS A 1 325 ? 34.397 -5.440 -31.512 1.00 92.81 325 LYS A CA 1
ATOM 2586 C C . LYS A 1 325 ? 34.206 -5.692 -30.020 1.00 92.81 325 LYS A C 1
ATOM 2588 O O . LYS A 1 325 ? 34.824 -5.029 -29.187 1.00 92.81 325 LYS A O 1
ATOM 2593 N N . PHE A 1 326 ? 33.403 -6.697 -29.695 1.00 93.62 326 PHE A N 1
ATOM 2594 C CA . PHE A 1 326 ? 32.978 -7.030 -28.340 1.00 93.62 326 PHE A CA 1
ATOM 2595 C C . PHE A 1 326 ? 33.500 -8.404 -27.904 1.00 93.62 326 PHE A C 1
ATOM 2597 O O . PHE A 1 326 ? 33.833 -9.237 -28.751 1.00 93.62 326 PHE A O 1
ATOM 2604 N N . PRO A 1 327 ? 33.583 -8.666 -26.587 1.00 92.06 327 PRO A N 1
ATOM 2605 C CA . PRO A 1 327 ? 34.054 -9.946 -26.076 1.00 92.06 327 PRO A CA 1
ATOM 2606 C C . PRO A 1 327 ? 33.248 -11.151 -26.602 1.00 92.06 327 PRO A C 1
ATOM 2608 O O . PRO A 1 327 ? 32.037 -11.036 -26.854 1.00 92.06 327 PRO A O 1
ATOM 2611 N N . PRO A 1 328 ? 33.900 -12.320 -26.738 1.00 89.75 328 PRO A N 1
ATOM 2612 C CA . PRO A 1 328 ? 33.222 -13.553 -27.117 1.00 89.75 328 PRO A CA 1
ATOM 2613 C C . PRO A 1 328 ? 32.180 -13.974 -26.074 1.00 89.75 328 PRO A C 1
ATOM 2615 O O . PRO A 1 328 ? 32.271 -13.610 -24.902 1.00 89.75 328 PRO A O 1
ATOM 2618 N N . LEU A 1 329 ? 31.188 -14.758 -26.507 1.00 87.12 329 LEU A N 1
ATOM 2619 C CA . LEU A 1 329 ? 30.147 -15.300 -25.623 1.00 87.12 329 LEU A CA 1
ATOM 2620 C C . LEU A 1 329 ? 30.691 -16.385 -24.677 1.00 87.12 329 LEU A C 1
ATOM 2622 O O . LEU A 1 329 ? 30.236 -16.505 -23.542 1.00 87.12 329 LEU A O 1
ATOM 2626 N N . TYR A 1 330 ? 31.674 -17.154 -25.144 1.00 87.38 330 TYR A N 1
ATOM 2627 C CA . TYR A 1 330 ? 32.329 -18.226 -24.397 1.00 87.38 330 TYR A CA 1
ATOM 2628 C C . TYR A 1 330 ? 33.823 -17.919 -24.219 1.00 87.38 330 TYR A C 1
ATOM 2630 O O . TYR A 1 330 ? 34.393 -17.212 -25.059 1.00 87.38 330 TYR A O 1
ATOM 2638 N N . PRO A 1 331 ? 34.471 -18.447 -23.162 1.00 85.56 331 PRO A N 1
ATOM 2639 C CA . PRO A 1 331 ? 35.928 -18.415 -23.043 1.00 85.56 331 PRO A CA 1
ATOM 2640 C C . PRO A 1 331 ? 36.589 -18.936 -24.332 1.00 85.56 331 PRO A C 1
ATOM 2642 O O . PRO A 1 331 ? 36.102 -19.899 -24.918 1.00 85.56 331 PRO A O 1
ATOM 2645 N N . ASP A 1 332 ? 37.648 -18.262 -24.790 1.00 86.31 332 ASP A N 1
ATOM 2646 C CA . ASP A 1 332 ? 38.423 -18.578 -26.007 1.00 86.31 332 ASP A CA 1
ATOM 2647 C C . ASP A 1 332 ? 37.693 -18.436 -27.363 1.00 86.31 332 ASP A C 1
ATOM 2649 O O . ASP A 1 332 ? 38.210 -18.843 -28.404 1.00 86.31 332 ASP A O 1
ATOM 2653 N N . GLY A 1 333 ? 36.509 -17.814 -27.393 1.00 87.06 333 GLY A N 1
ATOM 2654 C CA . GLY A 1 333 ? 35.802 -17.504 -28.642 1.00 87.06 333 GLY A CA 1
ATOM 2655 C C . GLY A 1 333 ? 36.356 -16.291 -29.413 1.00 87.06 333 GLY A C 1
ATOM 2656 O O . GLY A 1 333 ? 37.138 -15.490 -28.898 1.00 87.06 333 GLY A O 1
ATOM 2657 N N . ALA A 1 334 ? 35.885 -16.103 -30.651 1.00 88.69 334 ALA A N 1
ATOM 2658 C CA . ALA A 1 334 ? 36.208 -14.925 -31.462 1.00 88.69 334 ALA A CA 1
ATOM 2659 C C . ALA A 1 334 ? 35.446 -13.660 -30.997 1.00 88.69 334 ALA A C 1
ATOM 2661 O O . ALA A 1 334 ? 34.302 -13.767 -30.542 1.00 88.69 334 ALA A O 1
ATOM 2662 N N . PRO A 1 335 ? 36.030 -12.453 -31.139 1.00 90.50 335 PRO A N 1
ATOM 2663 C CA . PRO A 1 335 ? 35.324 -11.203 -30.866 1.00 90.50 335 PRO A CA 1
ATOM 2664 C C . PRO A 1 335 ? 34.085 -11.041 -31.752 1.00 90.50 335 PRO A C 1
ATOM 2666 O O . PRO A 1 335 ? 34.146 -11.313 -32.951 1.00 90.50 335 PRO A O 1
ATOM 2669 N N . ARG A 1 336 ? 32.997 -10.548 -31.159 1.00 93.94 336 ARG A N 1
ATOM 2670 C CA . ARG A 1 336 ? 31.686 -10.381 -31.803 1.00 93.94 336 ARG A CA 1
ATOM 2671 C C . ARG A 1 336 ? 31.477 -8.954 -32.307 1.00 93.94 336 ARG A C 1
ATOM 2673 O O . ARG A 1 336 ? 31.972 -8.006 -31.694 1.00 93.94 336 ARG A O 1
ATOM 2680 N N . ALA A 1 337 ? 30.735 -8.788 -33.393 1.00 93.06 337 ALA A N 1
ATOM 2681 C CA . ALA A 1 337 ? 30.232 -7.489 -33.834 1.00 93.06 337 ALA A CA 1
ATOM 2682 C C . ALA A 1 337 ? 29.009 -7.057 -33.001 1.00 93.06 337 ALA A C 1
ATOM 2684 O O . ALA A 1 337 ? 28.352 -7.882 -32.368 1.00 93.06 337 ALA A O 1
ATOM 2685 N N . PHE A 1 338 ? 28.673 -5.763 -33.012 1.00 93.50 338 PHE A N 1
ATOM 2686 C CA . PHE A 1 338 ? 27.570 -5.227 -32.199 1.00 93.50 338 PHE A CA 1
ATOM 2687 C C . PHE A 1 338 ? 26.216 -5.902 -32.476 1.00 93.50 338 PHE A C 1
ATOM 2689 O O . PHE A 1 338 ? 25.492 -6.245 -31.547 1.00 93.50 338 PHE A O 1
ATOM 2696 N N . HIS A 1 339 ? 25.897 -6.154 -33.748 1.00 93.25 339 HIS A N 1
ATOM 2697 C CA . HIS A 1 339 ? 24.634 -6.774 -34.160 1.00 93.25 339 HIS A CA 1
ATOM 2698 C C . HIS A 1 339 ? 24.517 -8.259 -33.769 1.00 93.25 339 HIS A C 1
ATOM 2700 O O . HIS A 1 339 ? 23.411 -8.792 -33.740 1.00 93.25 339 HIS A O 1
ATOM 2706 N N . GLU A 1 340 ? 25.636 -8.923 -33.457 1.00 91.94 340 GLU A N 1
ATOM 2707 C CA . GLU A 1 340 ? 25.673 -10.315 -32.981 1.00 91.94 340 GLU A CA 1
ATOM 2708 C C . GLU A 1 340 ? 25.425 -10.420 -31.467 1.00 91.94 340 GLU A C 1
ATOM 2710 O O . GLU A 1 340 ? 25.262 -11.516 -30.925 1.00 91.94 340 GLU A O 1
ATOM 2715 N N . LEU A 1 341 ? 25.428 -9.288 -30.758 1.00 93.12 341 LEU A N 1
ATOM 2716 C CA . LEU A 1 341 ? 25.081 -9.229 -29.345 1.00 93.12 341 LEU A CA 1
ATOM 2717 C C . LEU A 1 341 ? 23.569 -9.365 -29.161 1.00 93.12 341 LEU A C 1
ATOM 2719 O O . LEU A 1 341 ? 22.779 -8.918 -29.994 1.00 93.12 341 LEU A O 1
ATOM 2723 N N . SER A 1 342 ? 23.152 -9.913 -28.021 1.00 92.75 342 SER A N 1
ATOM 2724 C CA . SER A 1 342 ? 21.741 -9.874 -27.629 1.00 92.75 342 SER A CA 1
ATOM 2725 C C . SER A 1 342 ? 21.258 -8.427 -27.453 1.00 92.75 342 SER A C 1
ATOM 2727 O O . SER A 1 342 ? 22.039 -7.537 -27.116 1.00 92.75 342 SER A O 1
ATOM 2729 N N . ARG A 1 343 ? 19.951 -8.178 -27.618 1.00 91.88 343 ARG A N 1
ATOM 2730 C CA . ARG A 1 343 ? 19.368 -6.835 -27.409 1.00 91.88 343 ARG A CA 1
ATOM 2731 C C . ARG A 1 343 ? 19.690 -6.255 -26.026 1.00 91.88 343 ARG A C 1
ATOM 2733 O O . ARG A 1 343 ? 19.915 -5.056 -25.903 1.00 91.88 343 ARG A O 1
ATOM 2740 N N . GLU A 1 344 ? 19.757 -7.101 -24.999 1.00 92.44 344 GLU A N 1
ATOM 2741 C CA . GLU A 1 344 ? 20.129 -6.691 -23.641 1.00 92.44 344 GLU A CA 1
ATOM 2742 C C . GLU A 1 344 ? 21.602 -6.254 -23.552 1.00 92.44 344 GLU A C 1
ATOM 2744 O O . GLU A 1 344 ? 21.911 -5.214 -22.963 1.00 92.44 344 GLU A O 1
ATOM 2749 N N . GLU A 1 345 ? 22.519 -7.010 -24.163 1.00 93.25 345 GLU A N 1
ATOM 2750 C CA . GLU A 1 345 ? 23.937 -6.642 -24.237 1.00 93.25 345 GLU A CA 1
ATOM 2751 C C . GLU A 1 345 ? 24.132 -5.339 -25.020 1.00 93.25 345 GLU A C 1
ATOM 2753 O O . GLU A 1 345 ? 24.816 -4.438 -24.528 1.00 93.25 345 GLU A O 1
ATOM 2758 N N . GLN A 1 346 ? 23.496 -5.213 -26.192 1.00 94.31 346 GLN A N 1
ATOM 2759 C CA . GLN A 1 346 ? 23.518 -3.991 -27.003 1.00 94.31 346 GLN A CA 1
ATOM 2760 C C . GLN A 1 346 ? 23.081 -2.788 -26.164 1.00 94.31 346 GLN A C 1
ATOM 2762 O O . GLN A 1 346 ? 23.823 -1.811 -26.035 1.00 94.31 346 GLN A O 1
ATOM 2767 N N . ALA A 1 347 ? 21.935 -2.908 -25.489 1.00 93.12 347 ALA A N 1
ATOM 2768 C CA . ALA A 1 347 ? 21.394 -1.838 -24.670 1.00 93.12 347 ALA A CA 1
ATOM 2769 C C . ALA A 1 347 ? 22.320 -1.445 -23.511 1.00 93.12 347 ALA A C 1
ATOM 2771 O O . ALA A 1 347 ? 22.478 -0.260 -23.205 1.00 93.12 347 ALA A O 1
ATOM 2772 N N . LYS A 1 348 ? 22.980 -2.426 -22.884 1.00 94.12 348 LYS A N 1
ATOM 2773 C CA . LYS A 1 348 ? 23.950 -2.198 -21.807 1.00 94.12 348 LYS A CA 1
ATOM 2774 C C . LYS A 1 348 ? 25.182 -1.432 -22.293 1.00 94.12 348 LYS A C 1
ATOM 2776 O O . LYS A 1 348 ? 25.641 -0.522 -21.594 1.00 94.12 348 LYS A O 1
ATOM 2781 N N . TYR A 1 349 ? 25.723 -1.780 -23.461 1.00 95.44 349 TYR A N 1
ATOM 2782 C CA . TYR A 1 349 ? 26.863 -1.068 -24.047 1.00 95.44 349 TYR A CA 1
ATOM 2783 C C . TYR A 1 349 ? 26.491 0.356 -24.464 1.00 95.44 349 TYR A C 1
ATOM 2785 O O . TYR A 1 349 ? 27.220 1.293 -24.125 1.00 95.44 349 TYR A O 1
ATOM 2793 N N . GLU A 1 350 ? 25.336 0.525 -25.107 1.00 95.31 350 GLU A N 1
ATOM 2794 C CA . GLU A 1 350 ? 24.783 1.830 -25.475 1.00 95.31 350 GLU A CA 1
ATOM 2795 C C . GLU A 1 350 ? 24.607 2.739 -24.258 1.00 95.31 350 GLU A C 1
ATOM 2797 O O . GLU A 1 350 ? 25.182 3.829 -24.225 1.00 95.31 350 GLU A O 1
ATOM 2802 N N . LYS A 1 351 ? 23.906 2.274 -23.213 1.00 94.19 351 LYS A N 1
ATOM 2803 C CA . LYS A 1 351 ? 23.711 3.047 -21.975 1.00 94.19 351 LYS A CA 1
ATOM 2804 C C . LYS A 1 351 ? 25.029 3.418 -21.313 1.00 94.19 351 LYS A C 1
ATOM 2806 O O . LYS A 1 351 ? 25.196 4.554 -20.877 1.00 94.19 351 LYS A O 1
ATOM 2811 N N . LYS A 1 352 ? 25.988 2.488 -21.248 1.00 95.62 352 LYS A N 1
ATOM 2812 C CA . LYS A 1 352 ? 27.303 2.760 -20.652 1.00 95.62 352 LYS A CA 1
ATOM 2813 C C . LYS A 1 352 ? 28.040 3.863 -21.416 1.00 95.62 352 LYS A C 1
ATOM 2815 O O . LYS A 1 352 ? 28.538 4.803 -20.797 1.00 95.62 352 LYS A O 1
ATOM 2820 N N . ARG A 1 353 ? 28.090 3.771 -22.749 1.00 95.50 353 ARG A N 1
ATOM 2821 C CA . ARG A 1 353 ? 28.776 4.763 -23.589 1.00 95.50 353 ARG A CA 1
ATOM 2822 C C . ARG A 1 353 ? 28.081 6.124 -23.533 1.00 95.50 353 ARG A C 1
ATOM 2824 O O . ARG A 1 353 ? 28.760 7.145 -23.412 1.00 95.50 353 ARG A O 1
ATOM 2831 N N . LEU A 1 354 ? 26.750 6.132 -23.549 1.00 96.06 354 LEU A N 1
ATOM 2832 C CA . LEU A 1 354 ? 25.934 7.336 -23.410 1.00 96.06 354 LEU A CA 1
ATOM 2833 C C . LEU A 1 354 ? 26.127 8.004 -22.045 1.00 96.06 354 LEU A C 1
ATOM 2835 O O . LEU A 1 354 ? 26.301 9.219 -21.989 1.00 96.06 354 LEU A O 1
ATOM 2839 N N . ALA A 1 355 ? 26.199 7.231 -20.959 1.00 95.94 355 ALA A N 1
ATOM 2840 C CA . ALA A 1 355 ? 26.462 7.753 -19.621 1.00 95.94 355 ALA A CA 1
ATOM 2841 C C . ALA A 1 355 ? 27.845 8.420 -19.515 1.00 95.94 355 ALA A C 1
ATOM 2843 O O . ALA A 1 355 ? 27.976 9.499 -18.928 1.00 95.94 355 ALA A O 1
ATOM 2844 N N . ASP A 1 356 ? 28.877 7.816 -20.113 1.00 96.12 356 ASP A N 1
ATOM 2845 C CA . ASP A 1 356 ? 30.224 8.393 -20.152 1.00 96.12 356 ASP A CA 1
ATOM 2846 C C . ASP A 1 356 ? 30.274 9.683 -20.983 1.00 96.12 356 ASP A C 1
ATOM 2848 O O . ASP A 1 356 ? 30.928 10.653 -20.582 1.00 96.12 356 ASP A O 1
ATOM 2852 N N . TYR A 1 357 ? 29.555 9.722 -22.108 1.00 96.56 357 TYR A N 1
ATOM 2853 C CA . TYR A 1 357 ? 29.384 10.936 -22.903 1.00 96.56 357 TYR A CA 1
ATOM 2854 C C . TYR A 1 357 ? 28.665 12.029 -22.105 1.00 96.56 357 TYR A C 1
ATOM 2856 O O . TYR A 1 357 ? 29.180 13.144 -21.999 1.00 96.56 357 TYR A O 1
ATOM 2864 N N . CYS A 1 358 ? 27.546 11.699 -21.455 1.00 96.44 358 CYS A N 1
ATOM 2865 C CA . CYS A 1 358 ? 26.768 12.644 -20.658 1.00 96.44 358 CYS A CA 1
ATOM 2866 C C . CYS A 1 358 ? 27.593 13.236 -19.508 1.00 96.44 358 CYS A C 1
ATOM 2868 O O . CYS A 1 358 ? 27.614 14.454 -19.310 1.00 96.44 358 CYS A O 1
ATOM 2870 N N . ARG A 1 359 ? 28.382 12.401 -18.818 1.00 96.12 359 ARG A N 1
ATOM 2871 C CA . ARG A 1 359 ? 29.313 12.849 -17.772 1.00 96.12 359 ARG A CA 1
ATOM 2872 C C . ARG A 1 359 ? 30.330 13.867 -18.300 1.00 96.12 359 ARG A C 1
ATOM 2874 O O . ARG A 1 359 ? 30.647 14.830 -17.603 1.00 96.12 359 ARG A O 1
ATOM 2881 N N . LYS A 1 360 ? 30.841 13.678 -19.521 1.00 96.06 360 LYS A N 1
ATOM 2882 C CA . LYS A 1 360 ? 31.837 14.575 -20.130 1.00 96.06 360 LYS A CA 1
ATOM 2883 C C . LYS A 1 360 ? 31.214 15.872 -20.654 1.00 96.06 360 LYS A C 1
ATOM 2885 O O . LYS A 1 360 ? 31.722 16.942 -20.305 1.00 96.06 360 LYS A O 1
ATOM 2890 N N . ALA A 1 361 ? 30.145 15.762 -21.445 1.00 96.38 361 ALA A N 1
ATOM 2891 C CA . ALA A 1 361 ? 29.509 16.867 -22.163 1.00 96.38 361 ALA A CA 1
ATOM 2892 C C . ALA A 1 361 ? 28.579 17.710 -21.272 1.00 96.38 361 ALA A C 1
ATOM 2894 O O . ALA A 1 361 ? 28.674 18.932 -21.282 1.00 96.38 361 ALA A O 1
ATOM 2895 N N . TYR A 1 362 ? 27.750 17.073 -20.438 1.00 95.38 362 TYR A N 1
ATOM 2896 C CA . TYR A 1 362 ? 26.718 17.745 -19.633 1.00 95.38 362 TYR A CA 1
ATOM 2897 C C . TYR A 1 362 ? 27.062 17.858 -18.144 1.00 95.38 362 TYR A C 1
ATOM 2899 O O . TYR A 1 362 ? 26.302 18.460 -17.387 1.00 95.38 362 TYR A O 1
ATOM 2907 N N . LYS A 1 363 ? 28.176 17.257 -17.698 1.00 95.50 363 LYS A N 1
ATOM 2908 C CA . LYS A 1 363 ? 28.599 17.171 -16.280 1.00 95.50 363 LYS A CA 1
ATOM 2909 C C . LYS A 1 363 ? 27.592 16.475 -15.355 1.00 95.50 363 LYS A C 1
ATOM 2911 O O . LYS A 1 363 ? 27.746 16.504 -14.138 1.00 95.50 363 LYS A O 1
ATOM 2916 N N . LYS A 1 364 ? 26.597 15.802 -15.929 1.00 94.44 364 LYS A N 1
ATOM 2917 C CA . LYS A 1 364 ? 25.580 15.000 -15.246 1.00 94.44 364 LYS A CA 1
ATOM 2918 C C . LYS A 1 364 ? 25.210 13.815 -16.126 1.00 94.44 364 LYS A C 1
ATOM 2920 O O . LYS A 1 364 ? 25.269 13.914 -17.348 1.00 94.44 364 LYS A O 1
ATOM 2925 N N . ILE A 1 365 ? 24.861 12.698 -15.500 1.00 94.19 365 ILE A N 1
ATOM 2926 C CA . ILE A 1 365 ? 24.475 11.475 -16.219 1.00 94.19 365 ILE A CA 1
ATOM 2927 C C . ILE A 1 365 ? 22.969 11.464 -16.472 1.00 94.19 365 ILE A C 1
ATOM 2929 O O . ILE A 1 365 ? 22.538 11.076 -17.550 1.00 94.19 365 ILE A O 1
ATOM 2933 N N . HIS A 1 366 ? 22.193 11.945 -15.503 1.00 94.50 366 HIS A N 1
ATOM 2934 C CA . HIS A 1 366 ? 20.745 11.854 -15.523 1.00 94.50 366 HIS A CA 1
ATOM 2935 C C . HIS A 1 366 ? 20.083 13.203 -15.249 1.00 94.50 366 HIS A C 1
ATOM 2937 O O . HIS A 1 366 ? 20.640 14.074 -14.570 1.00 94.50 366 HIS A O 1
ATOM 2943 N N . VAL A 1 367 ? 18.874 13.353 -15.778 1.00 94.81 367 VAL A N 1
ATOM 2944 C CA . VAL A 1 367 ? 17.925 14.419 -15.471 1.00 94.81 367 VAL A CA 1
ATOM 2945 C C . VAL A 1 367 ? 16.618 13.752 -15.060 1.00 94.81 367 VAL A C 1
ATOM 2947 O O . VAL A 1 367 ? 16.116 12.869 -15.751 1.00 94.81 367 VAL A O 1
ATOM 2950 N N . THR A 1 368 ? 16.082 14.156 -13.911 1.00 95.81 368 THR A N 1
ATOM 2951 C CA . THR A 1 368 ? 14.770 13.701 -13.445 1.00 95.81 368 THR A CA 1
ATOM 2952 C C . THR A 1 368 ? 13.707 14.702 -13.874 1.00 95.81 368 THR A C 1
ATOM 2954 O O . THR A 1 368 ? 13.868 15.901 -13.641 1.00 95.81 368 THR A O 1
ATOM 2957 N N . LYS A 1 369 ? 12.605 14.209 -14.438 1.00 95.06 369 LYS A N 1
ATOM 2958 C CA . LYS A 1 369 ? 11.411 15.000 -14.754 1.00 95.06 369 LYS A CA 1
ATOM 2959 C C . LYS A 1 369 ? 10.194 14.331 -14.135 1.00 95.06 369 LYS A C 1
ATOM 2961 O O . LYS A 1 369 ? 10.075 13.107 -14.159 1.00 95.06 369 LYS A O 1
ATOM 2966 N N . VAL A 1 370 ? 9.330 15.147 -13.545 1.00 96.06 370 VAL A N 1
ATOM 2967 C CA . VAL A 1 370 ? 8.033 14.724 -13.018 1.00 96.06 370 VAL A CA 1
ATOM 2968 C C . VAL A 1 370 ? 6.969 15.405 -13.861 1.00 96.06 370 VAL A C 1
ATOM 2970 O O . VAL A 1 370 ? 7.043 16.613 -14.078 1.00 96.06 370 VAL A O 1
ATOM 2973 N N . GLU A 1 371 ? 6.019 14.624 -14.356 1.00 95.31 371 GLU A N 1
ATOM 2974 C CA . GLU A 1 371 ? 4.930 15.093 -15.208 1.00 95.31 371 GLU A CA 1
ATOM 2975 C C . GLU A 1 371 ? 3.607 14.604 -14.646 1.00 95.31 371 GLU A C 1
ATOM 2977 O O . GLU A 1 371 ? 3.464 13.436 -14.281 1.00 95.31 371 GLU A O 1
ATOM 2982 N N . GLU A 1 372 ? 2.630 15.498 -14.607 1.00 97.31 372 GLU A N 1
ATOM 2983 C CA . GLU A 1 372 ? 1.257 15.111 -14.340 1.00 97.31 372 GLU A CA 1
ATOM 2984 C C . GLU A 1 372 ? 0.640 14.519 -15.613 1.00 97.31 372 GLU A C 1
ATOM 2986 O O . GLU A 1 372 ? 0.723 15.107 -16.692 1.00 97.31 372 GLU A O 1
ATOM 2991 N N . ARG A 1 373 ? 0.046 13.333 -15.489 1.00 96.62 373 ARG A N 1
ATOM 2992 C CA . ARG A 1 373 ? -0.617 12.600 -16.569 1.00 96.62 373 ARG A CA 1
ATOM 2993 C C . ARG A 1 373 ? -2.039 12.258 -16.164 1.00 96.62 373 ARG A C 1
ATOM 2995 O O . ARG A 1 373 ? -2.353 12.138 -14.983 1.00 96.62 373 ARG A O 1
ATOM 3002 N N . VAL A 1 374 ? -2.898 12.078 -17.160 1.00 97.81 374 VAL A N 1
ATOM 3003 C CA . VAL A 1 374 ? -4.297 11.692 -16.967 1.00 97.81 374 VAL A CA 1
ATOM 3004 C C . VAL A 1 374 ? -4.552 10.409 -17.737 1.00 97.81 374 VAL A C 1
ATOM 3006 O O . VAL A 1 374 ? -4.239 10.326 -18.921 1.00 97.81 374 VAL A O 1
ATOM 3009 N N . THR A 1 375 ? -5.151 9.430 -17.071 1.00 97.81 375 THR A N 1
ATOM 3010 C CA . THR A 1 375 ? -5.539 8.154 -17.676 1.00 97.81 375 THR A CA 1
ATOM 3011 C C . THR A 1 375 ? -7.046 7.968 -17.542 1.00 97.81 375 THR A C 1
ATOM 3013 O O . THR A 1 375 ? -7.651 8.393 -16.554 1.00 97.81 375 THR A O 1
ATOM 3016 N N . THR A 1 376 ? -7.657 7.352 -18.553 1.00 97.75 376 THR A N 1
ATOM 3017 C CA . THR A 1 376 ? -9.084 7.025 -18.568 1.00 97.75 376 THR A CA 1
ATOM 3018 C C . THR A 1 376 ? -9.292 5.590 -18.090 1.00 97.75 376 THR A C 1
ATOM 3020 O O . THR A 1 376 ? -8.697 4.655 -18.619 1.00 97.75 376 THR A O 1
ATOM 3023 N N . ILE A 1 377 ? -10.157 5.418 -17.092 1.00 98.19 377 ILE A N 1
ATOM 3024 C CA . ILE A 1 377 ? -10.516 4.138 -16.486 1.00 98.19 377 ILE A CA 1
ATOM 3025 C C . ILE A 1 377 ? -11.932 3.768 -16.914 1.00 98.19 377 ILE A C 1
ATOM 3027 O O . ILE A 1 377 ? -12.909 4.406 -16.505 1.00 98.19 377 ILE A O 1
ATOM 3031 N N . CYS A 1 378 ? -12.048 2.703 -17.703 1.00 97.88 378 CYS A N 1
ATOM 3032 C CA . CYS A 1 378 ? -13.326 2.150 -18.127 1.00 97.88 378 CYS A CA 1
ATOM 3033 C C . CYS A 1 378 ? -14.075 1.526 -16.938 1.00 97.88 378 CYS A C 1
ATOM 3035 O O . CYS A 1 378 ? -13.678 0.496 -16.390 1.00 97.88 378 CYS A O 1
ATOM 3037 N N . GLN A 1 379 ? -15.214 2.113 -16.569 1.00 97.81 379 GLN A N 1
ATOM 3038 C CA . GLN A 1 379 ? -16.065 1.611 -15.485 1.00 97.81 379 GLN A CA 1
ATOM 3039 C C . GLN A 1 379 ? -16.927 0.400 -15.894 1.00 97.81 379 GLN A C 1
ATOM 3041 O O . GLN A 1 379 ? -17.629 -0.145 -15.053 1.00 97.81 379 GLN A O 1
ATOM 3046 N N . ARG A 1 380 ? -16.874 -0.042 -17.162 1.00 96.38 380 ARG A N 1
ATOM 3047 C CA . ARG A 1 380 ? -17.641 -1.193 -17.691 1.00 96.38 380 ARG A CA 1
ATOM 3048 C C . ARG A 1 380 ? -16.814 -2.443 -17.986 1.00 96.38 380 ARG A C 1
ATOM 3050 O O . ARG A 1 380 ? -17.403 -3.493 -18.231 1.00 96.38 380 ARG A O 1
ATOM 3057 N N . GLU A 1 381 ? -15.484 -2.334 -17.958 1.00 96.19 381 GLU A N 1
ATOM 3058 C CA . GLU A 1 381 ? -14.562 -3.442 -18.248 1.00 96.19 381 GLU A CA 1
ATOM 3059 C C . GLU A 1 381 ? -14.842 -4.656 -17.347 1.00 96.19 381 GLU A C 1
ATOM 3061 O O . GLU A 1 381 ? -15.265 -4.468 -16.211 1.00 96.19 381 GLU A O 1
ATOM 3066 N N . ASN A 1 382 ? -14.581 -5.891 -17.773 1.00 95.50 382 ASN A N 1
ATOM 3067 C CA . ASN A 1 382 ? -14.770 -7.072 -16.925 1.00 95.50 382 ASN A CA 1
ATOM 3068 C C . ASN A 1 382 ? -14.000 -6.940 -15.594 1.00 95.50 382 ASN A C 1
ATOM 3070 O O . ASN A 1 382 ? -12.785 -6.763 -15.597 1.00 95.50 382 ASN A O 1
ATOM 3074 N N . SER A 1 383 ? -14.692 -7.031 -14.455 1.00 95.69 383 SER A N 1
ATOM 3075 C CA . SER A 1 383 ? -14.157 -6.712 -13.124 1.00 95.69 383 SER A CA 1
ATOM 3076 C C . SER A 1 383 ? -13.358 -7.826 -12.442 1.00 95.69 383 SER A C 1
ATOM 3078 O O . SER A 1 383 ? -13.064 -7.676 -11.258 1.00 95.69 383 SER A O 1
ATOM 3080 N N . PHE A 1 384 ? -12.962 -8.910 -13.128 1.00 96.06 384 PHE A N 1
ATOM 3081 C CA . PHE A 1 384 ? -12.329 -10.074 -12.481 1.00 96.06 384 PHE A CA 1
ATOM 3082 C C . PHE A 1 384 ? -11.179 -9.700 -11.522 1.00 96.06 384 PHE A C 1
ATOM 3084 O O . PHE A 1 384 ? -11.056 -10.286 -10.447 1.00 96.06 384 PHE A O 1
ATOM 3091 N N . TYR A 1 385 ? -10.355 -8.700 -11.865 1.00 97.06 385 TYR A N 1
ATOM 3092 C CA . TYR A 1 385 ? -9.248 -8.241 -11.024 1.00 97.06 385 TYR A CA 1
ATOM 3093 C C . TYR A 1 385 ? -9.758 -7.552 -9.750 1.00 97.06 385 TYR A C 1
ATOM 3095 O O . TYR A 1 385 ? -9.373 -7.928 -8.641 1.00 97.06 385 TYR A O 1
ATOM 3103 N N . VAL A 1 386 ? -10.641 -6.560 -9.896 1.00 96.38 386 VAL A N 1
ATOM 3104 C CA . VAL A 1 386 ? -11.239 -5.806 -8.778 1.00 96.38 386 VAL A CA 1
ATOM 3105 C C . VAL A 1 386 ? -12.055 -6.736 -7.875 1.00 96.38 386 VAL A C 1
ATOM 3107 O O . VAL A 1 386 ? -11.928 -6.671 -6.653 1.00 96.38 386 VAL A O 1
ATOM 3110 N N . ASP A 1 387 ? -12.823 -7.656 -8.457 1.00 95.69 387 ASP A N 1
ATOM 3111 C CA . ASP A 1 387 ? -13.618 -8.649 -7.731 1.00 95.69 387 ASP A CA 1
ATOM 3112 C C . ASP A 1 387 ? -12.727 -9.595 -6.922 1.00 95.69 387 ASP A C 1
ATOM 3114 O O . ASP A 1 387 ? -13.035 -9.911 -5.771 1.00 95.69 387 ASP A O 1
ATOM 3118 N N . THR A 1 388 ? -11.568 -9.970 -7.472 1.00 95.38 388 THR A N 1
ATOM 3119 C CA . THR A 1 388 ? -10.560 -10.760 -6.756 1.00 95.38 388 THR A CA 1
ATOM 3120 C C . THR A 1 388 ? -10.012 -10.002 -5.545 1.00 95.38 388 THR A C 1
ATOM 3122 O O . THR A 1 388 ? -9.938 -10.560 -4.447 1.00 95.38 388 THR A O 1
ATOM 3125 N N . VAL A 1 389 ? -9.659 -8.720 -5.710 1.00 95.50 389 VAL A N 1
ATOM 3126 C CA . VAL A 1 389 ? -9.201 -7.865 -4.599 1.00 95.50 389 VAL A CA 1
ATOM 3127 C C . VAL A 1 389 ? -10.293 -7.745 -3.530 1.00 95.50 389 VAL A C 1
ATOM 3129 O O . VAL A 1 389 ? -9.994 -7.873 -2.338 1.00 95.50 389 VAL A O 1
ATOM 3132 N N . ARG A 1 390 ? -11.557 -7.562 -3.942 1.00 94.88 390 ARG A N 1
ATOM 3133 C CA . ARG A 1 390 ? -12.712 -7.425 -3.041 1.00 94.88 390 ARG A CA 1
ATOM 3134 C C . ARG A 1 390 ? -12.907 -8.694 -2.221 1.00 94.88 390 ARG A C 1
ATOM 3136 O O . ARG A 1 390 ? -12.908 -8.632 -0.994 1.00 94.88 390 ARG A O 1
ATOM 3143 N N . ALA A 1 391 ? -12.950 -9.849 -2.885 1.00 92.81 391 ALA A N 1
ATOM 3144 C CA . ALA A 1 391 ? -13.094 -11.146 -2.232 1.00 92.81 391 ALA A CA 1
ATOM 3145 C C . ALA A 1 391 ? -11.981 -11.407 -1.201 1.00 92.81 391 ALA A C 1
ATOM 3147 O O . ALA A 1 391 ? -12.247 -11.924 -0.115 1.00 92.81 391 ALA A O 1
ATOM 3148 N N . PHE A 1 392 ? -10.737 -11.010 -1.498 1.00 91.25 392 PHE A N 1
ATOM 3149 C CA . PHE A 1 392 ? -9.617 -11.138 -0.561 1.00 91.25 392 PHE A CA 1
ATOM 3150 C C . PHE A 1 392 ? -9.718 -10.206 0.643 1.00 91.25 392 PHE A C 1
ATOM 3152 O O . PHE A 1 392 ? -9.425 -10.627 1.767 1.00 91.25 392 PHE A O 1
ATOM 3159 N N . ARG A 1 393 ? -10.113 -8.947 0.424 1.00 91.56 393 ARG A N 1
ATOM 3160 C CA . ARG A 1 393 ? -10.339 -7.982 1.506 1.00 91.56 393 ARG A CA 1
ATOM 3161 C C . ARG A 1 393 ? -11.445 -8.471 2.437 1.00 91.56 393 ARG A C 1
ATOM 3163 O O . ARG A 1 393 ? -11.239 -8.522 3.647 1.00 91.56 393 ARG A O 1
ATOM 3170 N N . ASP A 1 394 ? -12.580 -8.869 1.878 1.00 90.94 394 ASP A N 1
ATOM 3171 C CA . ASP A 1 394 ? -13.762 -9.231 2.659 1.00 90.94 394 ASP A CA 1
ATOM 3172 C C . ASP A 1 394 ? -13.508 -10.513 3.463 1.00 90.94 394 ASP A C 1
ATOM 3174 O O . ASP A 1 394 ? -13.764 -10.565 4.667 1.00 90.94 394 ASP A O 1
ATOM 3178 N N . ARG A 1 395 ? -12.856 -11.507 2.848 1.00 89.88 395 ARG A N 1
ATOM 3179 C CA . ARG A 1 395 ? -12.426 -12.728 3.542 1.00 89.88 395 ARG A CA 1
ATOM 3180 C C . ARG A 1 395 ? -11.390 -12.448 4.638 1.00 89.88 395 ARG A C 1
ATOM 3182 O O . ARG A 1 395 ? -11.436 -13.054 5.708 1.00 89.88 395 ARG A O 1
ATOM 3189 N N . ARG A 1 396 ? -10.480 -11.486 4.433 1.00 91.31 396 ARG A N 1
ATOM 3190 C CA . ARG A 1 396 ? -9.574 -11.020 5.498 1.00 91.31 396 ARG A CA 1
ATOM 3191 C C . ARG A 1 396 ? -10.353 -10.434 6.673 1.00 91.31 396 ARG A C 1
ATOM 3193 O O . ARG A 1 396 ? -9.981 -10.692 7.816 1.00 91.31 396 ARG A O 1
ATOM 3200 N N . TYR A 1 397 ? -11.385 -9.631 6.416 1.00 89.38 397 TYR A N 1
ATOM 3201 C CA . TYR A 1 397 ? -12.204 -9.026 7.469 1.00 89.38 397 TYR A CA 1
ATOM 3202 C C . TYR A 1 397 ? -12.988 -10.073 8.256 1.00 89.38 397 TYR A C 1
ATOM 3204 O O . TYR A 1 397 ? -13.012 -9.998 9.485 1.00 89.38 397 TYR A O 1
ATOM 3212 N N . GLU A 1 398 ? -13.516 -11.099 7.587 1.00 90.88 398 GLU A N 1
ATOM 3213 C CA . GLU A 1 398 ? -14.120 -12.259 8.246 1.00 90.88 398 GLU A CA 1
ATOM 3214 C C . GLU A 1 398 ? -13.127 -12.929 9.210 1.00 90.88 398 GLU A C 1
ATOM 3216 O O . GLU A 1 398 ? -13.419 -13.092 10.399 1.00 90.88 398 GLU A O 1
ATOM 3221 N N . PHE A 1 399 ? -11.905 -13.225 8.751 1.00 90.25 399 PHE A N 1
ATOM 3222 C CA . PHE A 1 399 ? -10.872 -13.824 9.601 1.00 90.25 399 PHE A CA 1
ATOM 3223 C C . PHE A 1 399 ? -10.383 -12.889 10.718 1.00 90.25 399 PHE A C 1
ATOM 3225 O O . PHE A 1 399 ? -10.174 -13.355 11.839 1.00 90.25 399 PHE A O 1
ATOM 3232 N N . LYS A 1 400 ? -10.274 -11.572 10.474 1.00 90.31 400 LYS A N 1
ATOM 3233 C CA . LYS A 1 400 ? -9.974 -10.556 11.510 1.00 90.31 400 LYS A CA 1
ATOM 3234 C C . LYS A 1 400 ? -11.070 -10.553 12.589 1.00 90.31 400 LYS A C 1
ATOM 3236 O O . LYS A 1 400 ? -10.760 -10.498 13.781 1.00 90.31 400 LYS A O 1
ATOM 3241 N N . GLY A 1 401 ? -12.337 -10.664 12.186 1.00 90.94 401 GLY A N 1
ATOM 3242 C CA . GLY A 1 401 ? -13.488 -10.766 13.084 1.00 90.94 401 GLY A CA 1
ATOM 3243 C C . GLY A 1 401 ? -13.477 -12.051 13.912 1.00 90.94 401 GLY A C 1
ATOM 3244 O O . GLY A 1 401 ? -13.579 -11.995 15.140 1.00 90.94 401 GLY A O 1
ATOM 3245 N N . LEU A 1 402 ? -13.275 -13.202 13.264 1.00 92.00 402 LEU A N 1
ATOM 3246 C CA . LEU A 1 402 ? -13.174 -14.499 13.936 1.00 92.00 402 LEU A CA 1
ATOM 3247 C C . LEU A 1 402 ? -12.000 -14.528 14.918 1.00 92.00 402 LEU A C 1
ATOM 3249 O O . LEU A 1 402 ? -12.190 -14.934 16.062 1.00 92.00 402 LEU A O 1
ATOM 3253 N N . HIS A 1 403 ? -10.830 -14.010 14.541 1.00 91.00 403 HIS A N 1
ATOM 3254 C CA . HIS A 1 403 ? -9.689 -13.870 15.448 1.00 91.00 403 HIS A CA 1
ATOM 3255 C C . HIS A 1 403 ? -10.064 -13.087 16.719 1.00 91.00 403 HIS A C 1
ATOM 3257 O O . HIS A 1 403 ? -9.812 -13.557 17.829 1.00 91.00 403 HIS A O 1
ATOM 3263 N N . LYS A 1 404 ? -10.766 -11.949 16.592 1.00 90.69 404 LYS A N 1
ATOM 3264 C CA . LYS A 1 404 ? -11.243 -11.163 17.747 1.00 90.69 404 LYS A CA 1
ATOM 3265 C C . LYS A 1 404 ? -12.220 -11.951 18.630 1.00 90.69 404 LYS A C 1
ATOM 3267 O O . LYS A 1 404 ? -12.146 -11.854 19.855 1.00 90.69 404 LYS A O 1
ATOM 3272 N N . VAL A 1 405 ? -13.127 -12.728 18.033 1.00 91.94 405 VAL A N 1
ATOM 3273 C CA . VAL A 1 405 ? -14.070 -13.590 18.770 1.00 91.94 405 VAL A CA 1
ATOM 3274 C C . VAL A 1 405 ? -13.328 -14.684 19.535 1.00 91.94 405 VAL A C 1
ATOM 3276 O O . VAL A 1 405 ? -13.587 -14.882 20.722 1.00 91.94 405 VAL A O 1
ATOM 3279 N N . TRP A 1 406 ? -12.393 -15.376 18.886 1.00 91.00 406 TRP A N 1
ATOM 3280 C CA . TRP A 1 406 ? -11.636 -16.465 19.504 1.00 91.00 406 TRP A CA 1
ATOM 3281 C C . TRP A 1 406 ? -10.661 -15.977 20.569 1.00 91.00 406 TRP A C 1
ATOM 3283 O O . TRP A 1 406 ? -10.529 -16.641 21.592 1.00 91.00 406 TRP A O 1
ATOM 3293 N N . LYS A 1 407 ? -10.096 -14.775 20.414 1.00 90.62 407 LYS A N 1
ATOM 3294 C CA . LYS A 1 407 ? -9.312 -14.119 21.465 1.00 90.62 407 LYS A CA 1
ATOM 3295 C C . LYS A 1 407 ? -10.142 -13.882 22.732 1.00 90.62 407 LYS A C 1
ATOM 3297 O O . LYS A 1 407 ? -9.696 -14.214 23.823 1.00 90.62 407 LYS A O 1
ATOM 3302 N N . LYS A 1 408 ? -11.386 -13.398 22.596 1.00 91.00 408 LYS A N 1
ATOM 3303 C CA . LYS A 1 408 ? -12.308 -13.243 23.741 1.00 91.00 408 LYS A CA 1
ATOM 3304 C C . LYS A 1 408 ? -12.680 -14.583 24.380 1.00 91.00 408 LYS A C 1
ATOM 3306 O O . LYS A 1 408 ? -12.695 -14.689 25.602 1.00 91.00 408 LYS A O 1
ATOM 3311 N N . LYS A 1 409 ? -12.970 -15.605 23.565 1.00 91.62 409 LYS A N 1
ATOM 3312 C CA . LYS A 1 409 ? -13.263 -16.959 24.065 1.00 91.62 409 LYS A CA 1
ATOM 3313 C C . LYS A 1 409 ? -12.072 -17.564 24.802 1.00 91.62 409 LYS A C 1
ATOM 3315 O O . LYS A 1 409 ? -12.274 -18.215 25.817 1.00 91.62 409 LYS A O 1
ATOM 3320 N N . LEU A 1 410 ? -10.850 -17.319 24.328 1.00 89.00 410 LEU A N 1
ATOM 3321 C CA . LEU A 1 410 ? -9.634 -17.753 25.003 1.00 89.00 410 LEU A CA 1
ATOM 3322 C C . LEU A 1 410 ? -9.488 -17.091 26.377 1.00 89.00 410 LEU A C 1
ATOM 3324 O O . LEU A 1 410 ? -9.221 -17.800 27.339 1.00 89.00 410 LEU A O 1
ATOM 3328 N N . SER A 1 411 ? -9.717 -15.777 26.487 1.00 90.00 411 SER A N 1
ATOM 3329 C CA . SER A 1 411 ? -9.713 -15.083 27.784 1.00 90.00 411 SER A CA 1
ATOM 3330 C C . SER A 1 411 ? -10.734 -15.686 28.758 1.00 90.00 411 SER A C 1
ATOM 3332 O O . SER A 1 411 ? -10.369 -16.036 29.874 1.00 90.00 411 SER A O 1
ATOM 3334 N N . ALA A 1 412 ? -11.971 -15.928 28.312 1.00 90.12 412 ALA A N 1
ATOM 3335 C CA . ALA A 1 412 ? -12.998 -16.569 29.142 1.00 90.12 412 ALA A CA 1
ATOM 3336 C C . ALA A 1 412 ? -12.654 -18.032 29.515 1.00 90.12 412 ALA A C 1
ATOM 3338 O O . ALA A 1 412 ? -12.923 -18.489 30.627 1.00 90.12 412 ALA A O 1
ATOM 3339 N N . ALA A 1 413 ? -12.028 -18.784 28.605 1.00 89.44 413 ALA A N 1
ATOM 3340 C CA . ALA A 1 413 ? -11.555 -20.142 28.879 1.00 89.44 413 ALA A CA 1
ATOM 3341 C C . ALA A 1 413 ? -10.404 -20.154 29.905 1.00 89.44 413 ALA A C 1
ATOM 3343 O O . ALA A 1 413 ? -10.333 -21.040 30.753 1.00 89.44 413 ALA A O 1
ATOM 3344 N N . MET A 1 414 ? -9.515 -19.155 29.861 1.00 87.06 414 MET A N 1
ATOM 3345 C CA . MET A 1 414 ? -8.441 -18.991 30.847 1.00 87.06 414 MET A CA 1
ATOM 3346 C C . MET A 1 414 ? -8.986 -18.674 32.244 1.00 87.06 414 MET A C 1
ATOM 3348 O O . MET A 1 414 ? -8.439 -19.173 33.222 1.00 87.06 414 MET A O 1
ATOM 3352 N N . GLU A 1 415 ? -10.069 -17.899 32.338 1.00 90.19 415 GLU A N 1
ATOM 3353 C CA . GLU A 1 415 ? -10.749 -17.601 33.608 1.00 90.19 415 GLU A CA 1
ATOM 3354 C C . GLU A 1 415 ? -11.440 -18.835 34.211 1.00 90.19 415 GLU A C 1
ATOM 3356 O O . GLU A 1 415 ? -11.444 -19.012 35.426 1.00 90.19 415 GLU A O 1
ATOM 3361 N N . THR A 1 416 ? -12.004 -19.706 33.369 1.00 84.81 416 THR A N 1
ATOM 3362 C CA . THR A 1 416 ? -12.704 -20.930 33.806 1.00 84.81 416 THR A CA 1
ATOM 3363 C C . THR A 1 416 ? -11.768 -22.105 34.109 1.00 84.81 416 THR A C 1
ATOM 3365 O O . THR A 1 416 ? -12.155 -23.012 34.842 1.00 84.81 416 THR A O 1
ATOM 3368 N N . GLY A 1 417 ? -10.534 -22.094 33.593 1.00 83.38 417 GLY A N 1
ATOM 3369 C CA . GLY A 1 417 ? -9.482 -23.055 33.947 1.00 83.38 417 GLY A CA 1
ATOM 3370 C C . GLY A 1 417 ? -9.552 -24.423 33.251 1.00 83.38 417 GLY A C 1
ATOM 3371 O O . GLY A 1 417 ? -8.764 -25.308 33.589 1.00 83.38 417 GLY A O 1
ATOM 3372 N N . ASP A 1 418 ? -10.438 -24.625 32.268 1.00 86.44 418 ASP A N 1
ATOM 3373 C CA . ASP A 1 418 ? -10.497 -25.874 31.491 1.00 86.44 418 ASP A CA 1
ATOM 3374 C C . ASP A 1 418 ? -9.334 -25.958 30.488 1.00 86.44 418 ASP A C 1
ATOM 3376 O O . ASP A 1 418 ? -9.322 -25.311 29.437 1.00 86.44 418 ASP A O 1
ATOM 3380 N N . ALA A 1 419 ? -8.351 -26.809 30.790 1.00 84.50 419 ALA A N 1
ATOM 3381 C CA . ALA A 1 419 ? -7.161 -26.994 29.963 1.00 84.50 419 ALA A CA 1
ATOM 3382 C C . ALA A 1 419 ? -7.466 -27.469 28.527 1.00 84.50 419 ALA A C 1
ATOM 3384 O O . ALA A 1 419 ? -6.727 -27.127 27.596 1.00 84.50 419 ALA A O 1
ATOM 3385 N N . SER A 1 420 ? -8.533 -28.250 28.328 1.00 87.00 420 SER A N 1
ATOM 3386 C CA . SER A 1 420 ? -8.914 -28.762 27.008 1.00 87.00 420 SER A CA 1
ATOM 3387 C C . SER A 1 420 ? -9.493 -27.649 26.132 1.00 87.00 420 SER A C 1
ATOM 3389 O O . SER A 1 420 ? -9.074 -27.475 24.980 1.00 87.00 420 SER A O 1
ATOM 3391 N N . GLU A 1 421 ? -10.357 -26.821 26.715 1.00 88.12 421 GLU A N 1
ATOM 3392 C CA . GLU A 1 421 ? -10.993 -25.693 26.044 1.00 88.12 421 GLU A CA 1
ATOM 3393 C C . GLU A 1 421 ? -10.002 -24.549 25.801 1.00 88.12 421 GLU A C 1
ATOM 3395 O O . GLU A 1 421 ? -9.976 -23.978 24.709 1.00 88.12 421 GLU A O 1
ATOM 3400 N N . VAL A 1 422 ? -9.101 -24.276 26.751 1.00 86.25 422 VAL A N 1
ATOM 3401 C CA . VAL A 1 422 ? -7.996 -23.320 26.565 1.00 86.25 422 VAL A CA 1
ATOM 3402 C C . VAL A 1 422 ? -7.127 -23.728 25.377 1.00 86.25 422 VAL A C 1
ATOM 3404 O O . VAL A 1 422 ? -6.823 -22.899 24.516 1.00 86.25 422 VAL A O 1
ATOM 3407 N N . LYS A 1 423 ? -6.753 -25.012 25.276 1.00 83.81 423 LYS A N 1
ATOM 3408 C CA . LYS A 1 423 ? -5.958 -25.516 24.146 1.00 83.81 423 LYS A CA 1
ATOM 3409 C C . LYS A 1 423 ? -6.702 -25.351 22.819 1.00 83.81 423 LYS A C 1
ATOM 3411 O O . LYS A 1 423 ? -6.098 -24.930 21.831 1.00 83.81 423 LYS A O 1
ATOM 3416 N N . ARG A 1 424 ? -8.003 -25.648 22.790 1.00 85.62 424 ARG A N 1
ATOM 3417 C CA . ARG A 1 424 ? -8.846 -25.503 21.596 1.00 85.62 424 ARG A CA 1
ATOM 3418 C C . ARG A 1 424 ? -8.964 -24.042 21.159 1.00 85.62 424 ARG A C 1
ATOM 3420 O O . ARG A 1 424 ? -8.679 -23.735 20.003 1.00 85.62 424 ARG A O 1
ATOM 3427 N N . CYS A 1 425 ? -9.315 -23.143 22.077 1.00 87.94 425 CYS A N 1
ATOM 3428 C CA . CYS A 1 425 ? -9.436 -21.709 21.811 1.00 87.94 425 CYS A CA 1
ATOM 3429 C C . CYS A 1 425 ? -8.113 -21.102 21.333 1.00 87.94 425 CYS A C 1
ATOM 3431 O O . CYS A 1 425 ? -8.113 -20.325 20.380 1.00 87.94 425 CYS A O 1
ATOM 3433 N N . LYS A 1 426 ? -6.984 -21.519 21.919 1.00 84.25 426 LYS A N 1
ATOM 3434 C CA . LYS A 1 426 ? -5.646 -21.073 21.510 1.00 84.25 426 LYS A CA 1
ATOM 3435 C C . LYS A 1 426 ? -5.290 -21.512 20.091 1.00 84.25 426 LYS A C 1
ATOM 3437 O O . LYS A 1 426 ? -4.762 -20.723 19.316 1.00 84.25 426 LYS A O 1
ATOM 3442 N N . ASN A 1 427 ? -5.606 -22.753 19.720 1.00 79.81 427 ASN A N 1
ATOM 3443 C CA . ASN A 1 427 ? -5.379 -23.225 18.352 1.00 79.81 427 ASN A CA 1
ATOM 3444 C C . ASN A 1 427 ? -6.225 -22.444 17.332 1.00 79.81 427 ASN A C 1
ATOM 3446 O O . ASN A 1 427 ? -5.728 -22.112 16.258 1.00 79.81 427 ASN A O 1
ATOM 3450 N N . MET A 1 428 ? -7.478 -22.122 17.671 1.00 85.00 428 MET A N 1
ATOM 3451 C CA . MET A 1 428 ? -8.358 -21.335 16.799 1.00 85.00 428 MET A CA 1
ATOM 3452 C C . MET A 1 428 ? -7.898 -19.879 16.666 1.00 85.00 428 MET A C 1
ATOM 3454 O O . MET A 1 428 ? -7.924 -19.340 15.563 1.00 85.00 428 MET A O 1
ATOM 3458 N N . GLU A 1 429 ? -7.442 -19.253 17.754 1.00 87.12 429 GLU A N 1
ATOM 3459 C CA . GLU A 1 429 ? -6.823 -17.921 17.717 1.00 87.12 429 GLU A CA 1
ATOM 3460 C C . GLU A 1 429 ? -5.641 -17.897 16.732 1.00 87.12 429 GLU A C 1
ATOM 3462 O O . GLU A 1 429 ? -5.639 -17.084 15.809 1.00 87.12 429 GLU A O 1
ATOM 3467 N N . ILE A 1 430 ? -4.695 -18.836 16.872 1.00 79.75 430 ILE A N 1
ATOM 3468 C CA . ILE A 1 430 ? -3.509 -18.942 16.003 1.00 79.75 430 ILE A CA 1
ATOM 3469 C C . ILE A 1 430 ? -3.908 -19.163 14.538 1.00 79.75 430 ILE A C 1
ATOM 3471 O O . ILE A 1 430 ? -3.321 -18.558 13.637 1.00 79.75 430 ILE A O 1
ATOM 3475 N N . LEU A 1 431 ? -4.903 -20.021 14.286 1.00 81.75 431 LEU A N 1
ATOM 3476 C CA . LEU A 1 431 ? -5.391 -20.302 12.938 1.00 81.75 431 LEU A CA 1
ATOM 3477 C C . LEU A 1 431 ? -5.954 -19.041 12.271 1.00 81.75 431 LEU A C 1
ATOM 3479 O O . LEU A 1 431 ? -5.558 -18.718 11.150 1.00 81.75 431 LEU A O 1
ATOM 3483 N N . TYR A 1 432 ? -6.857 -18.320 12.942 1.00 85.94 432 TYR A N 1
ATOM 3484 C CA . TYR A 1 432 ? -7.480 -17.131 12.355 1.00 85.94 432 TYR A CA 1
ATOM 3485 C C . TYR A 1 432 ? -6.531 -15.941 12.261 1.00 85.94 432 TYR A C 1
ATOM 3487 O O . TYR A 1 432 ? -6.638 -15.174 11.302 1.00 85.94 432 TYR A O 1
ATOM 3495 N N . ASP A 1 433 ? -5.575 -15.811 13.183 1.00 85.38 433 ASP A N 1
ATOM 3496 C CA . ASP A 1 433 ? -4.505 -14.827 13.035 1.00 85.38 433 ASP A CA 1
ATOM 3497 C C . ASP A 1 433 ? -3.632 -15.143 11.807 1.00 85.38 433 ASP A C 1
ATOM 3499 O O . ASP A 1 433 ? -3.390 -14.285 10.958 1.00 85.38 433 ASP A O 1
ATOM 3503 N N . SER A 1 434 ? -3.257 -16.411 11.623 1.00 81.19 434 SER A N 1
ATOM 3504 C CA . SER A 1 434 ? -2.487 -16.841 10.450 1.00 81.19 434 SER A CA 1
ATOM 3505 C C . SER A 1 434 ? -3.250 -16.604 9.143 1.00 81.19 434 SER A C 1
ATOM 3507 O O . SER A 1 434 ? -2.681 -16.079 8.185 1.00 81.19 434 SER A O 1
ATOM 3509 N N . LEU A 1 435 ? -4.547 -16.931 9.106 1.00 84.19 435 LEU A N 1
ATOM 3510 C CA . LEU A 1 435 ? -5.407 -16.723 7.938 1.00 84.19 435 LEU A CA 1
ATOM 3511 C C . LEU A 1 435 ? -5.554 -15.238 7.588 1.00 84.19 435 LEU A C 1
ATOM 3513 O O . LEU A 1 435 ? -5.401 -14.877 6.418 1.00 84.19 435 LEU A O 1
ATOM 3517 N N . GLN A 1 436 ? -5.807 -14.359 8.565 1.00 88.44 436 GLN A N 1
ATOM 3518 C CA . GLN A 1 436 ? -5.942 -12.927 8.276 1.00 88.44 436 GLN A CA 1
ATOM 3519 C C . GLN A 1 436 ? -4.609 -12.301 7.834 1.00 88.44 436 GLN A C 1
ATOM 3521 O O . GLN A 1 436 ? -4.603 -11.486 6.907 1.00 88.44 436 GLN A O 1
ATOM 3526 N N . LEU A 1 437 ? -3.475 -12.720 8.416 1.00 84.69 437 LEU A N 1
ATOM 3527 C CA . LEU A 1 437 ? -2.145 -12.254 8.004 1.00 84.69 437 LEU A CA 1
ATOM 3528 C C . LEU A 1 437 ? -1.780 -12.732 6.595 1.00 84.69 437 LEU A C 1
ATOM 3530 O O . LEU A 1 437 ? -1.242 -11.951 5.809 1.00 84.69 437 LEU A O 1
ATOM 3534 N N . ALA A 1 438 ? -2.108 -13.980 6.253 1.00 82.94 438 ALA A N 1
ATOM 3535 C CA . ALA A 1 438 ? -1.920 -14.523 4.909 1.00 82.94 438 ALA A CA 1
ATOM 3536 C C . ALA A 1 438 ? -2.664 -13.679 3.867 1.00 82.94 438 ALA A C 1
ATOM 3538 O O . ALA A 1 438 ? -2.073 -13.245 2.874 1.00 82.94 438 ALA A O 1
ATOM 3539 N N . HIS A 1 439 ? -3.928 -13.344 4.142 1.00 87.25 439 HIS A N 1
ATOM 3540 C CA . HIS A 1 439 ? -4.697 -12.466 3.263 1.00 87.25 439 HIS A CA 1
ATOM 3541 C C . HIS A 1 439 ? -4.132 -11.048 3.239 1.00 87.25 439 HIS A C 1
ATOM 3543 O O . HIS A 1 439 ? -4.088 -10.456 2.169 1.00 87.25 439 HIS A O 1
ATOM 3549 N N . LYS A 1 440 ? -3.648 -10.503 4.366 1.00 87.69 440 LYS A N 1
ATOM 3550 C CA . LYS A 1 440 ? -2.989 -9.184 4.400 1.00 87.69 440 LYS A CA 1
ATOM 3551 C C . LYS A 1 440 ? -1.773 -9.133 3.467 1.00 87.69 440 LYS A C 1
ATOM 3553 O O . LYS A 1 440 ? -1.626 -8.164 2.725 1.00 87.69 440 LYS A O 1
ATOM 3558 N N . CYS A 1 441 ? -0.927 -10.166 3.483 1.00 83.81 441 CYS A N 1
ATOM 3559 C CA . CYS A 1 441 ? 0.268 -10.244 2.636 1.00 83.81 441 CYS A CA 1
ATOM 3560 C C . CYS A 1 441 ? -0.092 -10.225 1.138 1.00 83.81 441 CYS A C 1
ATOM 3562 O O . CYS A 1 441 ? 0.465 -9.432 0.372 1.00 83.81 441 CYS A O 1
ATOM 3564 N N . ILE A 1 442 ? -1.072 -11.037 0.726 1.00 87.62 442 ILE A N 1
ATOM 3565 C CA . ILE A 1 442 ? -1.533 -11.080 -0.670 1.00 87.62 442 ILE A CA 1
ATOM 3566 C C . ILE A 1 442 ? -2.271 -9.796 -1.057 1.00 87.62 442 ILE A C 1
ATOM 3568 O O . ILE A 1 442 ? -2.002 -9.244 -2.121 1.00 87.62 442 ILE A O 1
ATOM 3572 N N . LEU A 1 443 ? -3.125 -9.268 -0.176 1.00 89.69 443 LEU A N 1
ATOM 3573 C CA . LEU A 1 443 ? -3.893 -8.046 -0.413 1.00 89.69 443 LEU A CA 1
ATOM 3574 C C . LEU A 1 443 ? -2.978 -6.853 -0.734 1.00 89.69 443 LEU A C 1
ATOM 3576 O O . LEU A 1 443 ? -3.185 -6.154 -1.724 1.00 89.69 443 LEU A O 1
ATOM 3580 N N . ASN A 1 444 ? -1.913 -6.676 0.051 1.00 84.12 444 ASN A N 1
ATOM 3581 C CA . ASN A 1 444 ? -0.917 -5.627 -0.180 1.00 84.12 444 ASN A CA 1
ATOM 3582 C C . ASN A 1 444 ? -0.081 -5.869 -1.449 1.00 84.12 444 ASN A C 1
ATOM 3584 O O . ASN A 1 444 ? 0.513 -4.937 -1.990 1.00 84.12 444 ASN A O 1
ATOM 3588 N N . SER A 1 445 ? -0.036 -7.111 -1.936 1.00 90.56 445 SER A N 1
ATOM 3589 C CA . SER A 1 445 ? 0.734 -7.488 -3.120 1.00 90.56 445 SER A CA 1
ATOM 3590 C C . SER A 1 445 ? 0.004 -7.218 -4.436 1.00 90.56 445 SER A C 1
ATOM 3592 O O . SER A 1 445 ? 0.696 -7.072 -5.436 1.00 90.56 445 SER A O 1
ATOM 3594 N N . PHE A 1 446 ? -1.332 -7.085 -4.472 1.00 93.69 446 PHE A N 1
ATOM 3595 C CA . PHE A 1 446 ? -2.059 -6.755 -5.715 1.00 93.69 446 PHE A CA 1
ATOM 3596 C C . PHE A 1 446 ? -1.598 -5.428 -6.318 1.00 93.69 446 PHE A C 1
ATOM 3598 O O . PHE A 1 446 ? -1.312 -5.347 -7.506 1.00 93.69 446 PHE A O 1
ATOM 3605 N N . TYR A 1 447 ? -1.467 -4.388 -5.494 1.00 92.56 447 TYR A N 1
ATOM 3606 C CA . TYR A 1 447 ? -0.937 -3.106 -5.955 1.00 92.56 447 TYR A CA 1
ATOM 3607 C C . TYR A 1 447 ? 0.518 -3.240 -6.443 1.00 92.56 447 TYR A C 1
ATOM 3609 O O . TYR A 1 447 ? 0.858 -2.778 -7.525 1.00 92.56 447 TYR A O 1
ATOM 3617 N N . GLY A 1 448 ? 1.384 -3.920 -5.683 1.00 91.88 448 GLY A N 1
ATOM 3618 C CA . GLY A 1 448 ? 2.782 -4.103 -6.092 1.00 91.88 448 GLY A CA 1
ATOM 3619 C C . GLY A 1 448 ? 2.945 -4.982 -7.340 1.00 91.88 448 GLY A C 1
ATOM 3620 O O . GLY A 1 448 ? 3.926 -4.847 -8.071 1.00 91.88 448 GLY A O 1
ATOM 3621 N N . TYR A 1 449 ? 1.992 -5.880 -7.597 1.00 96.19 449 TYR A N 1
ATOM 3622 C CA . TYR A 1 449 ? 2.025 -6.821 -8.711 1.00 96.19 449 TYR A CA 1
ATOM 3623 C C . TYR A 1 449 ? 1.925 -6.126 -10.069 1.00 96.19 449 TYR A C 1
ATOM 3625 O O . TYR A 1 449 ? 2.674 -6.494 -10.972 1.00 96.19 449 TYR A O 1
ATOM 3633 N N . VAL A 1 450 ? 1.086 -5.094 -10.210 1.00 96.00 450 VAL A N 1
ATOM 3634 C CA . VAL A 1 450 ? 0.890 -4.420 -11.508 1.00 96.00 450 VAL A CA 1
ATOM 3635 C C . VAL A 1 450 ? 2.136 -3.675 -12.000 1.00 96.00 450 VAL A C 1
ATOM 3637 O O . VAL A 1 450 ? 2.216 -3.318 -13.167 1.00 96.00 450 VAL A O 1
ATOM 3640 N N . MET A 1 451 ? 3.141 -3.497 -11.140 1.00 94.25 451 MET A N 1
ATOM 3641 C CA . MET A 1 451 ? 4.447 -2.916 -11.478 1.00 94.25 451 MET A CA 1
ATOM 3642 C C . MET A 1 451 ? 5.590 -3.931 -11.491 1.00 94.25 451 MET A C 1
ATOM 3644 O O . MET A 1 451 ? 6.755 -3.577 -11.699 1.00 94.25 451 MET A O 1
ATOM 3648 N N . ARG A 1 452 ? 5.294 -5.212 -11.263 1.00 94.06 452 ARG A N 1
ATOM 3649 C CA . ARG A 1 452 ? 6.304 -6.266 -11.287 1.00 94.06 452 ARG A CA 1
ATOM 3650 C C . ARG A 1 452 ? 6.749 -6.517 -12.729 1.00 94.06 452 ARG A C 1
ATOM 3652 O O . ARG A 1 452 ? 5.932 -6.784 -13.604 1.00 94.06 452 ARG A O 1
ATOM 3659 N N . LYS A 1 453 ? 8.066 -6.533 -12.951 1.00 90.75 453 LYS A N 1
ATOM 3660 C CA . LYS A 1 453 ? 8.657 -6.932 -14.238 1.00 90.75 453 LYS A CA 1
ATOM 3661 C C . LYS A 1 453 ? 8.182 -8.330 -14.642 1.00 90.75 453 LYS A C 1
ATOM 3663 O O . LYS A 1 453 ? 8.269 -9.264 -13.838 1.00 90.75 453 LYS A O 1
ATOM 3668 N N . GLY A 1 454 ? 7.696 -8.473 -15.872 1.00 92.94 454 GLY A N 1
ATOM 3669 C CA . GLY A 1 454 ? 7.157 -9.739 -16.369 1.00 92.94 454 GLY A CA 1
ATOM 3670 C C . GLY A 1 454 ? 5.805 -10.139 -15.771 1.00 92.94 454 GLY A C 1
ATOM 3671 O O . GLY A 1 454 ? 5.445 -11.315 -15.860 1.00 92.94 454 GLY A O 1
ATOM 3672 N N . ALA A 1 455 ? 5.074 -9.210 -15.142 1.00 96.19 455 ALA A N 1
ATOM 3673 C CA . ALA A 1 455 ? 3.665 -9.409 -14.811 1.00 96.19 455 ALA A CA 1
ATOM 3674 C C . ALA A 1 455 ? 2.829 -9.547 -16.092 1.00 96.19 455 ALA A C 1
ATOM 3676 O O . ALA A 1 455 ? 3.134 -8.928 -17.111 1.00 96.19 455 ALA A O 1
ATOM 3677 N N . ARG A 1 456 ? 1.769 -10.357 -16.040 1.00 96.94 456 ARG A N 1
ATOM 3678 C CA . ARG A 1 456 ? 0.787 -10.472 -17.131 1.00 96.94 456 ARG A CA 1
ATOM 3679 C C . ARG A 1 456 ? -0.146 -9.265 -17.180 1.00 96.94 456 ARG A C 1
ATOM 3681 O O . ARG A 1 456 ? -0.426 -8.749 -18.251 1.00 96.94 456 ARG A O 1
ATOM 3688 N N . TRP A 1 457 ? -0.588 -8.788 -16.018 1.00 97.25 457 TRP A N 1
ATOM 3689 C CA . TRP A 1 457 ? -1.412 -7.583 -15.901 1.00 97.25 457 TRP A CA 1
ATOM 3690 C C . TRP A 1 457 ? -0.564 -6.426 -15.369 1.00 97.25 457 TRP A C 1
ATOM 3692 O O . TRP A 1 457 ? -0.681 -6.032 -14.212 1.00 97.25 457 TRP A O 1
ATOM 3702 N N . TYR A 1 458 ? 0.354 -5.941 -16.205 1.00 96.88 458 TYR A N 1
ATOM 3703 C CA . TYR A 1 458 ? 1.206 -4.792 -15.896 1.00 96.88 458 TYR A CA 1
ATOM 3704 C C . TYR A 1 458 ? 0.480 -3.475 -16.218 1.00 96.88 458 TYR A C 1
ATOM 3706 O O . TYR A 1 458 ? -0.111 -3.355 -17.288 1.00 96.88 458 TYR A O 1
ATOM 3714 N N . SER A 1 459 ? 0.536 -2.489 -15.321 1.00 96.94 459 SER A N 1
ATOM 3715 C CA . SER A 1 459 ? 0.121 -1.106 -15.596 1.00 96.94 459 SER A CA 1
ATOM 3716 C C . SER A 1 459 ? 0.792 -0.139 -14.622 1.00 96.94 459 SER A C 1
ATOM 3718 O O . SER A 1 459 ? 0.591 -0.210 -13.404 1.00 96.94 459 SER A O 1
ATOM 3720 N N . MET A 1 460 ? 1.564 0.795 -15.178 1.00 96.12 460 MET A N 1
ATOM 3721 C CA . MET A 1 460 ? 2.194 1.872 -14.413 1.00 96.12 460 MET A CA 1
ATOM 3722 C C . MET A 1 460 ? 1.191 2.959 -14.048 1.00 96.12 460 MET A C 1
ATOM 3724 O O . MET A 1 460 ? 1.250 3.506 -12.950 1.00 96.12 460 MET A O 1
ATOM 3728 N N . GLU A 1 461 ? 0.247 3.223 -14.944 1.00 97.38 461 GLU A N 1
ATOM 3729 C CA . GLU A 1 461 ? -0.842 4.179 -14.786 1.00 97.38 461 GLU A CA 1
ATOM 3730 C C . GLU A 1 461 ? -1.673 3.822 -13.558 1.00 97.38 461 GLU A C 1
ATOM 3732 O O . GLU A 1 461 ? -1.864 4.655 -12.675 1.00 97.38 461 GLU A O 1
ATOM 3737 N N . MET A 1 462 ? -2.095 2.556 -13.448 1.00 97.44 462 MET A N 1
ATOM 3738 C CA . MET A 1 462 ? -2.853 2.074 -12.298 1.00 97.44 462 MET A CA 1
ATOM 3739 C C . MET A 1 462 ? -2.089 2.298 -10.990 1.00 97.44 462 MET A C 1
ATOM 3741 O O . MET A 1 462 ? -2.656 2.818 -10.029 1.00 97.44 462 MET A O 1
ATOM 3745 N N . ALA A 1 463 ? -0.811 1.914 -10.936 1.00 96.94 463 ALA A N 1
ATOM 3746 C CA . ALA A 1 463 ? -0.003 2.091 -9.733 1.00 96.94 463 ALA A CA 1
ATOM 3747 C C . ALA A 1 463 ? 0.203 3.578 -9.388 1.00 96.94 463 ALA A C 1
ATOM 3749 O O . ALA A 1 463 ? 0.079 3.966 -8.224 1.00 96.94 463 ALA A O 1
ATOM 3750 N N . GLY A 1 464 ? 0.437 4.412 -10.403 1.00 97.38 464 GLY A N 1
ATOM 3751 C CA . GLY A 1 464 ? 0.553 5.859 -10.272 1.00 97.38 464 GLY A CA 1
ATOM 3752 C C . GLY A 1 464 ? -0.719 6.507 -9.730 1.00 97.38 464 GLY A C 1
ATOM 3753 O O . GLY A 1 464 ? -0.636 7.294 -8.789 1.00 97.38 464 GLY A O 1
ATOM 3754 N N . ILE A 1 465 ? -1.890 6.142 -10.261 1.00 98.19 465 ILE A N 1
ATOM 3755 C CA . ILE A 1 465 ? -3.194 6.642 -9.795 1.00 98.19 465 ILE A CA 1
ATOM 3756 C C . ILE A 1 465 ? -3.424 6.260 -8.334 1.00 98.19 465 ILE A C 1
ATOM 3758 O O . ILE A 1 465 ? -3.846 7.107 -7.544 1.00 98.19 465 ILE A O 1
ATOM 3762 N N . VAL A 1 466 ? -3.137 5.009 -7.955 1.00 97.12 466 VAL A N 1
ATOM 3763 C CA . VAL A 1 466 ? -3.303 4.541 -6.569 1.00 97.12 466 VAL A CA 1
ATOM 3764 C C . VAL A 1 466 ? -2.452 5.376 -5.611 1.00 97.12 466 VAL A C 1
ATOM 3766 O O . VAL A 1 466 ? -2.970 5.869 -4.608 1.00 97.12 466 VAL A O 1
ATOM 3769 N N . CYS A 1 467 ? -1.169 5.582 -5.926 1.00 96.06 467 CYS A N 1
ATOM 3770 C CA . CYS A 1 467 ? -0.282 6.382 -5.083 1.00 96.06 467 CYS A CA 1
ATOM 3771 C C . CYS A 1 467 ? -0.662 7.857 -5.042 1.00 96.06 467 CYS A C 1
ATOM 3773 O O . CYS A 1 467 ? -0.667 8.437 -3.959 1.00 96.06 467 CYS A O 1
ATOM 3775 N N . PHE A 1 468 ? -0.996 8.455 -6.184 1.00 97.00 468 PHE A N 1
ATOM 3776 C CA . PHE A 1 468 ? -1.350 9.869 -6.254 1.00 97.00 468 PHE A CA 1
ATOM 3777 C C . PHE A 1 468 ? -2.660 10.163 -5.515 1.00 97.00 468 PHE A C 1
ATOM 3779 O O . PHE A 1 468 ? -2.727 11.093 -4.716 1.00 97.00 468 PHE A O 1
ATOM 3786 N N . THR A 1 469 ? -3.674 9.310 -5.694 1.00 97.25 469 THR A N 1
ATOM 3787 C CA . THR A 1 469 ? -4.936 9.403 -4.944 1.00 97.25 469 THR A CA 1
ATOM 3788 C C . THR A 1 469 ? -4.682 9.246 -3.447 1.00 97.25 469 THR A C 1
ATOM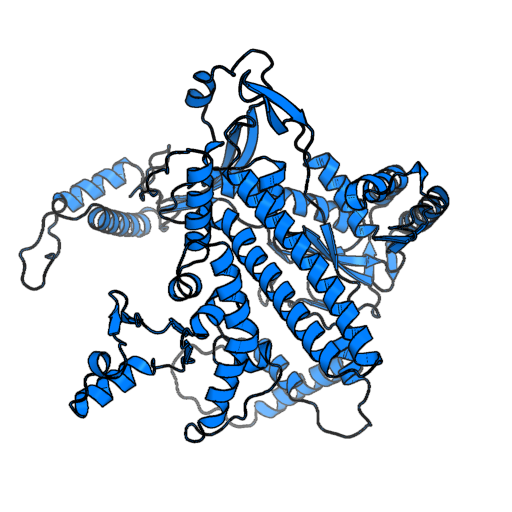 3790 O O . THR A 1 469 ? -5.204 10.022 -2.652 1.00 97.25 469 THR A O 1
ATOM 3793 N N . GLY A 1 470 ? -3.838 8.284 -3.059 1.00 96.12 470 GLY A N 1
ATOM 3794 C CA . GLY A 1 470 ? -3.482 8.082 -1.660 1.00 96.12 470 GLY A CA 1
ATOM 3795 C C . GLY A 1 470 ? -2.763 9.286 -1.050 1.00 96.12 470 GLY A C 1
ATOM 3796 O O . GLY A 1 470 ? -3.138 9.739 0.029 1.00 96.12 470 GLY A O 1
ATOM 3797 N N . ALA A 1 471 ? -1.790 9.856 -1.764 1.00 94.81 471 ALA A N 1
ATOM 3798 C CA . ALA A 1 471 ? -1.107 11.074 -1.342 1.00 94.81 471 ALA A CA 1
ATOM 3799 C C . ALA A 1 471 ? -2.106 12.220 -1.121 1.00 94.81 471 ALA A C 1
ATOM 3801 O O . ALA A 1 471 ? -2.087 12.826 -0.056 1.00 94.81 471 ALA A O 1
ATOM 3802 N N . ASN A 1 472 ? -3.036 12.443 -2.055 1.00 95.69 472 ASN A N 1
ATOM 3803 C CA . ASN A 1 472 ? -4.044 13.501 -1.938 1.00 95.69 472 ASN A CA 1
ATOM 3804 C C . ASN A 1 472 ? -4.979 13.307 -0.733 1.00 95.69 472 ASN A C 1
ATOM 3806 O O . ASN A 1 472 ? -5.273 14.282 -0.042 1.00 95.69 472 ASN A O 1
ATOM 3810 N N . ILE A 1 473 ? -5.410 12.071 -0.446 1.00 96.25 473 ILE A N 1
ATOM 3811 C CA . ILE A 1 473 ? -6.233 11.754 0.738 1.00 96.25 473 ILE A CA 1
ATOM 3812 C C . ILE A 1 473 ? -5.503 12.167 2.019 1.00 96.25 473 ILE A C 1
ATOM 3814 O O . ILE A 1 473 ? -6.062 12.864 2.867 1.00 96.25 473 ILE A O 1
ATOM 3818 N N . ILE A 1 474 ? -4.238 11.763 2.154 1.00 94.75 474 ILE A N 1
ATOM 3819 C CA . ILE A 1 474 ? -3.463 12.038 3.366 1.00 94.75 474 ILE A CA 1
ATOM 3820 C C . ILE A 1 474 ? -3.077 13.515 3.464 1.00 94.75 474 ILE A C 1
ATOM 3822 O O . ILE A 1 474 ? -3.086 14.066 4.563 1.00 94.75 474 ILE A O 1
ATOM 3826 N N . THR A 1 475 ? -2.797 14.188 2.346 1.00 93.44 475 THR A N 1
ATOM 3827 C CA . THR A 1 475 ? -2.543 15.634 2.327 1.00 93.44 475 THR A CA 1
ATOM 3828 C C . THR A 1 475 ? -3.760 16.420 2.821 1.00 93.44 475 THR A C 1
ATOM 3830 O O . THR A 1 475 ? -3.594 17.260 3.707 1.00 93.44 475 THR A O 1
ATOM 3833 N N . GLN A 1 476 ? -4.973 16.100 2.351 1.00 94.44 476 GLN A N 1
ATOM 3834 C CA . GLN A 1 476 ? -6.207 16.752 2.820 1.00 94.44 476 GLN A CA 1
ATOM 3835 C C . GLN A 1 476 ? -6.482 16.471 4.305 1.00 94.44 476 GLN A C 1
ATOM 3837 O O . GLN A 1 476 ? -6.797 17.385 5.068 1.00 94.44 476 GLN A O 1
ATOM 3842 N N . ALA A 1 477 ? -6.302 15.224 4.753 1.00 95.62 477 ALA A N 1
ATOM 3843 C CA . ALA A 1 477 ? -6.446 14.886 6.168 1.00 95.62 477 ALA A CA 1
ATOM 3844 C C . ALA A 1 477 ? -5.430 15.655 7.036 1.00 95.62 477 ALA A C 1
ATOM 3846 O O . ALA A 1 477 ? -5.791 16.233 8.062 1.00 95.62 477 ALA A O 1
ATOM 3847 N N . ARG A 1 478 ? -4.169 15.745 6.596 1.00 95.06 478 ARG A N 1
ATOM 3848 C CA . ARG A 1 478 ? -3.110 16.512 7.270 1.00 95.06 478 ARG A CA 1
ATOM 3849 C C . ARG A 1 478 ? -3.432 18.006 7.332 1.00 95.06 478 ARG A C 1
ATOM 3851 O O . ARG A 1 478 ? -3.175 18.619 8.364 1.00 95.06 478 ARG A O 1
ATOM 3858 N N . GLU A 1 479 ? -4.000 18.582 6.274 1.00 95.25 479 GLU A N 1
ATOM 3859 C CA . GLU A 1 479 ? -4.442 19.984 6.244 1.00 95.25 479 GLU A CA 1
ATOM 3860 C C . GLU A 1 479 ? -5.514 20.291 7.290 1.00 95.25 479 GLU A C 1
ATOM 3862 O O . GLU A 1 479 ? -5.431 21.334 7.941 1.00 95.25 479 GLU A O 1
ATOM 3867 N N . LEU A 1 480 ? -6.478 19.390 7.508 1.00 96.50 480 LEU A N 1
ATOM 3868 C CA . LEU A 1 480 ? -7.434 19.553 8.604 1.00 96.50 480 LEU A CA 1
ATOM 3869 C C . LEU A 1 480 ? -6.734 19.425 9.965 1.00 96.50 480 LEU A C 1
ATOM 3871 O O . LEU A 1 480 ? -6.921 20.279 10.833 1.00 96.50 480 LEU A O 1
ATOM 3875 N N . ILE A 1 481 ? -5.910 18.388 10.154 1.00 96.75 481 ILE A N 1
ATOM 3876 C CA . ILE A 1 481 ? -5.224 18.125 11.430 1.00 96.75 481 ILE A CA 1
ATOM 3877 C C . ILE A 1 481 ? -4.287 19.276 11.827 1.00 96.75 481 ILE A C 1
ATOM 3879 O O . ILE A 1 481 ? -4.218 19.618 13.004 1.00 96.75 481 ILE A O 1
ATOM 3883 N N . GLU A 1 482 ? -3.609 19.920 10.875 1.00 96.38 482 GLU A N 1
ATOM 3884 C CA . GLU A 1 482 ? -2.783 21.111 11.128 1.00 96.38 482 GLU A CA 1
ATOM 3885 C C . GLU A 1 482 ? -3.597 22.308 11.639 1.00 96.38 482 GLU A C 1
ATOM 3887 O O . GLU A 1 482 ? -3.082 23.133 12.391 1.00 96.38 482 GLU A O 1
ATOM 3892 N N . GLN A 1 483 ? -4.875 22.402 11.272 1.00 97.19 483 GLN A N 1
ATOM 3893 C CA . GLN A 1 483 ? -5.742 23.491 11.715 1.00 97.19 483 GLN A CA 1
ATOM 3894 C C . GLN A 1 483 ? -6.329 23.268 13.113 1.00 97.19 483 GLN A C 1
ATOM 3896 O O . GLN A 1 483 ? -6.618 24.245 13.804 1.00 97.19 483 GLN A O 1
ATOM 3901 N N . ILE A 1 484 ? -6.502 22.016 13.543 1.00 96.50 484 ILE A N 1
ATOM 3902 C CA . ILE A 1 484 ? -7.152 21.666 14.823 1.00 96.50 484 ILE A CA 1
ATOM 3903 C C . ILE A 1 484 ? -6.196 21.066 15.864 1.00 96.50 484 ILE A C 1
ATOM 3905 O O . ILE A 1 484 ? -6.580 20.854 17.012 1.00 96.50 484 ILE A O 1
ATOM 3909 N N . GLY A 1 485 ? -4.952 20.787 15.484 1.00 96.12 485 GLY A N 1
ATOM 3910 C CA . GLY A 1 485 ? -3.949 20.136 16.318 1.00 96.12 485 GLY A CA 1
ATOM 3911 C C . GLY A 1 485 ? -2.548 20.321 15.746 1.00 96.12 485 GLY A C 1
ATOM 3912 O O . GLY A 1 485 ? -2.241 21.356 15.157 1.00 96.12 485 GLY A O 1
ATOM 3913 N N . ARG A 1 486 ? -1.662 19.342 15.961 1.00 96.25 486 ARG A N 1
ATOM 3914 C CA . ARG A 1 486 ? -0.298 19.355 15.407 1.00 96.25 486 ARG A CA 1
ATOM 3915 C C . ARG A 1 486 ? 0.052 17.995 14.803 1.00 96.25 486 ARG A C 1
ATOM 3917 O O . ARG A 1 486 ? 0.206 17.025 15.551 1.00 96.25 486 ARG A O 1
ATOM 3924 N N . PRO A 1 487 ? 0.186 17.893 13.473 1.00 96.00 487 PRO A N 1
ATOM 3925 C CA . PRO A 1 487 ? 0.702 16.693 12.836 1.00 96.00 487 PRO A CA 1
ATOM 3926 C C . PRO A 1 487 ? 2.217 16.584 13.075 1.00 96.00 487 PRO A C 1
ATOM 3928 O O . PRO A 1 487 ? 2.956 17.559 12.972 1.00 96.00 487 PRO A O 1
ATOM 3931 N N . LEU A 1 488 ? 2.681 15.385 13.414 1.00 94.06 488 LEU A N 1
ATOM 3932 C CA . LEU A 1 488 ? 4.059 15.105 13.817 1.00 94.06 488 LEU A CA 1
ATOM 3933 C C . LEU A 1 488 ? 4.842 14.372 12.722 1.00 94.06 488 LEU A C 1
ATOM 3935 O O . LEU A 1 488 ? 5.932 14.795 12.328 1.00 94.06 488 LEU A O 1
ATOM 3939 N N . GLU A 1 489 ? 4.274 13.282 12.209 1.00 91.94 489 GLU A N 1
ATOM 3940 C CA . GLU A 1 489 ? 4.840 12.467 11.132 1.00 91.94 489 GLU A CA 1
ATOM 3941 C C . GLU A 1 489 ? 3.708 11.972 10.229 1.00 91.94 489 GLU A C 1
ATOM 3943 O O . GLU A 1 489 ? 2.654 11.564 10.708 1.00 91.94 489 GLU A O 1
ATOM 3948 N N . LEU A 1 490 ? 3.951 11.981 8.926 1.00 90.81 490 LEU A N 1
ATOM 3949 C CA . LEU A 1 490 ? 3.069 11.453 7.897 1.00 90.81 490 LEU A CA 1
ATOM 3950 C C . LEU A 1 490 ? 3.820 10.320 7.196 1.00 90.81 490 LEU A C 1
ATOM 3952 O O . LEU A 1 490 ? 4.920 10.538 6.676 1.00 90.81 490 LEU A O 1
ATOM 3956 N N . ASP A 1 491 ? 3.250 9.117 7.184 1.00 86.94 491 ASP A N 1
ATOM 3957 C CA . ASP A 1 491 ? 3.808 7.980 6.450 1.00 86.94 491 ASP A CA 1
ATOM 3958 C C . ASP A 1 491 ? 2.732 7.299 5.612 1.00 86.94 491 ASP A C 1
ATOM 3960 O O . ASP A 1 491 ? 1.992 6.485 6.138 1.00 86.94 491 ASP A O 1
ATOM 3964 N N . THR A 1 492 ? 2.724 7.585 4.307 1.00 83.88 492 THR A N 1
ATOM 3965 C CA . THR A 1 492 ? 1.985 6.887 3.240 1.00 83.88 492 THR A CA 1
ATOM 3966 C C . THR A 1 492 ? 0.462 6.837 3.392 1.00 83.88 492 THR A C 1
ATOM 3968 O O . THR A 1 492 ? -0.231 7.386 2.541 1.00 83.88 492 THR A O 1
ATOM 3971 N N . ASP A 1 493 ? -0.031 6.155 4.419 1.00 87.75 493 ASP A N 1
ATOM 3972 C CA . ASP A 1 493 ? -1.422 5.869 4.767 1.00 87.75 493 ASP A CA 1
ATOM 3973 C C . ASP A 1 493 ? -1.821 6.395 6.157 1.00 87.75 493 ASP A C 1
ATOM 3975 O O . ASP A 1 493 ? -3.017 6.463 6.443 1.00 87.75 493 ASP A O 1
ATOM 3979 N N . GLY A 1 494 ? -0.857 6.827 6.980 1.00 92.69 494 GLY A N 1
ATOM 3980 C CA . GLY A 1 494 ? -1.103 7.252 8.355 1.00 92.69 494 GLY A CA 1
ATOM 3981 C C . GLY A 1 494 ? -0.545 8.625 8.728 1.00 92.69 494 GLY A C 1
ATOM 3982 O O . GLY A 1 494 ? 0.519 9.054 8.264 1.00 92.69 494 GLY A O 1
ATOM 3983 N N . ILE A 1 495 ? -1.256 9.304 9.630 1.00 94.69 495 ILE A N 1
ATOM 3984 C CA . ILE A 1 495 ? -0.855 10.570 10.252 1.00 94.69 495 ILE A CA 1
ATOM 3985 C C . ILE A 1 495 ? -0.686 10.342 11.751 1.00 94.69 495 ILE A C 1
ATOM 3987 O O . ILE A 1 495 ? -1.621 9.961 12.454 1.00 94.69 495 ILE A O 1
ATOM 3991 N N . TRP A 1 496 ? 0.513 10.622 12.250 1.00 95.38 496 TRP A N 1
ATOM 3992 C CA . TRP A 1 496 ? 0.775 10.772 13.675 1.00 95.38 496 TRP A CA 1
ATOM 3993 C C . TRP A 1 496 ? 0.540 12.215 14.062 1.00 95.38 496 TRP A C 1
ATOM 3995 O O . TRP A 1 496 ? 1.152 13.114 13.483 1.00 95.38 496 TRP A O 1
ATOM 4005 N N . CYS A 1 497 ? -0.317 12.450 15.045 1.00 96.31 497 CYS A N 1
ATOM 4006 C CA . CYS A 1 497 ? -0.646 13.798 15.479 1.00 96.31 497 CYS A CA 1
ATOM 4007 C C . CYS A 1 497 ? -0.859 13.888 16.983 1.00 96.31 497 CYS A C 1
ATOM 4009 O O . CYS A 1 497 ? -1.168 12.900 17.653 1.00 96.31 497 CYS A O 1
ATOM 4011 N N . VAL A 1 498 ? -0.743 15.113 17.489 1.00 96.75 498 VAL A N 1
ATOM 4012 C CA . VAL A 1 498 ? -1.247 15.475 18.808 1.00 96.75 498 VAL A CA 1
ATOM 4013 C C . VAL A 1 498 ? -2.457 16.382 18.682 1.00 96.75 498 VAL A C 1
ATOM 4015 O O . VAL A 1 498 ? -2.416 17.402 17.988 1.00 96.75 498 VAL A O 1
ATOM 4018 N N . LEU A 1 499 ? -3.525 16.004 19.374 1.00 97.06 499 LEU A N 1
ATOM 4019 C CA . LEU A 1 499 ? -4.726 16.811 19.552 1.00 97.06 499 LEU A CA 1
ATOM 4020 C C . LEU A 1 499 ? -4.768 17.348 20.993 1.00 97.06 499 LEU A C 1
ATOM 4022 O O . LEU A 1 499 ? -4.148 16.755 21.878 1.00 97.06 499 LEU A O 1
ATOM 4026 N N . PRO A 1 500 ? -5.449 18.469 21.262 1.00 96.94 500 PRO A N 1
ATOM 4027 C CA . PRO A 1 500 ? -5.619 18.954 22.631 1.00 96.94 500 PRO A CA 1
ATOM 4028 C C . PRO A 1 500 ? -6.443 17.965 23.479 1.00 96.94 500 PRO A C 1
ATOM 4030 O O . PRO A 1 500 ? -7.389 17.381 22.963 1.00 96.94 500 PRO A O 1
ATOM 4033 N N . ASN A 1 501 ? -6.141 17.785 24.771 1.00 95.69 501 ASN A N 1
ATOM 4034 C CA . ASN A 1 501 ? -6.875 16.849 25.650 1.00 95.69 501 ASN A CA 1
ATOM 4035 C C . ASN A 1 501 ? -8.379 17.129 25.772 1.00 95.69 501 ASN A C 1
ATOM 4037 O O . ASN A 1 501 ? -9.164 16.223 26.030 1.00 95.69 501 ASN A O 1
ATOM 4041 N N . SER A 1 502 ? -8.795 18.371 25.556 1.00 95.69 502 SER A N 1
ATOM 4042 C CA . SER A 1 502 ? -10.207 18.753 25.495 1.00 95.69 502 SER A CA 1
ATOM 4043 C C . SER A 1 502 ? -10.922 18.392 24.177 1.00 95.69 502 SER A C 1
ATOM 4045 O O . SER A 1 502 ? -12.125 18.635 24.053 1.00 95.69 502 SER A O 1
ATOM 4047 N N . PHE A 1 503 ? -10.222 17.817 23.190 1.00 97.19 503 PHE A N 1
ATOM 4048 C CA . PHE A 1 503 ? -10.794 17.437 21.895 1.00 97.19 503 PHE A CA 1
ATOM 4049 C C . PHE A 1 503 ? -11.845 16.317 22.018 1.00 97.19 503 PHE A C 1
ATOM 4051 O O . PHE A 1 503 ? -11.675 15.406 22.826 1.00 97.19 503 PHE A O 1
ATOM 4058 N N . PRO A 1 504 ? -12.947 16.353 21.235 1.00 96.44 504 PRO A N 1
ATOM 4059 C CA . PRO A 1 504 ? -13.919 15.262 21.209 1.00 96.44 504 PRO A CA 1
ATOM 4060 C C . PRO A 1 504 ? -13.264 13.936 20.793 1.00 96.44 504 PRO A C 1
ATOM 4062 O O . PRO A 1 504 ? -12.791 13.808 19.668 1.00 96.44 504 PRO A O 1
ATOM 4065 N N . GLU A 1 505 ? -13.260 12.945 21.685 1.00 93.81 505 GLU A N 1
ATOM 4066 C CA . GLU A 1 505 ? -12.699 11.617 21.413 1.00 93.81 505 GLU A CA 1
ATOM 4067 C C . GLU A 1 505 ? -13.796 10.599 21.075 1.00 93.81 505 GLU A C 1
ATOM 4069 O O . GLU A 1 505 ? -14.268 10.530 19.943 1.00 93.81 505 GLU A O 1
ATOM 4074 N N . ASN A 1 506 ? -14.204 9.800 22.063 1.00 95.69 506 ASN A N 1
ATOM 4075 C CA . ASN A 1 506 ? -15.070 8.648 21.896 1.00 95.69 506 ASN A CA 1
ATOM 4076 C C . ASN A 1 506 ? -16.434 8.905 22.534 1.00 95.69 506 ASN A C 1
ATOM 4078 O O . ASN A 1 506 ? -16.514 9.271 23.707 1.00 95.69 506 ASN A O 1
ATOM 4082 N N . PHE A 1 507 ? -17.501 8.644 21.783 1.00 96.19 507 PHE A N 1
ATOM 4083 C CA . PHE A 1 507 ? -18.881 8.825 22.231 1.00 96.19 507 PHE A CA 1
ATOM 4084 C C . PHE A 1 507 ? -19.668 7.529 22.076 1.00 96.19 507 PHE A C 1
ATOM 4086 O O . PHE A 1 507 ? -19.483 6.788 21.110 1.00 96.19 507 PHE A O 1
ATOM 4093 N N . VAL A 1 508 ? -20.549 7.241 23.036 1.00 96.62 508 VAL A N 1
ATOM 4094 C CA . VAL A 1 508 ? -21.353 6.013 23.033 1.00 96.62 508 VAL A CA 1
ATOM 4095 C C . VAL A 1 508 ? -22.744 6.302 22.479 1.00 96.62 508 VAL A C 1
ATOM 4097 O O . VAL A 1 508 ? -23.573 6.942 23.130 1.00 96.62 508 VAL A O 1
ATOM 4100 N N . ILE A 1 509 ? -23.019 5.757 21.301 1.00 96.44 509 ILE A N 1
ATOM 4101 C CA . ILE A 1 509 ? -24.347 5.710 20.699 1.00 96.44 509 ILE A CA 1
ATOM 4102 C C . ILE A 1 509 ? -25.125 4.543 21.310 1.00 96.44 509 ILE A C 1
ATOM 4104 O O . ILE A 1 509 ? -24.652 3.404 21.334 1.00 96.44 509 ILE A O 1
ATOM 4108 N N . LYS A 1 510 ? -26.318 4.833 21.830 1.00 95.69 510 LYS A N 1
ATOM 4109 C CA . LYS A 1 510 ? -27.260 3.860 22.391 1.00 95.69 510 LYS A CA 1
ATOM 4110 C C . LYS A 1 510 ? -28.331 3.557 21.351 1.00 95.69 510 LYS A C 1
ATOM 4112 O O . LYS A 1 510 ? -28.866 4.473 20.724 1.00 95.69 510 LYS A O 1
ATOM 4117 N N . SER A 1 511 ? -28.651 2.277 21.196 1.00 93.81 511 SER A N 1
ATOM 4118 C CA . SER A 1 511 ? -29.625 1.831 20.209 1.00 93.81 511 SER A CA 1
ATOM 4119 C C . SER A 1 511 ? -30.576 0.770 20.743 1.00 93.81 511 SER A C 1
ATOM 4121 O O . SER A 1 511 ? -30.233 -0.015 21.627 1.00 93.81 511 SER A O 1
ATOM 4123 N N . THR A 1 512 ? -31.770 0.729 20.156 1.00 93.12 512 THR A N 1
ATOM 4124 C CA . THR A 1 512 ? -32.753 -0.347 20.327 1.00 93.12 512 THR A CA 1
ATOM 4125 C C . THR A 1 512 ? -32.374 -1.630 19.573 1.00 93.12 512 THR A C 1
ATOM 4127 O O . THR A 1 512 ? -33.005 -2.668 19.772 1.00 93.12 512 THR A O 1
ATOM 4130 N N . ASN A 1 513 ? -31.325 -1.606 18.740 1.00 89.25 513 ASN A N 1
ATOM 4131 C CA . ASN A 1 513 ? -30.852 -2.769 17.998 1.00 89.25 513 ASN A CA 1
ATOM 4132 C C . ASN A 1 513 ? -30.240 -3.832 18.927 1.00 89.25 513 ASN A C 1
ATOM 4134 O O . ASN A 1 513 ? -29.194 -3.619 19.540 1.00 89.25 513 ASN A O 1
ATOM 4138 N N . ALA A 1 514 ? -30.835 -5.028 18.963 1.00 86.62 514 ALA A N 1
ATOM 4139 C CA . ALA A 1 514 ? -30.384 -6.119 19.831 1.00 86.62 514 ALA A CA 1
ATOM 4140 C C . ALA A 1 514 ? -28.938 -6.587 19.561 1.00 86.62 514 ALA A C 1
ATOM 4142 O O . ALA A 1 514 ? -28.263 -7.049 20.481 1.00 86.62 514 ALA A O 1
ATOM 4143 N N . LYS A 1 515 ? -28.441 -6.474 18.318 1.00 86.00 515 LYS A N 1
ATOM 4144 C CA . LYS A 1 515 ? -27.059 -6.856 17.965 1.00 86.00 515 LYS A CA 1
ATOM 4145 C C . LYS A 1 515 ? -26.046 -5.765 18.314 1.00 86.00 515 LYS A C 1
ATOM 4147 O O . LYS A 1 515 ? -24.900 -6.085 18.622 1.00 86.00 515 LYS A O 1
ATOM 4152 N N . LYS A 1 516 ? -26.459 -4.496 18.252 1.00 87.50 516 LYS A N 1
ATOM 4153 C CA . LYS A 1 516 ? -25.620 -3.317 18.508 1.00 87.50 516 LYS A CA 1
ATOM 4154 C C . LYS A 1 516 ? -26.294 -2.366 19.510 1.00 87.50 516 LYS A C 1
ATOM 4156 O O . LYS A 1 516 ? -26.587 -1.230 19.158 1.00 87.50 516 LYS A O 1
ATOM 4161 N N . PRO A 1 517 ? -26.519 -2.788 20.770 1.00 90.56 517 PRO A N 1
ATOM 4162 C CA . PRO A 1 517 ? -27.208 -1.950 21.757 1.00 90.56 517 PRO A CA 1
ATOM 4163 C C . PRO A 1 517 ? -26.382 -0.720 22.164 1.00 90.56 517 PRO A C 1
ATOM 4165 O O . PRO A 1 517 ? -26.927 0.289 22.615 1.00 90.56 517 PRO A O 1
ATOM 4168 N N . LYS A 1 518 ? -25.052 -0.814 22.030 1.00 93.31 518 LYS A N 1
ATOM 4169 C CA . LYS A 1 518 ? -24.095 0.268 22.260 1.00 93.31 518 LYS A CA 1
ATOM 4170 C C . LYS A 1 518 ? -23.002 0.217 21.201 1.00 93.31 518 LYS A C 1
ATOM 4172 O O . LYS A 1 518 ? -22.432 -0.851 20.972 1.00 93.31 518 LYS A O 1
ATOM 4177 N N . VAL A 1 519 ? -22.697 1.365 20.613 1.00 92.69 519 VAL A N 1
ATOM 4178 C CA . VAL A 1 519 ? -21.638 1.540 19.615 1.00 92.69 519 VAL A CA 1
ATOM 4179 C C . VAL A 1 519 ? -20.774 2.719 20.039 1.00 92.69 519 VAL A C 1
ATOM 4181 O O . VAL A 1 519 ? -21.301 3.765 20.406 1.00 92.69 519 VAL A O 1
ATOM 4184 N N . THR A 1 520 ? -19.456 2.545 20.030 1.00 94.75 520 THR A N 1
ATOM 4185 C CA . THR A 1 520 ? -18.516 3.621 20.359 1.00 94.75 520 THR A CA 1
ATOM 4186 C C . THR A 1 520 ? -18.000 4.229 19.066 1.00 94.75 520 THR A C 1
ATOM 4188 O O . THR A 1 520 ? -17.356 3.529 18.292 1.00 94.75 520 THR A O 1
ATOM 4191 N N . ILE A 1 521 ? -18.253 5.519 18.859 1.00 95.25 521 ILE A N 1
ATOM 4192 C CA . ILE A 1 521 ? -17.775 6.271 17.697 1.00 95.25 521 ILE A CA 1
ATOM 4193 C C . ILE A 1 521 ? -16.596 7.136 18.120 1.00 95.25 521 ILE A C 1
ATOM 4195 O O . ILE A 1 521 ? -16.700 7.897 19.084 1.00 95.25 521 ILE A O 1
ATOM 4199 N N . SER A 1 522 ? -15.494 7.030 17.379 1.00 96.19 522 SER A N 1
ATOM 4200 C CA . SER A 1 522 ? -14.334 7.909 17.520 1.00 96.19 522 SER A CA 1
ATOM 4201 C C . SER A 1 522 ? -14.503 9.118 16.601 1.00 96.19 522 SER A C 1
ATOM 4203 O O . SER A 1 522 ? -14.424 8.991 15.378 1.00 96.19 522 SER A O 1
ATOM 4205 N N . TYR A 1 523 ? -14.742 10.296 17.176 1.00 97.19 523 TYR A N 1
ATOM 4206 C CA . TYR A 1 523 ? -14.952 11.527 16.414 1.00 97.19 523 TYR A CA 1
ATOM 4207 C C . TYR A 1 523 ? -13.750 11.925 15.533 1.00 97.19 523 TYR A C 1
ATOM 4209 O O . TYR A 1 523 ? -13.990 12.316 14.389 1.00 97.19 523 TYR A O 1
ATOM 4217 N N . PRO A 1 524 ? -12.475 11.770 15.964 1.00 96.19 524 PRO A N 1
ATOM 4218 C CA . PRO A 1 524 ? -11.325 12.027 15.096 1.00 96.19 524 PRO A CA 1
ATOM 4219 C C . PRO A 1 524 ? -11.300 11.159 13.829 1.00 96.19 524 PRO A C 1
ATOM 4221 O O . PRO A 1 524 ? -10.873 11.626 12.778 1.00 96.19 524 PRO A O 1
ATOM 4224 N N . GLY A 1 525 ? -11.770 9.911 13.913 1.00 95.69 525 GLY A N 1
ATOM 4225 C CA . GLY A 1 525 ? -11.910 9.032 12.748 1.00 95.69 525 GLY A CA 1
ATOM 4226 C C . GLY A 1 525 ? -13.084 9.452 11.868 1.00 95.69 525 GLY A C 1
ATOM 4227 O O . GLY A 1 525 ? -12.908 9.704 10.678 1.00 95.69 525 GLY A O 1
ATOM 4228 N N . ALA A 1 526 ? -14.259 9.627 12.477 1.00 96.81 526 ALA A N 1
ATOM 4229 C CA . ALA A 1 526 ? -15.488 9.993 11.775 1.00 96.81 526 ALA A CA 1
ATOM 4230 C C . ALA A 1 526 ? -15.353 11.308 10.983 1.00 96.81 526 ALA A C 1
ATOM 4232 O O . ALA A 1 526 ? -15.802 11.393 9.840 1.00 96.81 526 ALA A O 1
ATOM 4233 N N . MET A 1 527 ? -14.693 12.329 11.551 1.00 96.19 527 MET A N 1
ATOM 4234 C CA . MET A 1 527 ? -14.491 13.613 10.864 1.00 96.19 527 MET A CA 1
ATOM 4235 C C . MET A 1 527 ? -13.596 13.491 9.621 1.00 96.19 527 MET A C 1
ATOM 4237 O O . MET A 1 527 ? -13.771 14.249 8.672 1.00 96.19 527 MET A O 1
ATOM 4241 N N . LEU A 1 528 ? -12.645 12.550 9.605 1.00 97.06 528 LEU A N 1
ATOM 4242 C CA . LEU A 1 528 ? -11.819 12.291 8.426 1.00 97.06 528 LEU A CA 1
ATOM 4243 C C . LEU A 1 528 ? -12.555 11.410 7.413 1.00 97.06 528 LEU A C 1
ATOM 4245 O O . LEU A 1 528 ? -12.440 11.642 6.213 1.00 97.06 528 LEU A O 1
ATOM 4249 N N . ASN A 1 529 ? -13.349 10.445 7.875 1.00 97.19 529 ASN A N 1
ATOM 4250 C CA . ASN A 1 529 ? -14.128 9.564 7.005 1.00 97.19 529 ASN A CA 1
ATOM 4251 C C . ASN A 1 529 ? -15.152 10.331 6.169 1.00 97.19 529 ASN A C 1
ATOM 4253 O O . ASN A 1 529 ? -15.230 10.106 4.962 1.00 97.19 529 ASN A O 1
ATOM 4257 N N . ILE A 1 530 ? -15.862 11.300 6.758 1.00 95.56 530 ILE A N 1
ATOM 4258 C CA . ILE A 1 530 ? -16.796 12.136 5.991 1.00 95.56 530 ILE A CA 1
ATOM 4259 C C . ILE A 1 530 ? -16.074 13.004 4.946 1.00 95.56 530 ILE A C 1
ATOM 4261 O O . ILE A 1 530 ? -16.558 13.128 3.822 1.00 95.56 530 ILE A O 1
ATOM 4265 N N . LEU A 1 531 ? -14.881 13.529 5.256 1.00 95.00 531 LEU A N 1
ATOM 4266 C CA . LEU A 1 531 ? -14.061 14.256 4.279 1.00 95.00 531 LEU A CA 1
ATOM 4267 C C . LEU A 1 531 ? -13.632 13.351 3.120 1.00 95.00 531 LEU A C 1
ATOM 4269 O O . LEU A 1 531 ? -13.714 13.742 1.956 1.00 95.00 531 LEU A O 1
ATOM 4273 N N . VAL A 1 532 ? -13.213 12.121 3.425 1.00 96.19 532 VAL A N 1
ATOM 4274 C CA . VAL A 1 532 ? -12.855 11.130 2.404 1.00 96.19 532 VAL A CA 1
ATOM 4275 C C . VAL A 1 532 ? -14.066 10.754 1.554 1.00 96.19 532 VAL A C 1
ATOM 4277 O O . VAL A 1 532 ? -13.954 10.651 0.330 1.00 96.19 532 VAL A O 1
ATOM 4280 N N . LYS A 1 533 ? -15.233 10.581 2.178 1.00 95.38 533 LYS A N 1
ATOM 4281 C CA . LYS A 1 533 ? -16.489 10.305 1.484 1.00 95.38 533 LYS A CA 1
ATOM 4282 C C . LYS A 1 533 ? -16.818 11.418 0.493 1.00 95.38 533 LYS A C 1
ATOM 4284 O O . LYS A 1 533 ? -17.092 11.129 -0.668 1.00 95.38 533 LYS A O 1
ATOM 4289 N N . GLU A 1 534 ? -16.760 12.673 0.912 1.00 94.31 534 GLU A N 1
ATOM 4290 C CA . GLU A 1 534 ? -17.107 13.810 0.054 1.00 94.31 534 GLU A CA 1
ATOM 4291 C C . GLU A 1 534 ? -16.081 14.057 -1.057 1.00 94.31 534 GLU A C 1
ATOM 4293 O O . GLU A 1 534 ? -16.463 14.362 -2.185 1.00 94.31 534 GLU A O 1
ATOM 4298 N N . GLY A 1 535 ? -14.789 13.900 -0.760 1.00 95.31 535 GLY A N 1
ATOM 4299 C CA . GLY A 1 535 ? -13.717 14.204 -1.709 1.00 95.31 535 GLY A CA 1
ATOM 4300 C C . GLY A 1 535 ? -13.393 13.084 -2.701 1.00 95.31 535 GLY A C 1
ATOM 4301 O O . GLY A 1 535 ? -12.882 13.365 -3.785 1.00 95.31 535 GLY A O 1
ATOM 4302 N N . PHE A 1 536 ? -13.652 11.818 -2.347 1.00 97.31 536 PHE A N 1
ATOM 4303 C CA . PHE A 1 536 ? -13.078 10.665 -3.061 1.00 97.31 536 PHE A CA 1
ATOM 4304 C C . PHE A 1 536 ? -14.083 9.565 -3.432 1.00 97.31 536 PHE A C 1
ATOM 4306 O O . PHE A 1 536 ? -13.670 8.491 -3.876 1.00 97.31 536 PHE A O 1
ATOM 4313 N N . THR A 1 537 ? -15.391 9.808 -3.298 1.00 97.94 537 THR A N 1
ATOM 4314 C CA . THR A 1 537 ? -16.412 8.860 -3.777 1.00 97.94 537 THR A CA 1
ATOM 4315 C C . THR A 1 537 ? -16.408 8.752 -5.302 1.00 97.94 537 THR A C 1
ATOM 4317 O O . THR A 1 537 ? -16.220 9.727 -6.031 1.00 97.94 537 THR A O 1
ATOM 4320 N N . ASN A 1 538 ? -16.599 7.532 -5.801 1.00 98.12 538 ASN A N 1
ATOM 4321 C CA . ASN A 1 538 ? -16.787 7.268 -7.218 1.00 98.12 538 ASN A CA 1
ATOM 4322 C C . ASN A 1 538 ? -18.279 7.112 -7.535 1.00 98.12 538 ASN A C 1
ATOM 4324 O O . ASN A 1 538 ? -18.836 6.030 -7.371 1.00 98.12 538 ASN A O 1
ATOM 4328 N N . ASP A 1 539 ? -18.900 8.172 -8.051 1.00 97.56 539 ASP A N 1
ATOM 4329 C CA . ASP A 1 539 ? -20.305 8.170 -8.500 1.00 97.56 539 ASP A CA 1
ATOM 4330 C C . ASP A 1 539 ? -20.501 7.603 -9.920 1.00 97.56 539 ASP A C 1
ATOM 4332 O O . ASP A 1 539 ? -21.609 7.594 -10.455 1.00 97.56 539 ASP A O 1
ATOM 4336 N N . GLN A 1 540 ? -19.419 7.147 -10.560 1.00 97.19 540 GLN A N 1
ATOM 4337 C CA . GLN A 1 540 ? -19.423 6.567 -11.908 1.00 97.19 540 GLN A CA 1
ATOM 4338 C C . GLN A 1 540 ? -19.278 5.039 -11.885 1.00 97.19 540 GLN A C 1
ATOM 4340 O O . GLN A 1 540 ? -19.083 4.432 -12.940 1.00 97.19 540 GLN A O 1
ATOM 4345 N N . TYR A 1 541 ? -19.346 4.406 -10.708 1.00 98.06 541 TYR A N 1
ATOM 4346 C CA . TYR A 1 541 ? -19.124 2.971 -10.567 1.00 98.06 541 TYR A CA 1
ATOM 4347 C C . TYR A 1 541 ? -20.227 2.188 -11.277 1.00 98.06 541 TYR A C 1
ATOM 4349 O O . TYR A 1 541 ? -21.390 2.273 -10.889 1.00 98.06 541 TYR A O 1
ATOM 4357 N N . GLN A 1 542 ? -19.875 1.418 -12.307 1.00 96.81 542 GLN A N 1
ATOM 4358 C CA . GLN A 1 542 ? -20.841 0.640 -13.080 1.00 96.81 542 GLN A CA 1
ATOM 4359 C C . GLN A 1 542 ? -20.624 -0.863 -12.899 1.00 96.81 542 GLN A C 1
ATOM 4361 O O . GLN A 1 542 ? -19.505 -1.377 -12.978 1.00 96.81 542 GLN A O 1
ATOM 4366 N N . GLU A 1 543 ? -21.725 -1.571 -12.665 1.00 94.31 543 GLU A N 1
ATOM 4367 C CA . GLU A 1 543 ? -21.761 -3.025 -12.513 1.00 94.31 543 GLU A CA 1
ATOM 4368 C C . GLU A 1 543 ? -22.745 -3.626 -13.511 1.00 94.31 543 GLU A C 1
ATOM 4370 O O . GLU A 1 543 ? -23.805 -3.060 -13.787 1.00 94.31 543 GLU A O 1
ATOM 4375 N N . LEU A 1 544 ? -22.360 -4.766 -14.081 1.00 94.38 544 LEU A N 1
ATOM 4376 C CA . LEU A 1 544 ? -23.186 -5.505 -15.024 1.00 94.38 544 LEU A CA 1
ATOM 4377 C C . LEU A 1 544 ? -24.307 -6.208 -14.248 1.00 94.38 544 LEU A C 1
ATOM 4379 O O . LEU A 1 544 ? -24.034 -7.098 -13.446 1.00 94.38 544 LEU A O 1
ATOM 4383 N N . GLN A 1 545 ? -25.554 -5.803 -14.482 1.00 93.25 545 GLN A N 1
ATOM 4384 C CA . GLN A 1 545 ? -26.728 -6.375 -13.821 1.00 93.25 545 GLN A CA 1
ATOM 4385 C C . GLN A 1 545 ? -27.298 -7.557 -14.608 1.00 93.25 545 GLN A C 1
ATOM 4387 O O . GLN A 1 545 ? -27.644 -8.577 -14.017 1.00 93.25 545 GLN A O 1
ATOM 4392 N N . ASP A 1 546 ? -27.379 -7.428 -15.934 1.00 92.19 546 ASP A N 1
ATOM 4393 C CA . ASP A 1 546 ? -27.851 -8.491 -16.820 1.00 92.19 546 ASP A CA 1
ATOM 4394 C C . ASP A 1 546 ? -26.831 -8.746 -17.945 1.00 92.19 546 ASP A C 1
ATOM 4396 O O . ASP A 1 546 ? -26.696 -7.919 -18.854 1.00 92.19 546 ASP A O 1
ATOM 4400 N N . PRO A 1 547 ? -26.118 -9.889 -17.910 1.00 91.00 547 PRO A N 1
ATOM 4401 C CA . PRO A 1 547 ? -25.174 -10.277 -18.953 1.00 91.00 547 PRO A CA 1
ATOM 4402 C C . PRO A 1 547 ? -25.807 -10.506 -20.329 1.00 91.00 547 PRO A C 1
ATOM 4404 O O . PRO A 1 547 ? -25.108 -10.363 -21.328 1.00 91.00 547 PRO A O 1
ATOM 4407 N N . ALA A 1 548 ? -27.095 -10.861 -20.406 1.00 93.25 548 ALA A N 1
ATOM 4408 C CA . ALA A 1 548 ? -27.746 -11.159 -21.681 1.00 93.25 548 ALA A CA 1
ATOM 4409 C C . ALA A 1 548 ? -28.060 -9.882 -22.472 1.00 93.25 548 ALA A C 1
ATOM 4411 O O . ALA A 1 548 ? -27.833 -9.829 -23.679 1.00 93.25 548 ALA A O 1
ATOM 4412 N N . SER A 1 549 ? -28.554 -8.846 -21.790 1.00 92.31 549 SER A N 1
ATOM 4413 C CA . SER A 1 549 ? -28.835 -7.539 -22.398 1.00 92.31 549 SER A CA 1
ATOM 4414 C C . SER A 1 549 ? -27.667 -6.546 -22.325 1.00 92.31 549 SER A C 1
ATOM 4416 O O . SER A 1 549 ? -27.763 -5.462 -22.898 1.00 92.31 549 SER A O 1
AT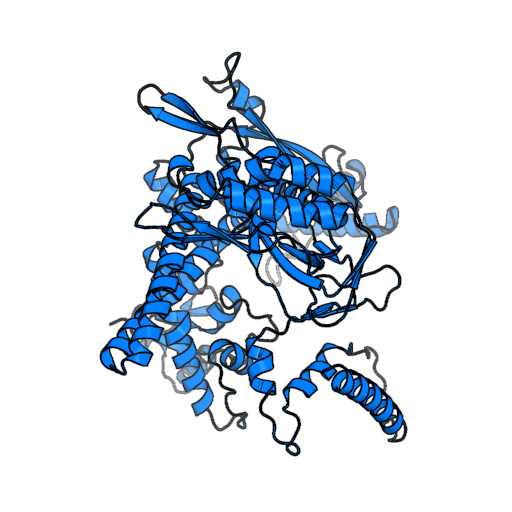OM 4418 N N . LEU A 1 550 ? -26.573 -6.899 -21.634 1.00 92.88 550 LEU A N 1
ATOM 4419 C CA . LEU A 1 550 ? -25.450 -6.007 -21.315 1.00 92.88 550 LEU A CA 1
ATOM 4420 C C . LEU A 1 550 ? -25.903 -4.728 -20.590 1.00 92.88 550 LEU A C 1
ATOM 4422 O O . LEU A 1 550 ? -25.421 -3.624 -20.861 1.00 92.88 550 LEU A O 1
ATOM 4426 N N . THR A 1 551 ? -26.848 -4.882 -19.661 1.00 93.12 551 THR A N 1
ATOM 4427 C CA . THR A 1 551 ? -27.390 -3.769 -18.875 1.00 93.12 551 THR A CA 1
ATOM 4428 C C . THR A 1 551 ? -26.505 -3.490 -17.667 1.00 93.12 551 THR A C 1
ATOM 4430 O O . THR A 1 551 ? -26.252 -4.374 -16.847 1.00 93.12 551 THR A O 1
ATOM 4433 N N . TYR A 1 552 ? -26.065 -2.237 -17.539 1.00 94.69 552 TYR A N 1
ATOM 4434 C CA . TYR A 1 552 ? -25.238 -1.759 -16.433 1.00 94.69 552 TYR A CA 1
ATOM 4435 C C . TYR A 1 552 ? -26.028 -0.833 -15.509 1.00 94.69 552 TYR A C 1
ATOM 4437 O O . TYR A 1 552 ? -26.786 0.017 -15.979 1.00 94.69 552 TYR A O 1
ATOM 4445 N N . VAL A 1 553 ? -25.785 -0.950 -14.205 1.00 95.31 553 VAL A N 1
ATOM 4446 C CA . VAL A 1 553 ? -26.309 -0.038 -13.182 1.00 95.31 553 VAL A CA 1
ATOM 4447 C C . VAL A 1 553 ? -25.165 0.790 -12.616 1.00 95.31 553 VAL A C 1
ATOM 4449 O O . VAL A 1 553 ? -24.102 0.255 -12.300 1.00 95.31 553 VAL A O 1
ATOM 4452 N N . THR A 1 554 ? -25.394 2.096 -12.490 1.00 96.56 554 THR A N 1
ATOM 4453 C CA . THR A 1 554 ? -24.460 3.018 -11.839 1.00 96.56 554 THR A CA 1
ATOM 4454 C C . THR A 1 554 ? -24.785 3.123 -10.355 1.00 96.56 554 THR A C 1
ATOM 4456 O O . THR A 1 554 ? -25.949 3.286 -9.987 1.00 96.56 554 THR A O 1
ATOM 4459 N N . ARG A 1 555 ? -23.759 3.080 -9.507 1.00 96.19 555 ARG A N 1
ATOM 4460 C CA . ARG A 1 555 ? -23.859 3.334 -8.068 1.00 96.19 555 ARG A CA 1
ATOM 4461 C C . ARG A 1 555 ? -22.676 4.167 -7.580 1.00 96.19 555 ARG A C 1
ATOM 4463 O O . ARG A 1 555 ? -21.637 4.213 -8.232 1.00 96.19 555 ARG A O 1
ATOM 4470 N N . SER A 1 556 ? -22.832 4.796 -6.422 1.00 96.50 556 SER A N 1
ATOM 4471 C CA . SER A 1 556 ? -21.721 5.438 -5.721 1.00 96.50 556 SER A CA 1
ATOM 4472 C C . SER A 1 556 ? -20.954 4.395 -4.914 1.00 96.50 556 SER A C 1
ATOM 4474 O O . SER A 1 556 ? -21.555 3.628 -4.161 1.00 96.50 556 SER A O 1
ATOM 4476 N N . GLU A 1 557 ? -19.634 4.366 -5.057 1.00 96.31 557 GLU A N 1
ATOM 4477 C CA . GLU A 1 557 ? -18.750 3.484 -4.290 1.00 96.31 557 GLU A CA 1
ATOM 4478 C C . GLU A 1 557 ? -17.690 4.313 -3.565 1.00 96.31 557 GLU A C 1
ATOM 4480 O O . GLU A 1 557 ? -17.048 5.181 -4.160 1.00 96.31 557 GLU A O 1
ATOM 4485 N N . ASN A 1 558 ? -17.493 4.025 -2.280 1.00 96.31 558 ASN A N 1
ATOM 4486 C CA . ASN A 1 558 ? -16.333 4.463 -1.513 1.00 96.31 558 ASN A CA 1
ATOM 4487 C C . ASN A 1 558 ? -16.120 3.495 -0.354 1.00 96.31 558 ASN A C 1
ATOM 4489 O O . ASN A 1 558 ? -17.015 3.306 0.468 1.00 96.31 558 ASN A O 1
ATOM 4493 N N . SER A 1 559 ? -14.949 2.870 -0.306 1.00 93.06 559 SER A N 1
ATOM 4494 C CA . SER A 1 559 ? -14.588 1.922 0.747 1.00 93.06 559 SER A CA 1
ATOM 4495 C C . SER A 1 559 ? -13.349 2.351 1.532 1.00 93.06 559 SER A C 1
ATOM 4497 O O . SER A 1 559 ? -12.661 1.501 2.101 1.00 93.06 559 SER A O 1
ATOM 4499 N N . ILE A 1 560 ? -13.001 3.636 1.490 1.00 95.81 560 ILE A N 1
ATOM 4500 C CA . ILE A 1 560 ? -11.796 4.196 2.100 1.00 95.81 560 ILE A CA 1
ATOM 4501 C C . ILE A 1 560 ? -12.174 4.781 3.460 1.00 95.81 560 ILE A C 1
ATOM 4503 O O . ILE A 1 560 ? -12.946 5.731 3.530 1.00 95.81 560 ILE A O 1
ATOM 4507 N N . PHE A 1 561 ? -11.599 4.228 4.529 1.00 94.62 561 PHE A N 1
ATOM 4508 C CA . PHE A 1 561 ? -11.881 4.647 5.900 1.00 94.62 561 PHE A CA 1
ATOM 4509 C C . PHE A 1 561 ? -10.591 4.747 6.713 1.00 94.62 561 PHE A C 1
ATOM 4511 O O . PHE A 1 561 ? -9.715 3.881 6.618 1.00 94.62 561 PHE A O 1
ATOM 4518 N N . PHE A 1 562 ? -10.499 5.789 7.529 1.00 95.31 562 PHE A N 1
ATOM 4519 C CA . PHE A 1 562 ? -9.539 5.920 8.610 1.00 95.31 562 PHE A CA 1
ATOM 4520 C C . PHE A 1 562 ? -9.943 5.026 9.790 1.00 95.31 562 PHE A C 1
ATOM 4522 O O . PHE A 1 562 ? -11.072 5.058 10.278 1.00 95.31 562 PHE A O 1
ATOM 4529 N N . GLU A 1 563 ? -8.984 4.242 10.266 1.00 91.44 563 GLU A N 1
ATOM 4530 C CA . GLU A 1 563 ? -8.975 3.595 11.568 1.00 91.44 563 GLU A CA 1
ATOM 4531 C C . GLU A 1 563 ? -8.191 4.496 12.546 1.00 91.44 563 GLU A C 1
ATOM 4533 O O . GLU A 1 563 ? -7.170 5.098 12.199 1.00 91.44 563 GLU A O 1
ATOM 4538 N N . VAL A 1 564 ? -8.676 4.598 13.783 1.00 92.31 564 VAL A N 1
ATOM 4539 C CA . VAL A 1 564 ? -8.018 5.362 14.852 1.00 92.31 564 VAL A CA 1
ATOM 4540 C C . VAL A 1 564 ? -7.295 4.395 15.778 1.00 92.31 564 VAL A C 1
ATOM 4542 O O . VAL A 1 564 ? -7.892 3.432 16.262 1.00 92.31 564 VAL A O 1
ATOM 4545 N N . ASP A 1 565 ? -6.026 4.675 16.052 1.00 89.19 565 ASP A N 1
ATOM 4546 C CA . ASP A 1 565 ? -5.209 3.932 17.006 1.00 89.19 565 ASP A CA 1
ATOM 4547 C C . ASP A 1 565 ? -4.590 4.888 18.042 1.00 89.19 565 ASP A C 1
ATOM 4549 O O . ASP A 1 565 ? -4.030 5.936 17.704 1.00 89.19 565 ASP A O 1
ATOM 4553 N N . GLY A 1 566 ? -4.741 4.546 19.323 1.00 85.94 566 GLY A N 1
ATOM 4554 C CA . GLY A 1 566 ? -4.463 5.418 20.466 1.00 85.94 566 GLY A CA 1
ATOM 4555 C C . GLY A 1 566 ? -5.679 5.636 21.388 1.00 85.94 566 GLY A C 1
ATOM 4556 O O . GLY A 1 566 ? -6.688 4.938 21.254 1.00 85.94 566 GLY A O 1
ATOM 4557 N N . PRO A 1 567 ? -5.596 6.585 22.339 1.00 90.12 567 PRO A N 1
ATOM 4558 C CA . PRO A 1 567 ? -4.478 7.504 22.546 1.00 90.12 567 PRO A CA 1
ATOM 4559 C C . PRO A 1 567 ? -3.234 6.809 23.128 1.00 90.12 567 PRO A C 1
ATOM 4561 O O . PRO A 1 567 ? -3.322 5.914 23.969 1.00 90.12 567 PRO A O 1
ATOM 4564 N N . TYR A 1 568 ? -2.056 7.233 22.675 1.00 92.44 568 TYR A N 1
ATOM 4565 C CA . TYR A 1 568 ? -0.752 6.764 23.150 1.00 92.44 568 TYR A CA 1
ATOM 4566 C C . TYR A 1 568 ? -0.228 7.618 24.314 1.00 92.44 568 TYR A C 1
ATOM 4568 O O . TYR A 1 568 ? -0.528 8.806 24.415 1.00 92.44 568 TYR A O 1
ATOM 4576 N N . LEU A 1 569 ? 0.616 7.030 25.172 1.00 90.94 569 LEU A N 1
ATOM 4577 C CA . LEU A 1 569 ? 1.227 7.743 26.303 1.00 90.94 569 LEU A CA 1
ATOM 4578 C C . LEU A 1 569 ? 2.380 8.654 25.883 1.00 90.94 569 LEU A C 1
ATOM 4580 O O . LEU A 1 569 ? 2.573 9.721 26.460 1.00 90.94 569 LEU A O 1
ATOM 4584 N N . ALA A 1 570 ? 3.187 8.222 24.912 1.00 92.00 570 ALA A N 1
ATOM 4585 C CA . ALA A 1 570 ? 4.350 8.974 24.473 1.00 92.00 570 ALA A CA 1
ATOM 4586 C C . ALA A 1 570 ? 4.728 8.675 23.021 1.00 92.00 570 ALA A C 1
ATOM 4588 O O . ALA A 1 570 ? 4.574 7.553 22.539 1.00 92.00 570 ALA A O 1
ATOM 4589 N N . MET A 1 571 ? 5.312 9.669 22.359 1.00 92.75 571 MET A N 1
ATOM 4590 C CA . MET A 1 571 ? 5.920 9.554 21.040 1.00 92.75 571 MET A CA 1
ATOM 4591 C C . MET A 1 571 ? 7.228 10.344 21.011 1.00 92.75 571 MET A C 1
ATOM 4593 O O . MET A 1 571 ? 7.278 11.513 21.398 1.00 92.75 571 MET A O 1
ATOM 4597 N N . ILE A 1 572 ? 8.301 9.699 20.554 1.00 91.94 572 ILE A N 1
ATOM 4598 C CA . ILE A 1 572 ? 9.634 10.304 20.465 1.00 91.94 572 ILE A CA 1
ATOM 4599 C C . ILE A 1 572 ? 10.096 10.284 19.009 1.00 91.94 572 ILE A C 1
ATOM 4601 O O . ILE A 1 572 ? 10.222 9.213 18.406 1.00 91.94 572 ILE A O 1
ATOM 4605 N N . LEU A 1 573 ? 10.377 11.472 18.472 1.00 90.19 573 LEU A N 1
ATOM 4606 C CA . LEU A 1 573 ? 10.785 11.707 17.087 1.00 90.19 573 LEU A CA 1
ATOM 4607 C C . LEU A 1 573 ? 12.187 12.341 17.038 1.00 90.19 573 LEU A C 1
ATOM 4609 O O . LEU A 1 573 ? 12.381 13.427 17.592 1.00 90.19 573 LEU A O 1
ATOM 4613 N N . PRO A 1 574 ? 13.182 11.698 16.400 1.00 87.88 574 PRO A N 1
ATOM 4614 C CA . PRO A 1 574 ? 14.550 12.190 16.356 1.00 87.88 574 PRO A CA 1
ATOM 4615 C C . PRO A 1 574 ? 14.724 13.323 15.335 1.00 87.88 574 PRO A C 1
ATOM 4617 O O . PRO A 1 574 ? 14.104 13.338 14.272 1.00 87.88 574 PRO A O 1
ATOM 4620 N N . ALA A 1 575 ? 15.646 14.240 15.625 1.00 85.62 575 ALA A N 1
ATOM 4621 C CA . ALA A 1 575 ? 16.060 15.295 14.702 1.00 85.62 575 ALA A CA 1
ATOM 4622 C C . ALA A 1 575 ? 17.264 14.862 13.842 1.00 85.62 575 ALA A C 1
ATOM 4624 O O . ALA A 1 575 ? 18.061 14.008 14.243 1.00 85.62 575 ALA A O 1
ATOM 4625 N N . SER A 1 576 ? 17.408 15.457 12.654 1.00 86.94 576 SER A N 1
ATOM 4626 C CA . SER A 1 576 ? 18.620 15.297 11.840 1.00 86.94 576 SER A CA 1
ATOM 4627 C C . SER A 1 576 ? 19.791 16.073 12.442 1.00 86.94 576 SER A C 1
ATOM 4629 O O . SER A 1 576 ? 19.600 17.029 13.188 1.00 86.94 576 SER A O 1
ATOM 4631 N N . LYS A 1 577 ? 21.014 15.688 12.064 1.00 86.00 577 LYS A N 1
ATOM 4632 C CA . LYS A 1 577 ? 22.217 16.498 12.315 1.00 86.00 577 LYS A CA 1
ATOM 4633 C C . LYS A 1 577 ? 22.356 17.666 11.335 1.00 86.00 577 LYS A C 1
ATOM 4635 O O . LYS A 1 577 ? 23.061 18.619 11.634 1.00 86.00 577 LYS A O 1
ATOM 4640 N N . GLU A 1 578 ? 21.734 17.559 10.164 1.00 84.81 578 GLU A N 1
ATOM 4641 C CA . GLU A 1 578 ? 21.760 18.595 9.131 1.00 84.81 578 GLU A CA 1
ATOM 4642 C C . GLU A 1 578 ? 20.615 19.584 9.349 1.00 84.81 578 GLU A C 1
ATOM 4644 O O . GLU A 1 578 ? 19.458 19.174 9.485 1.00 84.81 578 GLU A O 1
ATOM 4649 N N . GLU A 1 579 ? 20.940 20.876 9.351 1.00 79.69 579 GLU A N 1
ATOM 4650 C CA . GLU A 1 579 ? 19.959 21.952 9.460 1.00 79.69 579 GLU A CA 1
ATOM 4651 C C . GLU A 1 579 ? 18.917 21.860 8.334 1.00 79.69 579 GLU A C 1
ATOM 4653 O O . GLU A 1 579 ? 19.232 21.543 7.186 1.00 79.69 579 GLU A O 1
ATOM 4658 N N . GLY A 1 580 ? 17.646 22.074 8.679 1.00 75.19 580 GLY A N 1
ATOM 4659 C CA . GLY A 1 580 ? 16.530 22.020 7.730 1.00 75.19 580 GLY A CA 1
ATOM 4660 C C . GLY A 1 580 ? 16.129 20.615 7.260 1.00 75.19 580 GLY A C 1
ATOM 4661 O O . GLY A 1 580 ? 15.085 20.474 6.624 1.00 75.19 580 GLY A O 1
ATOM 4662 N N . LYS A 1 581 ? 16.880 19.555 7.596 1.00 77.94 581 LYS A N 1
ATOM 4663 C CA . LYS A 1 581 ? 16.482 18.169 7.301 1.00 77.94 581 LYS A CA 1
ATOM 4664 C C . LYS A 1 581 ? 15.869 17.504 8.527 1.00 77.94 581 LYS A C 1
ATOM 4666 O O . LYS A 1 581 ? 16.321 17.684 9.650 1.00 77.94 581 LYS A O 1
ATOM 4671 N N . LYS A 1 582 ? 14.847 16.680 8.312 1.00 78.38 582 LYS A N 1
ATOM 4672 C CA . LYS A 1 582 ? 14.207 15.873 9.360 1.00 78.38 582 LYS A CA 1
ATOM 4673 C C . LYS A 1 582 ? 14.330 14.392 9.022 1.00 78.38 582 LYS A C 1
ATOM 4675 O O . LYS A 1 582 ? 14.399 14.019 7.849 1.00 78.38 582 LYS A O 1
ATOM 4680 N N . LEU A 1 583 ? 14.405 13.552 10.051 1.00 76.94 583 LEU A N 1
ATOM 4681 C CA . LEU A 1 583 ? 14.505 12.106 9.883 1.00 76.94 583 LEU A CA 1
ATOM 4682 C C . LEU A 1 583 ? 13.102 11.522 9.726 1.00 76.94 583 LEU A C 1
ATOM 4684 O O . LEU A 1 583 ? 12.292 11.599 10.640 1.00 76.94 583 LEU A O 1
ATOM 4688 N N . LYS A 1 584 ? 12.832 10.934 8.562 1.00 81.50 584 LYS A N 1
ATOM 4689 C CA . LYS A 1 584 ? 11.570 10.244 8.266 1.00 81.50 584 LYS A CA 1
ATOM 4690 C C . LYS A 1 584 ? 11.647 8.777 8.711 1.00 81.50 584 LYS A C 1
ATOM 4692 O O . LYS A 1 584 ? 12.738 8.196 8.685 1.00 81.50 584 LYS A O 1
ATOM 4697 N N . LYS A 1 585 ? 10.508 8.166 9.053 1.00 77.12 585 LYS A N 1
ATOM 4698 C CA . LYS A 1 585 ? 10.359 6.732 9.372 1.00 77.12 585 LYS A CA 1
ATOM 4699 C C . LYS A 1 585 ? 11.203 6.260 10.559 1.00 77.12 585 LYS A C 1
ATOM 4701 O O . LYS A 1 585 ? 11.709 5.136 10.574 1.00 77.12 585 LYS A O 1
ATOM 4706 N N . ARG A 1 586 ? 11.404 7.128 11.555 1.00 77.00 586 ARG A N 1
ATOM 4707 C CA . ARG A 1 586 ? 12.128 6.805 12.797 1.00 77.00 586 ARG A CA 1
ATOM 4708 C C . ARG A 1 586 ? 11.349 7.350 13.987 1.00 77.00 586 ARG A C 1
ATOM 4710 O O . ARG A 1 586 ? 11.330 8.555 14.189 1.00 77.00 586 ARG A O 1
ATOM 4717 N N . LYS A 1 587 ? 10.748 6.466 14.784 1.00 75.31 587 LYS A N 1
ATOM 4718 C CA . LYS A 1 587 ? 9.972 6.834 15.976 1.00 75.31 587 LYS A CA 1
ATOM 4719 C C . LYS A 1 587 ? 10.031 5.760 17.055 1.00 75.31 587 LYS A C 1
ATOM 4721 O O . LYS A 1 587 ? 10.282 4.593 16.754 1.00 75.31 587 LYS A O 1
ATOM 4726 N N . LEU A 1 588 ? 9.784 6.162 18.299 1.00 75.31 588 LEU A N 1
ATOM 4727 C CA . LEU A 1 588 ? 9.600 5.265 19.440 1.00 75.31 588 LEU A CA 1
ATOM 4728 C C . LEU A 1 588 ? 8.280 5.589 20.142 1.00 75.31 588 LEU A C 1
ATOM 4730 O O . LEU A 1 588 ? 7.999 6.759 20.404 1.00 75.31 588 LEU A O 1
ATOM 4734 N N . MET A 1 589 ? 7.500 4.549 20.447 1.00 65.69 589 MET A N 1
ATOM 4735 C CA . MET A 1 589 ? 6.171 4.664 21.056 1.00 65.69 589 MET A CA 1
ATOM 4736 C C . MET A 1 589 ? 5.999 3.583 22.125 1.00 65.69 589 MET A C 1
ATOM 4738 O O . MET A 1 589 ? 5.810 2.411 21.791 1.00 65.69 589 MET A O 1
ATOM 4742 N N . PRO A 1 590 ? 6.123 3.936 23.410 1.00 63.84 590 PRO A N 1
ATOM 4743 C CA . PRO A 1 590 ? 5.805 3.037 24.510 1.00 63.84 590 PRO A CA 1
ATOM 4744 C C . PRO A 1 590 ? 4.283 2.843 24.602 1.00 63.84 590 PRO A C 1
ATOM 4746 O O . PRO A 1 590 ? 3.541 3.824 24.655 1.00 63.84 590 PRO A O 1
ATOM 4749 N N . SER A 1 591 ? 3.810 1.593 24.639 1.00 51.34 591 SER A N 1
ATOM 4750 C CA . SER A 1 591 ? 2.404 1.296 24.951 1.00 51.34 591 SER A CA 1
ATOM 4751 C C . SER A 1 591 ? 2.147 1.317 26.465 1.00 51.34 591 SER A C 1
ATOM 4753 O O . SER A 1 591 ? 3.074 1.248 27.274 1.00 51.34 591 SER A O 1
ATOM 4755 N N . THR A 1 592 ? 0.877 1.374 26.865 1.00 47.72 592 THR A N 1
ATOM 4756 C CA . THR A 1 592 ? 0.433 1.259 28.268 1.00 47.72 592 THR A CA 1
ATOM 4757 C C . THR A 1 592 ? 0.914 -0.036 28.941 1.00 47.72 592 THR A C 1
ATOM 4759 O O . THR A 1 592 ? 1.330 -0.006 30.098 1.00 47.72 592 THR A O 1
ATOM 4762 N N . GLU A 1 593 ? 0.958 -1.159 28.213 1.00 37.78 593 GLU A N 1
ATOM 4763 C CA . GLU A 1 593 ? 1.509 -2.435 28.709 1.00 37.78 593 GLU A CA 1
ATOM 4764 C C . GLU A 1 593 ? 3.020 -2.371 28.987 1.00 37.78 593 GLU A C 1
ATOM 4766 O O . GLU A 1 593 ? 3.500 -2.988 29.939 1.00 37.78 593 GLU A O 1
ATOM 4771 N N . TRP A 1 594 ? 3.776 -1.587 28.208 1.00 36.72 594 TRP A N 1
ATOM 4772 C CA . TRP A 1 594 ? 5.215 -1.398 28.428 1.00 36.72 594 TRP A CA 1
ATOM 4773 C C . TRP A 1 594 ? 5.523 -0.698 29.758 1.00 36.72 594 TRP A C 1
ATOM 4775 O O . TRP A 1 594 ? 6.536 -1.015 30.380 1.00 36.72 594 TRP A O 1
ATOM 4785 N N . MET A 1 595 ? 4.659 0.216 30.218 1.00 32.00 595 MET A N 1
ATOM 4786 C CA . MET A 1 595 ? 4.858 0.905 31.501 1.00 32.00 595 MET A CA 1
ATOM 4787 C C . MET A 1 595 ? 4.449 0.061 32.716 1.00 32.00 595 MET A C 1
ATOM 4789 O O . MET A 1 595 ? 5.073 0.184 33.773 1.00 32.00 595 MET A O 1
ATOM 4793 N N . LEU A 1 596 ? 3.469 -0.842 32.579 1.00 28.86 596 LEU A N 1
ATOM 4794 C CA . LEU A 1 596 ? 3.067 -1.755 33.661 1.00 28.86 596 LEU A CA 1
ATOM 4795 C C . LEU A 1 596 ? 4.213 -2.691 34.082 1.00 28.86 596 LEU A C 1
ATOM 4797 O O . LEU A 1 596 ? 4.396 -2.934 35.273 1.00 28.86 596 LEU A O 1
ATOM 4801 N N . TYR A 1 597 ? 5.058 -3.122 33.139 1.00 29.86 597 TYR A N 1
ATOM 4802 C CA . TYR A 1 597 ? 6.263 -3.907 33.446 1.00 29.86 597 TYR A CA 1
ATOM 4803 C C . TYR A 1 597 ? 7.364 -3.115 34.171 1.00 29.86 597 TYR A C 1
ATOM 4805 O O . TYR A 1 597 ? 8.242 -3.712 34.791 1.00 29.86 597 TYR A O 1
ATOM 4813 N N . THR A 1 598 ? 7.324 -1.782 34.126 1.00 29.62 598 THR A N 1
ATOM 4814 C CA . THR A 1 598 ? 8.280 -0.912 34.833 1.00 29.62 598 THR A CA 1
ATOM 4815 C C . THR A 1 598 ? 7.743 -0.360 36.158 1.00 29.62 598 THR A C 1
ATOM 4817 O O . THR A 1 598 ? 8.522 0.163 36.949 1.00 29.62 598 THR A O 1
ATOM 4820 N N . GLY A 1 599 ? 6.440 -0.504 36.433 1.00 26.34 599 GLY A N 1
ATOM 4821 C CA . GLY A 1 599 ? 5.760 0.055 37.612 1.00 26.34 599 GLY A CA 1
ATOM 4822 C C . GLY A 1 599 ? 5.904 -0.746 38.916 1.00 26.34 599 GLY A C 1
ATOM 4823 O O . GLY A 1 599 ? 5.418 -0.309 39.958 1.00 26.34 599 GLY A O 1
ATOM 4824 N N . HIS A 1 600 ? 6.566 -1.905 38.894 1.00 26.09 600 HIS A N 1
ATOM 4825 C CA . HIS A 1 600 ? 6.888 -2.699 40.086 1.00 26.09 600 HIS A CA 1
ATOM 4826 C C . HIS A 1 600 ? 8.393 -2.962 40.165 1.00 26.09 600 HIS A C 1
ATOM 4828 O O . HIS A 1 600 ? 8.862 -4.082 39.985 1.00 26.09 600 HIS A O 1
ATOM 4834 N N . PHE A 1 601 ? 9.163 -1.916 40.456 1.00 25.77 601 PHE A N 1
ATOM 4835 C CA . PHE A 1 601 ? 10.527 -2.074 40.950 1.00 25.77 601 PHE A CA 1
ATOM 4836 C C . PHE A 1 601 ? 10.604 -1.544 42.386 1.00 25.77 601 PHE A C 1
ATOM 4838 O O . PHE A 1 601 ? 10.503 -0.333 42.594 1.00 25.77 601 PHE A O 1
ATOM 4845 N N . PRO A 1 602 ? 10.789 -2.419 43.394 1.00 24.83 602 PRO A N 1
ATOM 4846 C CA . PRO A 1 602 ? 11.254 -1.991 44.705 1.00 24.83 602 PRO A CA 1
ATOM 4847 C C . PRO A 1 602 ? 12.604 -1.293 44.525 1.00 24.83 602 PRO A C 1
ATOM 4849 O O . PRO A 1 602 ? 13.452 -1.756 43.759 1.00 24.83 602 PRO A O 1
ATOM 4852 N N . GLN A 1 603 ? 12.796 -0.163 45.203 1.00 29.16 603 GLN A N 1
ATOM 4853 C CA . GLN A 1 603 ? 14.048 0.588 45.181 1.00 29.16 603 GLN A CA 1
ATOM 4854 C C . GLN A 1 603 ? 15.234 -0.337 45.493 1.00 29.16 603 GLN A C 1
ATOM 4856 O O . GLN A 1 603 ? 15.377 -0.819 46.613 1.00 29.16 603 GLN A O 1
ATOM 4861 N N . GLY A 1 604 ? 16.089 -0.557 44.491 1.00 31.31 604 GLY A N 1
ATOM 4862 C CA . GLY A 1 604 ? 17.361 -1.262 44.644 1.00 31.31 604 GLY A CA 1
ATOM 4863 C C . GLY A 1 604 ? 17.434 -2.625 43.959 1.00 31.31 604 GLY A C 1
ATOM 4864 O O . GLY A 1 604 ? 17.597 -3.628 44.636 1.00 31.31 604 GLY A O 1
ATOM 4865 N N . LEU A 1 605 ? 17.399 -2.673 42.623 1.00 24.98 605 LEU A N 1
ATOM 4866 C CA . LEU A 1 605 ? 18.003 -3.758 41.834 1.00 24.98 605 LEU A CA 1
ATOM 4867 C C . LEU A 1 605 ? 18.236 -3.311 40.379 1.00 24.98 605 LEU A C 1
ATOM 4869 O O . LEU A 1 605 ? 17.566 -2.421 39.868 1.00 24.98 605 LEU A O 1
ATOM 4873 N N . LEU A 1 606 ? 19.271 -3.891 39.767 1.00 29.16 606 LEU A N 1
ATOM 4874 C CA . LEU A 1 606 ? 19.911 -3.523 38.498 1.00 29.16 606 LEU A CA 1
ATOM 4875 C C . LEU A 1 606 ? 18.963 -3.140 37.344 1.00 29.16 606 LEU A C 1
ATOM 4877 O O . LEU A 1 606 ? 18.028 -3.859 37.005 1.00 29.16 606 LEU A O 1
ATOM 4881 N N . ILE A 1 607 ? 19.321 -2.040 36.673 1.00 26.83 607 ILE A N 1
ATOM 4882 C CA . ILE A 1 607 ? 18.739 -1.536 35.420 1.00 26.83 607 ILE A CA 1
ATOM 4883 C C . ILE A 1 607 ? 18.697 -2.666 34.365 1.00 26.83 607 ILE A C 1
ATOM 4885 O O . ILE A 1 607 ? 19.759 -3.200 34.026 1.00 26.83 607 ILE A O 1
ATOM 4889 N N . PRO A 1 608 ? 17.532 -3.016 33.783 1.00 26.61 608 PRO A N 1
ATOM 4890 C CA . PRO A 1 608 ? 17.455 -4.047 32.752 1.00 26.61 608 PRO A CA 1
ATOM 4891 C C . PRO A 1 608 ? 18.172 -3.628 31.458 1.00 26.61 608 PRO A C 1
ATOM 4893 O O . PRO A 1 608 ? 18.156 -2.464 31.050 1.00 26.61 608 PRO A O 1
ATOM 4896 N N . CYS A 1 609 ? 18.741 -4.609 30.751 1.00 31.42 609 CYS A N 1
ATOM 4897 C CA . CYS A 1 609 ? 19.514 -4.469 29.507 1.00 31.42 609 CYS A CA 1
ATOM 4898 C C . CYS A 1 609 ? 18.836 -3.697 28.349 1.00 31.42 609 CYS A C 1
ATOM 4900 O O . CYS A 1 609 ? 19.522 -3.358 27.381 1.00 31.42 609 CYS A O 1
ATOM 4902 N N . GLY A 1 610 ? 17.542 -3.360 28.431 1.00 29.78 610 GLY A N 1
ATOM 4903 C CA . GLY A 1 610 ? 16.847 -2.521 27.443 1.00 29.78 610 GLY A CA 1
ATOM 4904 C C . GLY A 1 610 ? 17.461 -1.122 27.285 1.00 29.78 610 GLY A C 1
ATOM 4905 O O . GLY A 1 610 ? 17.556 -0.606 26.171 1.00 29.78 610 GLY A O 1
ATOM 4906 N N . PHE A 1 611 ? 18.014 -0.551 28.361 1.00 27.88 611 PHE A N 1
ATOM 4907 C CA . PHE A 1 611 ? 18.681 0.758 28.314 1.00 27.88 611 PHE A CA 1
ATOM 4908 C C . PHE A 1 611 ? 20.024 0.741 27.556 1.00 27.88 611 PHE A C 1
ATOM 4910 O O . PHE A 1 611 ? 20.447 1.765 27.019 1.00 27.88 611 PHE A O 1
ATOM 4917 N N . ARG A 1 612 ? 20.686 -0.422 27.430 1.00 28.78 612 ARG A N 1
ATOM 4918 C CA . ARG A 1 612 ? 21.925 -0.553 26.635 1.00 28.78 612 ARG A CA 1
ATOM 4919 C C . ARG A 1 612 ? 21.669 -0.547 25.122 1.00 28.78 612 ARG A C 1
ATOM 4921 O O . ARG A 1 612 ? 22.567 -0.161 24.376 1.00 28.78 612 ARG A O 1
ATOM 4928 N N . MET A 1 613 ? 20.472 -0.925 24.659 1.00 29.50 613 MET A N 1
ATOM 4929 C CA . MET A 1 613 ? 20.114 -0.847 23.232 1.00 29.50 613 MET A CA 1
ATOM 4930 C C . MET A 1 613 ? 19.858 0.595 22.771 1.00 29.50 613 MET A C 1
ATOM 4932 O O . MET A 1 613 ? 20.260 0.951 21.663 1.00 29.50 613 MET A O 1
ATOM 4936 N N . LEU A 1 614 ? 19.300 1.446 23.641 1.00 32.06 614 LEU A N 1
ATOM 4937 C CA . LEU A 1 614 ? 19.092 2.878 23.378 1.00 32.06 614 LEU A CA 1
ATOM 4938 C C . LEU A 1 614 ? 20.407 3.611 23.065 1.00 32.06 614 LEU A C 1
ATOM 4940 O O . LEU A 1 614 ? 20.465 4.402 22.130 1.00 32.06 614 LEU A O 1
ATOM 4944 N N . ALA A 1 615 ? 21.502 3.287 23.756 1.00 31.27 615 ALA A N 1
ATOM 4945 C CA . ALA A 1 615 ? 22.797 3.919 23.490 1.00 31.27 615 ALA A CA 1
ATOM 4946 C C . ALA A 1 615 ? 23.420 3.511 22.138 1.00 31.27 615 ALA A C 1
ATOM 4948 O O . ALA A 1 615 ? 24.171 4.288 21.554 1.00 31.27 615 ALA A O 1
ATOM 4949 N N . LYS A 1 616 ? 23.110 2.314 21.613 1.00 31.08 616 LYS A N 1
ATOM 4950 C CA . LYS A 1 616 ? 23.648 1.836 20.324 1.00 31.08 616 LYS A CA 1
ATOM 4951 C C . LYS A 1 616 ? 22.826 2.288 19.114 1.00 31.08 616 LYS A C 1
ATOM 4953 O O . LYS A 1 616 ? 23.398 2.459 18.045 1.00 31.08 616 LYS A O 1
ATOM 4958 N N . ALA A 1 617 ? 21.519 2.515 19.266 1.00 33.16 617 ALA A N 1
ATOM 4959 C CA . ALA A 1 617 ? 20.659 2.975 18.169 1.00 33.16 617 ALA A CA 1
ATOM 4960 C C . ALA A 1 617 ? 20.816 4.478 17.842 1.00 33.16 617 ALA A C 1
ATOM 4962 O O . ALA A 1 617 ? 20.470 4.903 16.741 1.00 33.16 617 ALA A O 1
ATOM 4963 N N . PHE A 1 618 ? 21.356 5.275 18.772 1.00 30.19 618 PHE A N 1
ATOM 4964 C CA . PHE A 1 618 ? 21.431 6.741 18.671 1.00 30.19 618 PHE A CA 1
ATOM 4965 C C . PHE A 1 618 ? 22.836 7.309 18.375 1.00 30.19 618 PHE A C 1
ATOM 4967 O O . PHE A 1 618 ? 23.003 8.527 18.322 1.00 30.19 618 PHE A O 1
ATOM 4974 N N . ILE A 1 619 ? 23.846 6.465 18.122 1.00 27.20 619 ILE A N 1
ATOM 4975 C CA . ILE A 1 619 ? 25.208 6.905 17.767 1.00 27.20 619 ILE A CA 1
ATOM 4976 C C . ILE A 1 619 ? 25.557 6.380 16.364 1.00 27.20 619 ILE A C 1
ATOM 4978 O O . ILE A 1 619 ? 25.699 5.170 16.199 1.00 27.20 619 ILE A O 1
ATOM 4982 N N . PRO A 1 620 ? 25.719 7.234 15.334 1.00 27.53 620 PRO A N 1
ATOM 4983 C CA . PRO A 1 620 ? 26.250 6.776 14.059 1.00 27.53 620 PRO A CA 1
ATOM 4984 C C . PRO A 1 620 ? 27.737 6.440 14.212 1.00 27.53 620 PRO A C 1
ATOM 4986 O O . PRO A 1 620 ? 28.522 7.244 14.714 1.00 27.53 620 PRO A O 1
ATOM 4989 N N . TRP A 1 621 ? 28.104 5.241 13.768 1.00 24.12 621 TRP A N 1
ATOM 4990 C CA . TRP A 1 621 ? 29.478 4.765 13.675 1.00 24.12 621 TRP A CA 1
ATOM 4991 C C . TRP A 1 621 ? 30.195 5.562 12.575 1.00 24.12 621 TRP A C 1
ATOM 4993 O O . TRP A 1 621 ? 29.950 5.361 11.388 1.00 24.12 621 TRP A O 1
ATOM 5003 N N . SER A 1 622 ? 31.035 6.519 12.964 1.00 24.11 622 SER A N 1
ATOM 5004 C CA . SER A 1 622 ? 31.989 7.175 12.071 1.00 24.11 622 SER A CA 1
ATOM 5005 C C . SER A 1 622 ? 33.367 6.569 12.308 1.00 24.11 622 SER A C 1
ATOM 5007 O O . SER A 1 622 ? 33.936 6.801 13.370 1.00 24.11 622 SER A O 1
ATOM 5009 N N . CYS A 1 623 ? 33.873 5.798 11.345 1.00 24.33 623 CYS A N 1
ATOM 5010 C CA . CYS A 1 623 ? 35.296 5.734 10.990 1.00 24.33 623 CYS A CA 1
ATOM 5011 C C . CYS A 1 623 ? 35.479 4.842 9.753 1.00 24.33 623 CYS A C 1
ATOM 5013 O O . CYS A 1 623 ? 35.762 3.652 9.846 1.00 24.33 623 CYS A O 1
ATOM 5015 N N . SER A 1 624 ? 35.325 5.443 8.576 1.00 27.86 624 SER A N 1
ATOM 5016 C CA . SER A 1 624 ? 36.018 5.020 7.362 1.00 27.86 624 SER A CA 1
ATOM 5017 C C . SER A 1 624 ? 37.295 5.853 7.262 1.00 27.86 624 SER A C 1
ATOM 5019 O O . SER A 1 624 ? 37.223 7.022 6.891 1.00 27.86 624 SER A O 1
ATOM 5021 N N . ASN A 1 625 ? 38.424 5.290 7.693 1.00 23.02 625 ASN A N 1
ATOM 5022 C CA . ASN A 1 625 ? 39.761 5.484 7.121 1.00 23.02 625 ASN A CA 1
ATOM 5023 C C . ASN A 1 625 ? 40.787 4.761 7.997 1.00 23.02 625 ASN A C 1
ATOM 5025 O O . ASN A 1 625 ? 40.796 4.908 9.218 1.00 23.02 625 ASN A O 1
ATOM 5029 N N . GLY A 1 626 ? 41.632 3.957 7.354 1.00 31.66 626 GLY A N 1
ATOM 5030 C CA . GLY A 1 626 ? 42.731 3.263 8.004 1.00 31.66 626 GLY A CA 1
ATOM 5031 C C . GLY A 1 626 ? 43.731 4.254 8.588 1.00 31.66 626 GLY A C 1
ATOM 5032 O O . GLY A 1 626 ? 44.235 5.112 7.873 1.00 31.66 626 GLY A O 1
ATOM 5033 N N . ASN A 1 627 ? 43.972 4.137 9.891 1.00 22.83 627 ASN A N 1
ATOM 5034 C CA . ASN A 1 627 ? 45.274 4.288 10.536 1.00 22.83 627 ASN A CA 1
ATOM 5035 C C . ASN A 1 627 ? 45.133 3.925 12.021 1.00 22.83 627 ASN A C 1
ATOM 5037 O O . ASN A 1 627 ? 44.245 4.419 12.715 1.00 22.83 627 ASN A O 1
ATOM 5041 N N . ASN A 1 628 ? 46.012 3.039 12.491 1.00 30.36 628 ASN A N 1
ATOM 5042 C CA . ASN A 1 628 ? 46.155 2.675 13.898 1.00 30.36 628 ASN A CA 1
ATOM 5043 C C . ASN A 1 628 ? 46.556 3.910 14.715 1.00 30.36 628 ASN A C 1
ATOM 5045 O O . ASN A 1 628 ? 47.642 4.448 14.516 1.00 30.36 628 ASN A O 1
ATOM 5049 N N . LEU A 1 629 ? 45.709 4.320 15.657 1.00 23.67 629 LEU A N 1
ATOM 5050 C CA . LEU A 1 629 ? 46.062 5.249 16.729 1.00 23.67 629 LEU A CA 1
ATOM 5051 C C . LEU A 1 629 ? 45.407 4.758 18.024 1.00 23.67 629 LEU A C 1
ATOM 5053 O O . LEU A 1 629 ? 44.184 4.769 18.167 1.00 23.67 629 LEU A O 1
ATOM 5057 N N . GLU A 1 630 ? 46.242 4.292 18.954 1.00 28.14 630 GLU A N 1
ATOM 5058 C CA . GLU A 1 630 ? 45.865 3.970 20.329 1.00 28.14 630 GLU A CA 1
ATOM 5059 C C . GLU A 1 630 ? 45.298 5.218 21.021 1.00 28.14 630 GLU A C 1
ATOM 5061 O O . GLU A 1 630 ? 45.989 6.223 21.194 1.00 28.14 630 GLU A O 1
ATOM 5066 N N . VAL A 1 631 ? 44.032 5.165 21.445 1.00 26.67 631 VAL A N 1
ATOM 5067 C CA . VAL A 1 631 ? 43.413 6.234 22.239 1.00 26.67 631 VAL A CA 1
ATOM 5068 C C . VAL A 1 631 ? 43.453 5.849 23.716 1.00 26.67 631 VAL A C 1
ATOM 5070 O O . VAL A 1 631 ? 42.779 4.925 24.167 1.00 26.67 631 VAL A O 1
ATOM 5073 N N . THR A 1 632 ? 44.252 6.594 24.475 1.00 28.36 632 THR A N 1
ATOM 5074 C CA . THR A 1 632 ? 44.471 6.451 25.917 1.00 28.36 632 THR A CA 1
ATOM 5075 C C . THR A 1 632 ? 43.257 6.896 26.756 1.00 28.36 632 THR A C 1
ATOM 5077 O O . THR A 1 632 ? 42.491 7.798 26.406 1.00 28.36 632 THR A O 1
ATOM 5080 N N . GLY A 1 633 ? 43.078 6.248 27.914 1.00 31.38 633 GLY A N 1
ATOM 5081 C CA . GLY A 1 633 ? 41.860 6.210 28.743 1.00 31.38 633 GLY A CA 1
ATOM 5082 C C . GLY A 1 633 ? 41.347 7.502 29.406 1.00 31.38 633 GLY A C 1
ATOM 5083 O O . GLY A 1 633 ? 40.503 7.410 30.296 1.00 31.38 633 GLY A O 1
ATOM 5084 N N . ARG A 1 634 ? 41.772 8.707 29.000 1.00 28.03 634 ARG A N 1
ATOM 5085 C CA . ARG A 1 634 ? 41.273 9.973 29.592 1.00 28.03 634 ARG A CA 1
ATOM 5086 C C . ARG A 1 634 ? 40.036 10.564 28.906 1.00 28.03 634 ARG A C 1
ATOM 5088 O O . ARG A 1 634 ? 39.322 11.340 29.538 1.00 28.03 634 ARG A O 1
ATOM 5095 N N . HIS A 1 635 ? 39.699 10.158 27.679 1.00 28.69 635 HIS A N 1
ATOM 5096 C CA . HIS A 1 635 ? 38.472 10.632 27.018 1.00 28.69 635 HIS A CA 1
ATOM 5097 C C . HIS A 1 635 ? 37.200 9.898 27.471 1.00 28.69 635 HIS A C 1
ATOM 5099 O O . HIS A 1 635 ? 36.122 10.489 27.457 1.00 28.69 635 HIS A O 1
ATOM 5105 N N . HIS A 1 636 ? 37.302 8.669 27.987 1.00 32.34 636 HIS A N 1
ATOM 5106 C CA . HIS A 1 636 ? 36.137 7.894 28.433 1.00 32.34 636 HIS A CA 1
ATOM 5107 C C . HIS A 1 636 ? 35.382 8.517 29.620 1.00 32.34 636 HIS A C 1
ATOM 5109 O O . HIS A 1 636 ? 34.171 8.326 29.746 1.00 32.34 636 HIS A O 1
ATOM 5115 N N . HIS A 1 637 ? 36.065 9.287 30.472 1.00 31.09 637 HIS A N 1
ATOM 5116 C CA . HIS A 1 637 ? 35.470 9.829 31.695 1.00 31.09 637 HIS A CA 1
ATOM 5117 C C . HIS A 1 637 ? 34.523 11.014 31.442 1.00 31.09 637 HIS A C 1
ATOM 5119 O O . HIS A 1 637 ? 33.473 11.096 32.080 1.00 31.09 637 HIS A O 1
ATOM 5125 N N . ARG A 1 638 ? 34.836 11.881 30.465 1.00 28.64 638 ARG A N 1
ATOM 5126 C CA . ARG A 1 638 ? 33.950 12.994 30.068 1.00 28.64 638 ARG A CA 1
ATOM 5127 C C . ARG A 1 638 ? 32.710 12.499 29.317 1.00 28.64 638 ARG A C 1
ATOM 5129 O O . ARG A 1 638 ? 31.614 12.977 29.584 1.00 28.64 638 ARG A O 1
ATOM 5136 N N . TRP A 1 639 ? 32.843 11.481 28.463 1.00 31.19 639 TRP A N 1
ATOM 5137 C CA . TRP A 1 639 ? 31.701 10.876 27.757 1.00 31.19 639 TRP A CA 1
ATOM 5138 C C . TRP A 1 639 ? 30.735 10.136 28.695 1.00 31.19 639 TRP A C 1
ATOM 5140 O O . TRP A 1 639 ? 29.521 10.213 28.512 1.00 31.19 639 TRP A O 1
ATOM 5150 N N . ARG A 1 640 ? 31.250 9.486 29.750 1.00 31.73 640 ARG A N 1
ATOM 5151 C CA . ARG A 1 640 ? 30.412 8.893 30.807 1.00 31.73 640 ARG A CA 1
ATOM 5152 C C . ARG A 1 640 ? 29.648 9.944 31.614 1.00 31.73 640 ARG A C 1
ATOM 5154 O O . ARG A 1 640 ? 28.511 9.680 31.979 1.00 31.73 640 ARG A O 1
ATOM 5161 N N . GLN A 1 641 ? 30.220 11.128 31.845 1.00 30.19 641 GLN A N 1
ATOM 5162 C CA . GLN A 1 641 ? 29.515 12.226 32.520 1.00 30.19 641 GLN A CA 1
ATOM 5163 C C . GLN A 1 641 ? 28.375 12.802 31.667 1.00 30.19 641 GLN A C 1
ATOM 5165 O O . GLN A 1 641 ? 27.284 12.992 32.191 1.00 30.19 641 GLN A O 1
ATOM 5170 N N . TYR A 1 642 ? 28.563 12.993 30.356 1.00 31.98 642 TYR A N 1
ATOM 5171 C CA . TYR A 1 642 ? 27.479 13.451 29.468 1.00 31.98 642 TYR A CA 1
ATOM 5172 C C . TYR A 1 642 ? 26.357 12.415 29.310 1.00 31.98 642 TYR A C 1
ATOM 5174 O O . TYR A 1 642 ? 25.181 12.773 29.351 1.00 31.98 642 TYR A O 1
ATOM 5182 N N . ALA A 1 643 ? 26.700 11.127 29.205 1.00 32.94 643 ALA A N 1
ATOM 5183 C CA . ALA A 1 643 ? 25.713 10.048 29.201 1.00 32.94 643 ALA A CA 1
ATOM 5184 C C . ALA A 1 643 ? 24.978 9.937 30.548 1.00 32.94 643 ALA A C 1
ATOM 5186 O O . ALA A 1 643 ? 23.770 9.735 30.562 1.00 32.94 643 ALA A O 1
ATOM 5187 N N . ALA A 1 644 ? 25.669 10.132 31.676 1.00 31.83 644 ALA A N 1
ATOM 5188 C CA . ALA A 1 644 ? 25.049 10.155 33.000 1.00 31.83 644 ALA A CA 1
ATOM 5189 C C . ALA A 1 644 ? 24.131 11.371 33.203 1.00 31.83 644 ALA A C 1
ATOM 5191 O O . ALA A 1 644 ? 23.109 11.239 33.866 1.00 31.83 644 ALA A O 1
ATOM 5192 N N . ILE A 1 645 ? 24.440 12.527 32.605 1.00 33.88 645 ILE A N 1
ATOM 5193 C CA . ILE A 1 645 ? 23.557 13.703 32.618 1.00 33.88 645 ILE A CA 1
ATOM 5194 C C . ILE A 1 645 ? 22.309 13.445 31.766 1.00 33.88 645 ILE A C 1
ATOM 5196 O O . ILE A 1 645 ? 21.210 13.693 32.244 1.00 33.88 645 ILE A O 1
ATOM 5200 N N . LEU A 1 646 ? 22.444 12.866 30.567 1.00 32.31 646 LEU A N 1
ATOM 5201 C CA . LEU A 1 646 ? 21.307 12.467 29.719 1.00 32.31 646 LEU A CA 1
ATOM 5202 C C . LEU A 1 646 ? 20.431 11.385 30.370 1.00 32.31 646 LEU A C 1
ATOM 5204 O O . LEU A 1 646 ? 19.210 11.453 30.280 1.00 32.31 646 LEU A O 1
ATOM 5208 N N . VAL A 1 647 ? 21.039 10.419 31.065 1.00 33.66 647 VAL A N 1
ATOM 5209 C CA . VAL A 1 647 ? 20.326 9.375 31.818 1.00 33.66 647 VAL A CA 1
ATOM 5210 C C . VAL A 1 647 ? 19.672 9.952 33.076 1.00 33.66 647 VAL A C 1
ATOM 5212 O O . VAL A 1 647 ? 18.536 9.610 33.364 1.00 33.66 647 VAL A O 1
ATOM 5215 N N . SER A 1 648 ? 20.322 10.875 33.788 1.00 28.59 648 SER A N 1
ATOM 5216 C CA . SER A 1 648 ? 19.736 11.577 34.941 1.00 28.59 648 SER A CA 1
ATOM 5217 C C . SER A 1 648 ? 18.579 12.496 34.528 1.00 28.59 648 SER A C 1
ATOM 5219 O O . SER A 1 648 ? 17.591 12.606 35.249 1.00 28.59 648 SER A O 1
ATOM 5221 N N . TRP A 1 649 ? 18.650 13.097 33.336 1.00 29.84 649 TRP A N 1
ATOM 5222 C CA . TRP A 1 649 ? 17.552 13.877 32.764 1.00 29.84 649 TRP A CA 1
ATOM 5223 C C . TRP A 1 649 ? 16.395 12.976 32.312 1.00 29.84 649 TRP A C 1
ATOM 5225 O O . TRP A 1 649 ? 15.249 13.261 32.632 1.00 29.84 649 TRP A O 1
ATOM 5235 N N . ALA A 1 650 ? 16.682 11.842 31.664 1.00 31.47 650 ALA A N 1
ATOM 5236 C CA . ALA A 1 650 ? 15.661 10.872 31.265 1.00 31.47 650 ALA A CA 1
ATOM 5237 C C . ALA A 1 650 ? 14.976 10.195 32.467 1.00 31.47 650 ALA A C 1
ATOM 5239 O O . ALA A 1 650 ? 13.775 9.972 32.425 1.00 31.47 650 ALA A O 1
ATOM 5240 N N . VAL A 1 651 ? 15.712 9.914 33.548 1.00 34.09 651 VAL A N 1
ATOM 5241 C CA . VAL A 1 651 ? 15.182 9.284 34.774 1.00 34.09 651 VAL A CA 1
ATOM 5242 C C . VAL A 1 651 ? 14.444 10.277 35.677 1.00 34.09 651 VAL A C 1
ATOM 5244 O O . VAL A 1 651 ? 13.604 9.854 36.452 1.00 34.09 651 VAL A O 1
ATOM 5247 N N . LYS A 1 652 ? 14.708 11.588 35.589 1.00 30.34 652 LYS A N 1
ATOM 5248 C CA . LYS A 1 652 ? 13.892 12.609 36.281 1.00 30.34 652 LYS A CA 1
ATOM 5249 C C . LYS A 1 652 ? 12.633 13.019 35.512 1.00 30.34 652 LYS A C 1
ATOM 5251 O O . LYS A 1 652 ? 11.794 13.715 36.071 1.00 30.34 652 LYS A O 1
ATOM 5256 N N . VAL A 1 653 ? 12.544 12.652 34.234 1.00 33.22 653 VAL A N 1
ATOM 5257 C CA . VAL A 1 653 ? 11.394 12.922 33.358 1.00 33.22 653 VAL A CA 1
ATOM 5258 C C . VAL A 1 653 ? 10.439 11.721 33.293 1.00 33.22 653 VAL A C 1
ATOM 5260 O O . VAL A 1 653 ? 9.292 11.905 32.898 1.00 33.22 653 VAL A O 1
ATOM 5263 N N . VAL A 1 654 ? 10.871 10.513 33.670 1.00 31.23 654 VAL A N 1
ATOM 5264 C CA . VAL A 1 654 ? 10.024 9.326 33.928 1.00 31.23 654 VAL A CA 1
ATOM 5265 C C . VAL A 1 654 ? 9.600 9.333 35.386 1.00 31.23 654 VAL A C 1
ATOM 5267 O O . VAL A 1 654 ? 8.418 9.020 35.625 1.00 31.23 654 VAL A O 1
#

pLDDT: mean 84.34, std 20.23, range [22.83, 98.25]

Organism: Pavo cristatus (NCBI:txid9049)

Radius of gyration: 29.83 Å; chains: 1; bounding box: 80×73×81 Å

Secondary structure (DSSP, 8-state):
--EEEEE--BSB-HHHHHHHHHHHTT--HHHHH--EE-TTS-EE-SSEEEEEHHHHHHHHS---GGG-SHHHHHHHHHSS------TT-THHHHHHHHHHIIIIIHHHHHHHHTTSSS-HHHHHHS-HHHHHHHHHHHHHHHTTPPPPPPPPPPSSPBPTTSPBEEEEEE----EEE---EEEETTS-EEEE--HHHHHHHHHHHHHHHHHIIIIIS---GGGBSSHHHHHHHHHHHHHHHHHS-EEEEPEEEEEEEETTHHHHHHHHHT--GGGEE-HHHHHT-TT--TT---EEEEEEEEEEEE-S--HHHHHHHHHHHHTSEE--SSTTPPPEEGGGS-HHHHHHHHHHHHHHHHHHHTS-S-EEEEEEEEEEEETTS--HHHHHHHHHHHHHHHHHHHHHHHHHHHHHHHHHT-HHHHHHHHHHHHHHHHHHHHHHHHHHHHHHHTTSTT-SS--HHHHHHHHHHHHHHHHHHHHHHHHHSEEEEEETTEEEEEEETTS--EEEEEBS-SS-SEEEEEHHHHHHHHHHHHHH-EEEEEEEEETTTTEEEEEEE----EEEEEEESEEEEPBPSSTT-B--S--B---HHHHHTTS---SSS---THHHHHHHHSS-----S-------TTHHHHHHHHHHHHHHHHHHH-

Sequence (654 aa):
MAVVFLLSHTASSPRPFVEARAAAHGINMYQEIGFQKDSQGEYKASQCIHMDCLRWVKRDSYLPVGSHNLKAAAKAKLGYDPVELDPEEMLSDAVATYYMYMKYVHPFIFALCTIIPMEPDEVLRKGSGTLCEALLMVQAYHANIIFPNKQEQEFNKLTEDGHVLDSETYVGGHVEALESGVFRSDIPCRFKMNPAAFDYLVQNVEKTLRHAIEEEEGLPLDQVTNFQEVCDEIKVKLNSLKDVPNRIECPLIYHLDVGAMYPNIILTNRLQPSAMVDEATCAACDFNKPGANCQRRMTWQWRGEFMPASRSEYHRIQQQLESEKFPPLYPDGAPRAFHELSREEQAKYEKKRLADYCRKAYKKIHVTKVEERVTTICQRENSFYVDTVRAFRDRRYEFKGLHKVWKKKLSAAMETGDASEVKRCKNMEILYDSLQLAHKCILNSFYGYVMRKGARWYSMEMAGIVCFTGANIITQARELIEQIGRPLELDTDGIWCVLPNSFPENFVIKSTNAKKPKVTISYPGAMLNILVKEGFTNDQYQELQDPASLTYVTRSENSIFFEVDGPYLAMILPASKEEGKKLKKRKLMPSTEWMLYTGHFPQGLLIPCGFRMLAKAFIPWSCSNGNNLEVTGRHHHRWRQYAAILVSWAVKVV

Foldseek 3Di:
DAAEDWDEDDPDDVVVVVCVVCVVVVHHCCVVPNWDQDPVRDIDGPRHAYDYLLLCLVAQVPDDPVQSHLQSSLCVPVVDRQDPDDPPPCPSSVVSRVCSCVQAVPLQLVLLVVQFVDDSNCSSHPHLLVSLQRNLVVLCVVVVHDFFFFDDDDFQDADPQAFGFPDKFFDFFDWDFFDFFKAFQPAKDKFQFALVLLVVCLVCLLVLVCCCQCPVVVHDPVFFDCSVVVSVVQSVLSVVCNVCVTDIFGWQWWKWFKDLQLLQLCLQQLFFLVQFDDPVRLVPDPQNDVPRLQWDKFKFKMKTKTFPDGNVVLVVLLVVQQPDWADDPDPPDDTDGLVPDDPVVNSVSSLVSSQVVSCVPVVHGIDMDMDMDMTIGGLQPDSSLSVSLVVLVVQLVVLVVQLVVLVVQLVVCVVVVPPVSNVVSVVSNSSSVSNSSSSVSSSVSSLVNLCDRRRSRHDSPSNRRSRVVQNVLQVVLQVSCSNQFAFRIDTRGMTTTIGHPSRQAWDWTAGPDPVPRIDIDGSSFSVSFVVCLVPPKDQSNWDQPDPVVSDIDTHIDGDIGIDMDDSFRMKGADQDPDPPDGDIPDIDTDHPVNVVVVPDDDPDDDDDCPVVVVVVVPDDDDDPDDDDDDDDDPVVVVVVVVVVVVVVVVVVVD

InterPro domains:
  IPR006133 DNA-directed DNA polymerase, family B, exonuclease domain [PF03104] (24-72)
  IPR006134 DNA-directed DNA polymerase, family B, multifunctional domain [PF00136] (427-484)
  IPR006172 DNA-directed DNA polymerase, family B [SM00486] (1-501)
  IPR012337 Ribonuclease H-like superfamily [SSF53098] (16-148)
  IPR023211 DNA polymerase, palm domain superfamily [G3DSA:3.90.1600.10] (242-589)
  IPR029703 DNA polymerase epsilon catalytic subunit [PTHR10670] (16-586)
  IPR036397 Ribonuclease H superfamily [G3DSA:3.30.420.10] (14-126)
  IPR043502 DNA/RNA polymerase superfamily [SSF56672] (144-586)